Protein AF-A0A060M752-F1 (afdb_monomer_lite)

Radius of gyration: 27.21 Å; chains: 1; bounding box: 72×58×71 Å

Sequence (431 aa):
MNIIQDFIPASNGNRPGYALSPTYITIHETANTSAGADAAMHARYVKNPTTAVSWHFTVDDGQTIYQHLPLNENGWHAGDGGSGTGNRQSIGIEICVNRDGDFQQAMRNAAQLTRQLMDQFQVPLDRVVAHQHWSGKRCPANIINAGGIETFRTLIPSSSTIPVEENNAPAPTPPPSNGSGNQTTGSIVTYLNSIGVDSSFDNRARLARQNGIQNYTGTAAQNTRLLALLRDGQESSGSTPTPSPAPPPSSGSGNQTTGSIVTYLNSIGEDSSFQNRARLAVQYGITNYRGTSEQNTQLLSLLRDRDHASNRPPAGGGNQTTGSIVTYLNSIGVDSSYDNRERLARENGISNYTGTAAQNTQLLQLLRSGGPTKPNTRPKPRQGEGIVNYLNRIGVDSSYSNRSRLAAQYGIRNYRGTAAQNWELLNRVSR

InterPro domains:
  IPR002502 N-acetylmuramoyl-L-alanine amidase domain [PF01510] (21-141)
  IPR002502 N-acetylmuramoyl-L-alanine amidase domain [SM00644] (12-151)
  IPR002502 N-acetylmuramoyl-L-alanine amidase domain [cd06583] (21-142)
  IPR036505 N-acetylmuramoyl-L-alanine amidase/PGRP domain superfamily [G3DSA:3.40.80.10] (1-156)
  IPR036505 N-acetylmuramoyl-L-alanine amidase/PGRP domain superfamily [SSF55846] (2-156)
  IPR051206 N-acetylmuramoyl-L-alanine amidase 2 [PTHR30417] (5-157)

pLDDT: mean 70.7, std 21.02, range [22.66, 98.94]

Structure (mmCIF, N/CA/C/O backbone):
data_AF-A0A060M752-F1
#
_entry.id   AF-A0A060M752-F1
#
loop_
_atom_site.group_PDB
_atom_site.id
_atom_site.type_symbol
_atom_site.label_atom_id
_atom_site.label_alt_id
_atom_site.label_comp_id
_atom_site.label_asym_id
_atom_site.label_entity_id
_atom_site.label_seq_id
_atom_site.pdbx_PDB_ins_code
_atom_site.Cartn_x
_atom_site.Cartn_y
_atom_site.Cartn_z
_atom_site.occupancy
_atom_site.B_iso_or_equiv
_atom_site.auth_seq_id
_atom_site.auth_comp_id
_atom_site.auth_asym_id
_atom_site.auth_atom_id
_atom_s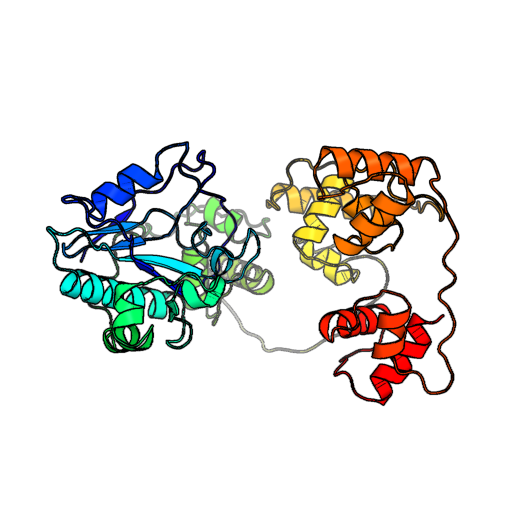ite.pdbx_PDB_model_num
ATOM 1 N N . MET A 1 1 ? -18.334 -0.362 17.279 1.00 77.12 1 MET A N 1
ATOM 2 C CA . MET A 1 1 ? -16.895 -0.041 17.197 1.00 77.12 1 MET A CA 1
ATOM 3 C C . MET A 1 1 ? -16.758 1.253 16.435 1.00 77.12 1 MET A C 1
ATOM 5 O O . MET A 1 1 ? -17.521 1.450 15.499 1.00 77.12 1 MET A O 1
ATOM 9 N N . ASN A 1 2 ? -15.815 2.093 16.837 1.00 83.75 2 ASN A N 1
ATOM 10 C CA . ASN A 1 2 ? -15.568 3.405 16.255 1.00 83.75 2 ASN A CA 1
ATOM 11 C C . ASN A 1 2 ? -14.192 3.384 15.594 1.00 83.75 2 ASN A C 1
ATOM 13 O O . ASN A 1 2 ? -13.249 2.838 16.169 1.00 83.75 2 ASN A O 1
ATOM 17 N N . ILE A 1 3 ? -14.071 3.960 14.401 1.00 84.00 3 ILE A N 1
ATOM 18 C CA . ILE A 1 3 ? -12.789 4.069 13.701 1.00 84.00 3 ILE A CA 1
ATOM 19 C C . ILE A 1 3 ? -12.289 5.500 13.878 1.00 84.00 3 ILE A C 1
ATOM 21 O O . ILE A 1 3 ? -12.889 6.435 13.363 1.00 84.00 3 ILE A O 1
ATOM 25 N N . ILE A 1 4 ? -11.175 5.673 14.584 1.00 85.38 4 ILE A N 1
ATOM 26 C CA . ILE A 1 4 ? -10.509 6.968 14.720 1.00 85.38 4 ILE A CA 1
ATOM 27 C C . ILE A 1 4 ? -9.406 7.066 13.673 1.00 85.38 4 ILE A C 1
ATOM 29 O O . ILE A 1 4 ? -8.496 6.238 13.625 1.00 85.38 4 ILE A O 1
ATOM 33 N N . GLN A 1 5 ? -9.465 8.114 12.857 1.00 88.25 5 GLN A N 1
ATOM 34 C CA . GLN A 1 5 ? -8.379 8.470 11.952 1.00 88.25 5 GLN A CA 1
ATOM 35 C C . GLN A 1 5 ? -7.283 9.207 12.725 1.00 88.25 5 GLN A C 1
ATOM 37 O O . GLN A 1 5 ? -7.484 10.326 13.190 1.00 88.25 5 GLN A O 1
ATOM 42 N N . ASP A 1 6 ? -6.113 8.582 12.842 1.00 83.44 6 ASP A N 1
ATOM 43 C CA . ASP A 1 6 ? -4.904 9.172 13.421 1.00 83.44 6 ASP A CA 1
ATOM 44 C C . ASP A 1 6 ? -3.734 8.934 12.461 1.00 83.44 6 ASP A C 1
ATOM 46 O O . ASP A 1 6 ? -2.861 8.091 12.672 1.00 83.44 6 ASP A O 1
ATOM 50 N N . PHE A 1 7 ? -3.783 9.627 11.321 1.00 89.12 7 PHE A N 1
ATOM 51 C CA . PHE A 1 7 ? -2.878 9.347 10.217 1.00 89.12 7 PHE A CA 1
ATOM 52 C C . PHE A 1 7 ? -1.421 9.678 10.534 1.00 89.12 7 PHE A C 1
ATOM 54 O O . PHE A 1 7 ? -1.088 10.703 11.134 1.00 89.12 7 PHE A O 1
ATOM 61 N N . ILE A 1 8 ? -0.534 8.842 9.998 1.00 87.38 8 ILE A N 1
ATOM 62 C CA . ILE A 1 8 ? 0.897 9.118 9.938 1.00 87.38 8 ILE A CA 1
ATOM 63 C C . ILE A 1 8 ? 1.109 10.440 9.178 1.00 87.38 8 ILE A C 1
ATOM 65 O O . ILE A 1 8 ? 0.519 10.621 8.103 1.00 87.38 8 ILE A O 1
ATOM 69 N N . PRO A 1 9 ? 1.953 11.363 9.676 1.00 87.69 9 PRO A N 1
ATOM 70 C CA . PRO A 1 9 ? 2.295 12.578 8.947 1.00 87.69 9 PRO A CA 1
ATOM 71 C C . PRO A 1 9 ? 2.803 12.265 7.537 1.00 87.69 9 PRO A C 1
ATOM 73 O O . PRO A 1 9 ? 3.644 11.388 7.353 1.00 87.69 9 PRO A O 1
ATOM 76 N N . ALA A 1 10 ? 2.341 13.016 6.534 1.00 80.44 10 ALA A N 1
ATOM 77 C CA . ALA A 1 10 ? 2.774 12.837 5.142 1.00 80.44 10 ALA A CA 1
ATOM 78 C C . ALA A 1 10 ? 4.287 13.057 4.936 1.00 80.44 10 ALA A C 1
ATOM 80 O O . ALA A 1 10 ? 4.842 12.631 3.930 1.00 80.44 10 ALA A O 1
ATOM 81 N N . SER A 1 11 ? 4.958 13.717 5.885 1.00 83.81 11 SER A N 1
ATOM 82 C CA . SER A 1 11 ? 6.409 13.912 5.900 1.00 83.81 11 SER A CA 1
ATOM 83 C C . SER A 1 11 ? 7.204 12.679 6.344 1.00 83.81 11 SER A C 1
ATOM 85 O O . SER A 1 11 ? 8.419 12.661 6.157 1.00 83.81 11 SER A O 1
ATOM 87 N N . ASN A 1 12 ? 6.573 11.677 6.966 1.00 84.31 12 ASN A N 1
ATOM 88 C CA . ASN A 1 12 ? 7.294 10.517 7.487 1.00 84.31 12 ASN A CA 1
ATOM 89 C C . ASN A 1 12 ? 7.612 9.504 6.379 1.00 84.31 12 ASN A C 1
ATOM 91 O O . ASN A 1 12 ? 6.775 9.191 5.536 1.00 84.31 12 ASN A O 1
ATOM 95 N N . GLY A 1 13 ? 8.806 8.904 6.439 1.00 81.44 13 GLY A N 1
ATOM 96 C CA . GLY A 1 13 ? 9.264 7.928 5.442 1.00 81.44 13 GLY A CA 1
ATOM 97 C C . GLY A 1 13 ? 8.441 6.634 5.384 1.00 81.44 13 GLY A C 1
ATOM 98 O O . GLY A 1 13 ? 8.399 5.980 4.341 1.00 81.44 13 GLY A O 1
ATOM 99 N N . ASN A 1 14 ? 7.747 6.274 6.467 1.00 88.75 14 ASN A N 1
ATOM 100 C CA . ASN A 1 14 ? 6.819 5.143 6.489 1.00 88.75 14 ASN A CA 1
ATOM 101 C C . ASN A 1 14 ? 5.420 5.473 5.951 1.00 88.75 14 ASN A C 1
ATOM 103 O O . ASN A 1 14 ? 4.585 4.576 5.897 1.00 88.75 14 ASN A O 1
ATOM 107 N N . ARG A 1 15 ? 5.152 6.698 5.490 1.00 95.50 15 ARG A N 1
ATOM 108 C CA . ARG A 1 15 ? 3.967 7.014 4.686 1.00 95.50 15 ARG A CA 1
ATOM 109 C C . ARG A 1 15 ? 4.382 7.234 3.226 1.00 95.50 15 ARG A C 1
ATOM 111 O O . ARG A 1 15 ? 4.637 8.361 2.816 1.00 95.50 15 ARG A O 1
ATOM 118 N N . PRO A 1 16 ? 4.482 6.163 2.422 1.00 75.50 16 PRO A N 1
ATOM 119 C CA . PRO A 1 16 ? 5.033 6.246 1.068 1.00 75.50 16 PRO A CA 1
ATOM 120 C C . PRO A 1 16 ? 4.158 7.014 0.070 1.00 75.50 16 PRO A C 1
ATOM 122 O O . PRO A 1 16 ? 4.671 7.491 -0.941 1.00 75.50 16 PRO A O 1
ATOM 125 N N . GLY A 1 17 ? 2.848 7.104 0.315 1.00 77.81 17 GLY A N 1
ATOM 126 C CA . GLY A 1 17 ? 1.924 7.866 -0.524 1.00 77.81 17 GLY A CA 1
ATOM 127 C C . GLY A 1 17 ? 1.714 7.302 -1.935 1.00 77.81 17 GLY A C 1
ATOM 128 O O . GLY A 1 17 ? 1.193 8.014 -2.796 1.00 77.81 17 GLY A O 1
ATOM 129 N N . TYR A 1 18 ? 2.101 6.049 -2.222 1.00 71.31 18 TYR A N 1
ATOM 130 C CA . TYR A 1 18 ? 1.714 5.451 -3.499 1.00 71.31 18 TYR A CA 1
ATOM 131 C C . TYR A 1 18 ? 0.230 5.116 -3.487 1.00 71.31 18 TYR A C 1
ATOM 133 O O . TYR A 1 18 ? -0.271 4.531 -2.528 1.00 71.31 18 TYR A O 1
ATOM 141 N N . ALA A 1 19 ? -0.437 5.413 -4.602 1.00 76.75 19 ALA A N 1
ATOM 142 C CA . ALA A 1 19 ? -1.833 5.061 -4.795 1.00 76.75 19 ALA A CA 1
ATOM 143 C C . ALA A 1 19 ? -2.067 3.559 -4.570 1.00 76.75 19 ALA A C 1
ATOM 145 O O . ALA A 1 19 ? -1.324 2.713 -5.087 1.00 76.75 19 ALA A O 1
ATOM 146 N N . LEU A 1 20 ? -3.127 3.265 -3.824 1.00 77.19 20 LEU A N 1
ATOM 147 C CA . LEU A 1 20 ? -3.628 1.939 -3.513 1.00 77.19 20 LEU A CA 1
ATOM 148 C C . LEU A 1 20 ? -5.046 1.802 -4.073 1.00 77.19 20 LEU A C 1
ATOM 150 O O . LEU A 1 20 ? -5.909 2.645 -3.842 1.00 77.19 20 LEU A O 1
ATOM 154 N N . SER A 1 21 ? -5.279 0.717 -4.804 1.00 86.44 21 SER A N 1
ATOM 155 C CA . SER A 1 21 ? -6.616 0.220 -5.118 1.00 86.44 21 SER A CA 1
ATOM 156 C C . SER A 1 21 ? -6.692 -1.181 -4.509 1.00 86.44 21 SER A C 1
ATOM 158 O O . SER A 1 21 ? -6.102 -2.107 -5.077 1.00 86.44 21 SER A O 1
ATOM 160 N N . PRO A 1 22 ? -7.265 -1.324 -3.299 1.00 84.62 22 PRO A N 1
ATOM 161 C CA . PRO A 1 22 ? -7.188 -2.566 -2.543 1.00 84.62 22 PRO A CA 1
ATOM 162 C C . PRO A 1 22 ? -7.848 -3.718 -3.293 1.00 84.62 22 PRO A C 1
ATOM 164 O O . PRO A 1 22 ? -9.017 -3.647 -3.658 1.00 84.62 22 PRO A O 1
ATOM 167 N N . THR A 1 23 ? -7.101 -4.798 -3.497 1.00 87.75 23 THR A N 1
ATOM 168 C CA . THR A 1 23 ? -7.639 -6.067 -3.996 1.00 87.75 23 THR A CA 1
ATOM 169 C C . THR A 1 23 ? -7.464 -7.208 -2.998 1.00 87.75 23 THR A C 1
ATOM 171 O O . THR A 1 23 ? -8.029 -8.276 -3.218 1.00 87.75 23 THR A O 1
ATOM 174 N N . TYR A 1 24 ? -6.732 -6.968 -1.905 1.00 98.00 24 TYR A N 1
ATOM 175 C CA . TYR A 1 24 ? -6.480 -7.894 -0.803 1.00 98.00 24 TYR A CA 1
ATOM 176 C C . TYR A 1 24 ? -6.640 -7.195 0.553 1.00 98.00 24 TYR A C 1
ATOM 178 O O . TYR A 1 24 ? -6.528 -5.972 0.665 1.00 98.00 24 TYR A O 1
ATOM 186 N N . ILE A 1 25 ? -6.826 -7.986 1.605 1.00 98.75 25 ILE A N 1
ATOM 187 C CA . ILE A 1 25 ? -6.691 -7.550 2.999 1.00 98.75 25 ILE A CA 1
ATOM 188 C C . ILE A 1 25 ? -5.647 -8.455 3.650 1.00 98.75 25 ILE A C 1
ATOM 190 O O . ILE A 1 25 ? -5.748 -9.677 3.549 1.00 98.75 25 ILE A O 1
ATOM 194 N N . THR A 1 26 ? -4.637 -7.866 4.286 1.00 98.88 26 THR A N 1
ATOM 195 C CA . THR A 1 26 ? -3.563 -8.604 4.957 1.00 98.88 26 THR A CA 1
ATOM 196 C C . THR A 1 26 ? -3.731 -8.516 6.464 1.00 98.88 26 THR A C 1
ATOM 198 O O . THR A 1 26 ? -3.650 -7.428 7.035 1.00 98.88 26 THR A O 1
ATOM 201 N N . ILE A 1 27 ? -3.915 -9.669 7.100 1.00 98.81 27 ILE A N 1
ATOM 202 C CA . ILE A 1 27 ? -4.037 -9.804 8.550 1.00 98.81 27 ILE A CA 1
ATOM 203 C C . ILE A 1 27 ? -2.656 -10.030 9.167 1.00 98.81 27 ILE A C 1
ATOM 205 O O . ILE A 1 27 ? -1.879 -10.872 8.699 1.00 98.81 27 ILE A O 1
ATOM 209 N N . HIS A 1 28 ? -2.380 -9.286 10.233 1.00 98.88 28 HIS A N 1
ATOM 210 C CA . HIS A 1 28 ? -1.172 -9.353 11.048 1.00 98.88 28 HIS A CA 1
ATOM 211 C C . HIS A 1 28 ? -1.520 -9.473 12.533 1.00 98.88 28 HIS A C 1
ATOM 213 O O . HIS A 1 28 ? -2.654 -9.245 12.952 1.00 98.88 28 HIS A O 1
ATOM 219 N N . GLU A 1 29 ? -0.514 -9.824 13.323 1.00 97.81 29 GLU A N 1
ATOM 220 C CA . GLU A 1 29 ? -0.516 -9.689 14.776 1.00 97.81 29 GLU A CA 1
ATOM 221 C C . GLU A 1 29 ? 0.698 -8.857 15.182 1.00 97.81 29 GLU A C 1
ATOM 223 O O . GLU A 1 29 ? 1.802 -9.087 14.670 1.00 97.81 29 GLU A O 1
ATOM 228 N N . THR A 1 30 ? 0.523 -7.979 16.172 1.00 95.19 30 THR A N 1
ATOM 229 C CA . THR A 1 30 ? 1.570 -7.021 16.565 1.00 95.19 30 THR A CA 1
ATOM 230 C C . THR A 1 30 ? 2.810 -7.696 17.151 1.00 95.19 30 THR A C 1
ATOM 232 O O . THR A 1 30 ? 3.872 -7.080 17.243 1.00 95.19 30 THR A O 1
ATOM 235 N N . ALA A 1 31 ? 2.675 -8.957 17.585 1.00 94.81 31 ALA A N 1
ATOM 236 C CA . ALA A 1 31 ? 3.666 -9.726 18.342 1.00 94.81 31 ALA A CA 1
ATOM 237 C C . ALA A 1 31 ? 4.156 -9.026 19.628 1.00 94.81 31 ALA A C 1
ATOM 239 O O . ALA A 1 31 ? 5.134 -9.458 20.239 1.00 94.81 31 ALA A O 1
ATOM 240 N N . ASN A 1 32 ? 3.475 -7.960 20.058 1.00 95.44 32 ASN A N 1
ATOM 241 C CA . ASN A 1 32 ? 3.836 -7.173 21.223 1.00 95.44 32 ASN A CA 1
ATOM 242 C C . ASN A 1 32 ? 2.916 -7.529 22.391 1.00 95.44 32 ASN A C 1
ATOM 244 O O . ASN A 1 32 ? 1.823 -6.988 22.528 1.00 95.44 32 ASN A O 1
ATOM 248 N N . THR A 1 33 ? 3.374 -8.446 23.241 1.00 97.19 33 THR A N 1
ATOM 249 C CA . THR A 1 33 ? 2.614 -8.937 24.401 1.00 97.19 33 THR A CA 1
ATOM 250 C C . THR A 1 33 ? 2.743 -8.042 25.636 1.00 97.19 33 THR A C 1
ATOM 252 O O . THR A 1 33 ? 2.272 -8.405 26.716 1.00 97.19 33 THR A O 1
ATOM 255 N N . SER A 1 34 ? 3.421 -6.898 25.524 1.00 97.19 34 SER A N 1
ATOM 256 C CA . SER A 1 34 ? 3.609 -5.963 26.637 1.00 97.19 34 SER A CA 1
ATOM 257 C C . SER A 1 34 ? 2.262 -5.412 27.103 1.00 97.19 34 SER A C 1
ATOM 259 O O . SER A 1 34 ? 1.391 -5.154 26.278 1.00 97.19 34 SER A O 1
ATOM 261 N N . ALA A 1 35 ? 2.093 -5.211 28.413 1.00 96.81 35 ALA A N 1
ATOM 262 C CA . ALA A 1 35 ? 0.894 -4.539 28.919 1.00 96.81 35 ALA A CA 1
ATOM 263 C C . ALA A 1 35 ? 0.808 -3.110 28.353 1.00 96.81 35 ALA A C 1
ATOM 265 O O . ALA A 1 35 ? 1.834 -2.429 28.267 1.00 96.81 35 ALA A O 1
ATOM 266 N N . GLY A 1 36 ? -0.386 -2.681 27.949 1.00 91.31 36 GLY A N 1
ATOM 267 C CA . GLY A 1 36 ? -0.629 -1.383 27.320 1.00 91.31 36 GLY A CA 1
ATOM 268 C C . GLY A 1 36 ? -0.171 -1.275 25.861 1.00 91.31 36 GLY A C 1
ATOM 269 O O . GLY A 1 36 ? -0.155 -0.174 25.311 1.00 91.31 36 GLY A O 1
ATOM 270 N N . ALA A 1 37 ? 0.210 -2.380 25.206 1.00 94.94 37 ALA A N 1
ATOM 271 C CA . ALA A 1 37 ? 0.496 -2.399 23.767 1.00 94.94 37 ALA A CA 1
ATOM 272 C C . ALA A 1 37 ? -0.788 -2.475 22.909 1.00 94.94 37 ALA A C 1
ATOM 274 O O . ALA A 1 37 ? -0.892 -3.275 21.979 1.00 94.94 37 ALA A O 1
ATOM 275 N N . ASP A 1 38 ? -1.755 -1.623 23.241 1.00 94.00 38 ASP A N 1
ATOM 276 C CA . ASP A 1 38 ? -3.083 -1.503 22.632 1.00 94.00 38 ASP A CA 1
ATOM 277 C C . ASP A 1 38 ? -3.056 -0.763 21.274 1.00 94.00 38 ASP A C 1
ATOM 279 O O . ASP A 1 38 ? -1.988 -0.404 20.750 1.00 94.00 38 ASP A O 1
ATOM 283 N N . ALA A 1 39 ? -4.221 -0.546 20.655 1.00 97.06 39 ALA A N 1
ATOM 284 C CA . ALA A 1 39 ? -4.306 0.118 19.355 1.00 97.06 39 ALA A CA 1
ATOM 285 C C . ALA A 1 39 ? -3.869 1.591 19.417 1.00 97.06 39 ALA A C 1
ATOM 287 O O . ALA A 1 39 ? -3.194 2.078 18.502 1.00 97.06 39 ALA A O 1
ATOM 288 N N . ALA A 1 40 ? -4.180 2.288 20.514 1.00 95.62 40 ALA A N 1
ATOM 289 C CA . ALA A 1 40 ? -3.798 3.683 20.720 1.00 95.62 40 ALA A CA 1
ATOM 290 C C . ALA A 1 40 ? -2.275 3.850 20.862 1.00 95.62 40 ALA A C 1
ATOM 292 O O . ALA A 1 40 ? -1.695 4.825 20.376 1.00 95.62 40 ALA A O 1
ATOM 293 N N . MET A 1 41 ? -1.598 2.902 21.512 1.00 98.12 41 MET A N 1
ATOM 294 C CA . MET A 1 41 ? -0.142 2.852 21.602 1.00 98.12 41 MET A CA 1
ATOM 295 C C . MET A 1 41 ? 0.482 2.705 20.217 1.00 98.12 41 MET A C 1
ATOM 297 O O . MET A 1 41 ? 1.378 3.480 19.872 1.00 98.12 41 MET A O 1
ATOM 301 N N . HIS A 1 42 ? -0.025 1.785 19.393 1.00 98.44 42 HIS A N 1
ATOM 302 C CA . HIS A 1 42 ? 0.479 1.598 18.033 1.00 98.44 42 HIS A CA 1
ATOM 303 C C . HIS A 1 42 ? 0.248 2.830 17.144 1.00 98.44 42 HIS A C 1
ATOM 305 O O . HIS A 1 42 ? 1.144 3.189 16.378 1.00 98.44 42 HIS A O 1
ATOM 311 N N . ALA A 1 43 ? -0.878 3.535 17.308 1.00 93.62 43 ALA A N 1
ATOM 312 C CA . ALA A 1 43 ? -1.127 4.814 16.636 1.00 93.62 43 ALA A CA 1
ATOM 313 C C . ALA A 1 43 ? -0.067 5.874 16.993 1.00 93.62 43 ALA A C 1
ATOM 315 O O . ALA A 1 43 ? 0.444 6.580 16.124 1.00 93.62 43 ALA A O 1
ATOM 316 N N . ARG A 1 44 ? 0.354 5.947 18.265 1.00 95.75 44 ARG A N 1
ATOM 317 C CA . ARG A 1 44 ? 1.475 6.812 18.682 1.00 95.75 44 ARG A CA 1
ATOM 318 C C . ARG A 1 44 ? 2.809 6.343 18.091 1.00 95.75 44 ARG A C 1
ATOM 320 O O . ARG A 1 44 ? 3.557 7.159 17.559 1.00 95.75 44 ARG A O 1
ATOM 327 N N . TYR A 1 45 ? 3.099 5.044 18.157 1.00 96.25 45 TYR A N 1
ATOM 328 C CA . TYR A 1 45 ? 4.355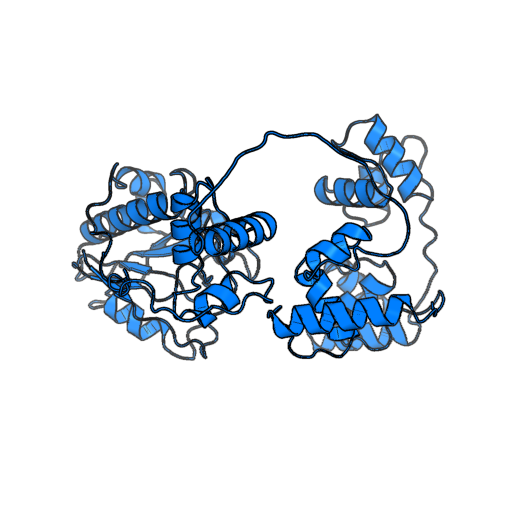 4.445 17.687 1.00 96.25 45 TYR A CA 1
ATOM 329 C C . TYR A 1 45 ? 4.611 4.675 16.192 1.00 96.25 45 TYR A C 1
ATOM 331 O O . TYR A 1 45 ? 5.724 5.030 15.791 1.00 96.25 45 TYR A O 1
ATOM 339 N N . VAL A 1 46 ? 3.590 4.487 15.355 1.00 96.06 46 VAL A N 1
ATOM 340 C CA . VAL A 1 46 ? 3.753 4.538 13.898 1.00 96.06 46 VAL A CA 1
ATOM 341 C C . VAL A 1 46 ? 4.012 5.963 13.382 1.00 96.06 46 VAL A C 1
ATOM 343 O O . VAL A 1 46 ? 4.544 6.141 12.287 1.00 96.06 46 VAL A O 1
ATOM 346 N N . LYS A 1 47 ? 3.735 6.987 14.202 1.00 91.00 47 LYS A N 1
ATOM 347 C CA . LYS A 1 47 ? 4.055 8.396 13.922 1.00 91.00 47 LYS A CA 1
ATOM 348 C C . LYS A 1 47 ? 5.498 8.787 14.247 1.00 91.00 47 LYS A C 1
ATOM 350 O O . LYS A 1 47 ? 5.917 9.877 13.854 1.00 91.00 47 LYS A O 1
ATOM 355 N N . ASN A 1 48 ? 6.273 7.932 14.919 1.00 87.12 48 ASN A N 1
ATOM 356 C CA . ASN A 1 48 ? 7.681 8.225 15.184 1.00 87.12 48 ASN A CA 1
ATOM 357 C C . ASN A 1 48 ? 8.453 8.367 13.854 1.00 87.12 48 ASN A C 1
ATOM 359 O O . ASN A 1 48 ? 8.374 7.464 13.020 1.00 87.12 48 ASN A O 1
ATOM 363 N N . PRO A 1 49 ? 9.238 9.445 13.648 1.00 81.31 49 PRO A N 1
ATOM 364 C CA . PRO A 1 49 ? 9.906 9.710 12.365 1.00 81.31 49 PRO A CA 1
ATOM 365 C C . PRO A 1 49 ? 10.878 8.618 11.898 1.00 81.31 49 PRO A C 1
ATOM 367 O O . PRO A 1 49 ? 11.194 8.536 10.714 1.00 81.31 49 PRO A O 1
ATOM 370 N N . THR A 1 50 ? 11.374 7.797 12.827 1.00 87.50 50 THR A N 1
ATOM 371 C CA . THR A 1 50 ? 12.317 6.701 12.567 1.00 87.50 50 THR A CA 1
ATOM 372 C C . THR A 1 50 ? 11.640 5.346 12.360 1.00 87.50 50 THR A C 1
ATOM 374 O O . THR A 1 50 ? 12.318 4.382 12.003 1.00 87.50 50 THR A O 1
ATOM 377 N N . THR A 1 51 ? 10.323 5.241 12.565 1.00 86.81 51 THR A N 1
ATOM 378 C CA . THR A 1 51 ? 9.585 4.008 12.282 1.00 86.81 51 THR A CA 1
ATOM 379 C C . THR A 1 51 ? 9.603 3.762 10.776 1.00 86.81 51 THR A C 1
ATOM 381 O O . THR A 1 51 ? 9.205 4.622 9.998 1.00 86.81 51 THR A O 1
ATOM 384 N N . ALA A 1 52 ? 10.077 2.587 10.353 1.00 87.56 52 ALA A N 1
ATOM 385 C CA . ALA A 1 52 ? 10.244 2.242 8.936 1.00 87.56 52 ALA A CA 1
ATOM 386 C C . ALA A 1 52 ? 9.028 1.525 8.318 1.00 87.56 52 ALA A C 1
ATOM 388 O O . ALA A 1 52 ? 8.945 1.376 7.101 1.00 87.56 52 ALA A O 1
ATOM 389 N N . VAL A 1 53 ? 8.100 1.064 9.157 1.00 93.75 53 VAL A N 1
ATOM 390 C CA . VAL A 1 53 ? 6.946 0.237 8.780 1.00 93.75 53 VAL A CA 1
ATOM 391 C C . VAL A 1 53 ? 5.637 0.995 8.956 1.00 93.75 53 VAL A C 1
ATOM 393 O O . VAL A 1 53 ? 5.558 1.947 9.735 1.00 93.75 53 VAL A O 1
ATOM 396 N N . SER A 1 54 ? 4.607 0.576 8.230 1.00 97.88 54 SER A N 1
ATOM 397 C CA . SER A 1 54 ? 3.266 1.152 8.329 1.00 97.88 54 SER A CA 1
ATOM 398 C C . SER A 1 54 ? 2.200 0.202 7.806 1.00 97.88 54 SER A C 1
ATOM 400 O O . SER A 1 54 ? 2.442 -0.609 6.914 1.00 97.88 54 SER A O 1
ATOM 402 N N . TRP A 1 55 ? 0.999 0.340 8.347 1.00 98.81 55 TRP A N 1
ATOM 403 C CA . TRP A 1 55 ? -0.190 -0.431 8.002 1.00 98.81 55 TRP A CA 1
ATOM 404 C C . TRP A 1 55 ? -1.423 0.453 8.211 1.00 98.81 55 TRP A C 1
ATOM 406 O O . TRP A 1 55 ? -1.320 1.549 8.763 1.00 98.81 55 TRP A O 1
ATOM 416 N N . HIS A 1 56 ? -2.585 0.017 7.736 1.00 98.75 56 HIS A N 1
ATOM 417 C CA . HIS A 1 56 ? -3.772 0.868 7.688 1.00 98.75 56 HIS A CA 1
ATOM 418 C C . HIS A 1 56 ? -4.508 0.920 9.012 1.00 98.75 56 HIS A C 1
ATOM 420 O O . HIS A 1 56 ? -4.906 2.011 9.400 1.00 98.75 56 HIS A O 1
ATOM 426 N N . PHE A 1 57 ? -4.666 -0.212 9.699 1.00 98.81 57 PHE A N 1
ATOM 427 C CA . PHE A 1 57 ? -5.448 -0.284 10.933 1.00 98.81 57 PHE A CA 1
ATOM 428 C C . PHE A 1 57 ? -4.748 -1.067 12.037 1.00 98.81 57 PHE A C 1
ATOM 430 O O . PHE A 1 57 ? -4.153 -2.107 11.764 1.00 98.81 57 PHE A O 1
ATOM 437 N N . THR A 1 58 ? -4.891 -0.619 13.284 1.00 98.69 58 THR A N 1
ATOM 438 C CA . THR A 1 58 ? -4.650 -1.458 14.466 1.00 98.69 58 THR A CA 1
ATOM 439 C C . THR A 1 58 ? -5.950 -1.670 15.228 1.00 98.69 58 THR A C 1
ATOM 441 O O . THR A 1 58 ? -6.716 -0.724 15.423 1.00 98.69 58 THR A O 1
ATOM 444 N N . VAL A 1 59 ? -6.177 -2.910 15.659 1.00 98.25 59 VAL A N 1
ATOM 445 C CA . VAL A 1 59 ? -7.383 -3.354 16.358 1.00 98.25 59 VAL A CA 1
ATOM 446 C C . VAL A 1 59 ? -6.998 -4.055 17.658 1.00 98.25 59 VAL A C 1
ATOM 448 O O . VAL A 1 59 ? -6.208 -4.998 17.637 1.00 98.25 59 VAL A O 1
ATOM 451 N N . ASP A 1 60 ? -7.579 -3.620 18.771 1.00 97.19 60 ASP A N 1
ATOM 452 C CA . ASP A 1 60 ? -7.506 -4.289 20.071 1.00 97.19 60 ASP A CA 1
ATOM 453 C C . ASP A 1 60 ? -8.892 -4.803 20.506 1.00 97.19 60 ASP A C 1
ATOM 455 O O . ASP A 1 60 ? -9.832 -4.884 19.706 1.00 97.19 60 ASP A O 1
ATOM 459 N N . ASP A 1 61 ? -9.008 -5.225 21.762 1.00 97.12 61 ASP A N 1
ATOM 460 C CA . ASP A 1 61 ? -10.231 -5.736 22.380 1.00 97.12 61 ASP A CA 1
ATOM 461 C C . ASP A 1 61 ? -11.231 -4.645 22.788 1.00 97.12 61 ASP A C 1
ATOM 463 O O . ASP A 1 61 ? -12.375 -4.951 23.140 1.00 97.12 61 ASP A O 1
ATOM 467 N N . GLY A 1 62 ? -10.835 -3.377 22.694 1.00 90.94 62 GLY A N 1
ATOM 468 C CA . GLY A 1 62 ? -11.668 -2.225 22.985 1.00 90.94 62 GLY A CA 1
ATOM 469 C C . GLY A 1 62 ? -12.716 -1.938 21.908 1.00 90.94 62 GLY A C 1
ATOM 470 O O . GLY A 1 62 ? -12.986 -2.716 20.993 1.00 90.94 62 GLY A O 1
ATOM 471 N N . GLN A 1 63 ? -13.354 -0.773 22.021 1.00 85.44 63 GLN A N 1
ATOM 472 C CA . GLN A 1 63 ? -14.360 -0.325 21.051 1.00 85.44 63 GLN A CA 1
ATOM 473 C C . GLN A 1 63 ? -13.790 0.579 19.954 1.00 85.44 63 GLN A C 1
ATOM 475 O O . GLN A 1 63 ? -14.539 0.965 19.054 1.00 85.44 63 GLN A O 1
ATOM 480 N N . THR A 1 64 ? -12.500 0.909 20.018 1.00 87.75 64 THR A N 1
ATOM 481 C CA . THR A 1 64 ? -11.852 1.894 19.151 1.00 87.75 64 THR A CA 1
ATOM 482 C C . THR A 1 64 ? -10.808 1.224 18.270 1.00 87.75 64 THR A C 1
ATOM 484 O O . THR A 1 64 ? -9.872 0.605 18.757 1.00 87.75 64 THR A O 1
ATOM 487 N N . ILE A 1 65 ? -10.941 1.405 16.963 1.00 92.06 65 ILE A N 1
ATOM 488 C CA . ILE A 1 65 ? -9.957 1.006 15.958 1.00 92.06 65 ILE A CA 1
ATOM 489 C C . ILE A 1 65 ? -9.206 2.260 15.525 1.00 92.06 65 ILE A C 1
ATOM 491 O O . ILE A 1 65 ? -9.831 3.284 15.253 1.00 92.06 65 ILE A O 1
ATOM 495 N N . TYR A 1 66 ? -7.883 2.183 15.411 1.00 94.31 66 TYR A N 1
ATOM 496 C CA . TYR A 1 66 ? -7.081 3.298 14.909 1.00 94.31 66 TYR A CA 1
ATOM 497 C C . TYR A 1 66 ? -6.698 3.076 13.452 1.00 94.31 66 TYR A C 1
ATOM 499 O O . TYR A 1 66 ? -6.147 2.029 13.112 1.00 94.31 66 TYR A O 1
ATOM 507 N N . GLN A 1 67 ? -6.974 4.071 12.610 1.00 97.69 67 GLN A N 1
ATOM 508 C CA . GLN A 1 67 ? -6.577 4.108 11.210 1.00 97.69 67 GLN A CA 1
ATOM 509 C C . GLN A 1 67 ? -5.371 5.035 11.018 1.00 97.69 67 GLN A C 1
ATOM 511 O O . GLN A 1 67 ? -5.468 6.237 11.263 1.00 97.69 67 GLN A O 1
ATOM 516 N N . HIS A 1 68 ? -4.262 4.495 10.512 1.00 96.00 68 HIS A N 1
ATOM 517 C CA . HIS A 1 68 ? -2.976 5.200 10.395 1.00 96.00 68 HIS A CA 1
ATOM 518 C C . HIS A 1 68 ? -2.663 5.665 8.970 1.00 96.00 68 HIS A C 1
ATOM 520 O O . HIS A 1 68 ? -1.852 6.570 8.769 1.00 96.00 68 HIS A O 1
ATOM 526 N N . LEU A 1 69 ? -3.296 5.048 7.970 1.00 91.31 69 LEU A N 1
ATOM 527 C CA . LEU A 1 69 ? -3.143 5.389 6.555 1.00 91.31 69 LEU A CA 1
ATOM 528 C C . LEU A 1 69 ? -4.514 5.504 5.881 1.00 91.31 69 LEU A C 1
ATOM 530 O O . LEU A 1 69 ? -5.411 4.702 6.171 1.00 91.31 69 LEU A O 1
ATOM 534 N N . PRO A 1 70 ? -4.689 6.447 4.941 1.00 87.38 70 PRO A N 1
ATOM 535 C CA . PRO A 1 70 ? -5.889 6.475 4.124 1.00 87.38 70 PRO A CA 1
ATOM 536 C C . PRO A 1 70 ? -5.914 5.261 3.178 1.00 87.38 70 PRO A C 1
ATOM 538 O O . PRO A 1 70 ? -4.880 4.731 2.776 1.00 87.38 70 PRO A O 1
ATOM 541 N N . LEU A 1 71 ? -7.111 4.798 2.813 1.00 86.25 71 LEU A N 1
ATOM 542 C CA . LEU A 1 71 ? -7.300 3.526 2.090 1.00 86.25 71 LEU A CA 1
ATOM 543 C C . LEU A 1 71 ? -6.965 3.602 0.594 1.00 86.25 71 LEU A C 1
ATOM 545 O O . LEU A 1 71 ? -6.965 2.587 -0.099 1.00 86.25 71 LEU A O 1
ATOM 549 N N . ASN A 1 72 ? -6.658 4.802 0.106 1.00 79.69 72 ASN A N 1
ATOM 550 C CA . ASN A 1 72 ? -6.132 5.060 -1.228 1.00 79.69 72 ASN A CA 1
ATOM 551 C C . ASN A 1 72 ? -4.597 5.188 -1.249 1.00 79.69 72 ASN A C 1
ATOM 553 O O . ASN A 1 72 ? -4.043 5.470 -2.311 1.00 79.69 72 ASN A O 1
ATOM 557 N N . GLU A 1 73 ? -3.910 4.977 -0.121 1.00 83.25 73 GLU A N 1
ATOM 558 C CA . GLU A 1 73 ? -2.448 4.951 -0.024 1.00 83.25 73 GLU A CA 1
ATOM 559 C C . GLU A 1 73 ? -1.950 3.595 0.488 1.00 83.25 73 GLU A C 1
ATOM 561 O O . GLU A 1 73 ? -2.612 2.903 1.262 1.00 83.25 73 GLU A O 1
ATOM 566 N N . ASN A 1 74 ? -0.765 3.192 0.039 1.00 93.88 74 ASN A N 1
ATOM 567 C CA . ASN A 1 74 ? -0.139 1.940 0.442 1.00 93.88 74 ASN A CA 1
ATOM 568 C C . ASN A 1 74 ? 0.633 2.071 1.774 1.00 93.88 74 ASN A C 1
ATOM 570 O O . ASN A 1 74 ? 1.036 3.168 2.156 1.00 93.88 74 ASN A O 1
ATOM 574 N N . GLY A 1 75 ? 0.903 0.940 2.434 1.00 93.62 75 GLY A N 1
ATOM 575 C CA . GLY A 1 75 ? 1.783 0.852 3.607 1.00 93.62 75 GLY A CA 1
ATOM 576 C C . GLY A 1 75 ? 2.976 -0.086 3.388 1.00 93.62 75 GLY A C 1
ATOM 577 O O . GLY A 1 75 ? 3.040 -0.799 2.383 1.00 93.62 75 GLY A O 1
ATOM 578 N N . TRP A 1 76 ? 3.918 -0.093 4.334 1.00 96.38 76 TRP A N 1
ATOM 579 C CA . TRP A 1 76 ? 5.052 -1.023 4.381 1.00 96.38 76 TRP A CA 1
ATOM 580 C C . TRP A 1 76 ? 4.868 -2.050 5.503 1.00 96.38 76 TRP A C 1
ATOM 582 O O . TRP A 1 76 ? 5.357 -1.855 6.616 1.00 96.38 76 TRP A O 1
ATOM 592 N N . HIS A 1 77 ? 4.181 -3.156 5.201 1.00 98.31 77 HIS A N 1
ATOM 593 C CA . HIS A 1 77 ? 3.843 -4.186 6.193 1.00 98.31 77 HIS A CA 1
ATOM 594 C C . HIS A 1 77 ? 4.022 -5.629 5.711 1.00 98.31 77 HIS A C 1
ATOM 596 O O . HIS A 1 77 ? 4.206 -6.513 6.538 1.00 98.31 77 HIS A O 1
ATOM 602 N N . ALA A 1 78 ? 3.951 -5.910 4.407 1.00 91.94 78 ALA A N 1
ATOM 603 C CA . ALA A 1 78 ? 3.860 -7.277 3.876 1.00 91.94 78 ALA A CA 1
ATOM 604 C C . ALA A 1 78 ? 5.215 -7.962 3.629 1.00 91.94 78 ALA A C 1
ATOM 606 O O . ALA A 1 78 ? 5.255 -9.155 3.336 1.00 91.94 78 ALA A O 1
ATOM 607 N N . GLY A 1 79 ? 6.325 -7.224 3.727 1.00 87.50 79 GLY A N 1
ATOM 608 C CA . GLY A 1 79 ? 7.672 -7.785 3.578 1.00 87.50 79 GLY A CA 1
ATOM 609 C C . GLY A 1 79 ? 8.023 -8.275 2.167 1.00 87.50 79 GLY A C 1
ATOM 610 O O . GLY A 1 79 ? 9.025 -8.960 2.004 1.00 87.50 79 GLY A O 1
ATOM 611 N N . ASP A 1 80 ? 7.243 -7.913 1.147 1.00 91.62 80 ASP A N 1
ATOM 612 C CA . ASP A 1 80 ? 7.403 -8.342 -0.251 1.00 91.62 80 ASP A CA 1
ATOM 613 C C . ASP A 1 80 ? 8.015 -7.248 -1.156 1.00 91.62 80 ASP A C 1
ATOM 615 O O . ASP A 1 80 ? 7.842 -7.224 -2.375 1.00 91.62 80 ASP A O 1
ATOM 619 N N . GLY A 1 81 ? 8.769 -6.327 -0.548 1.00 82.50 81 GLY A N 1
ATOM 620 C CA . GLY A 1 81 ? 9.479 -5.244 -1.230 1.00 82.50 81 GLY A CA 1
ATOM 621 C C . GLY A 1 81 ? 8.592 -4.065 -1.651 1.00 82.50 81 GLY A C 1
ATOM 622 O O . GLY A 1 81 ? 7.386 -4.031 -1.418 1.00 82.50 81 GLY A O 1
ATOM 623 N N . GLY A 1 82 ? 9.201 -3.059 -2.290 1.00 79.94 82 GLY A N 1
ATOM 624 C CA . GLY A 1 82 ? 8.529 -1.789 -2.616 1.00 79.94 82 GLY A CA 1
ATOM 625 C C . GLY A 1 82 ? 7.457 -1.868 -3.715 1.00 79.94 82 GLY A C 1
ATOM 626 O O . GLY A 1 82 ? 6.711 -0.914 -3.936 1.00 79.94 82 GLY A O 1
ATOM 627 N N . SER A 1 83 ? 7.399 -2.985 -4.444 1.00 84.00 83 SER A N 1
ATOM 628 C CA . SER A 1 83 ? 6.451 -3.215 -5.548 1.00 84.00 83 SER A CA 1
ATOM 629 C C . SER A 1 83 ? 5.654 -4.514 -5.409 1.00 84.00 83 SER A C 1
ATOM 631 O O . SER A 1 83 ? 4.930 -4.872 -6.335 1.00 84.00 83 SER A O 1
ATOM 633 N N . GLY A 1 84 ? 5.791 -5.220 -4.283 1.00 80.38 84 GLY A N 1
ATOM 634 C CA . GLY A 1 84 ? 5.069 -6.461 -4.035 1.00 80.38 84 GLY A CA 1
ATOM 635 C C . GLY A 1 84 ? 3.561 -6.250 -3.880 1.00 80.38 84 GLY A C 1
ATOM 636 O O . GLY A 1 84 ? 3.097 -5.157 -3.542 1.00 80.38 84 GLY A O 1
ATOM 637 N N . THR A 1 85 ? 2.787 -7.295 -4.176 1.00 88.88 85 THR A N 1
ATOM 638 C CA . THR A 1 85 ? 1.315 -7.238 -4.182 1.00 88.88 85 THR A CA 1
ATOM 639 C C . THR A 1 85 ? 0.756 -6.950 -2.791 1.00 88.88 85 THR A C 1
ATOM 641 O O . THR A 1 85 ? -0.159 -6.140 -2.671 1.00 88.88 85 THR A O 1
ATOM 644 N N . GLY A 1 86 ? 1.336 -7.527 -1.739 1.00 87.75 86 GLY A N 1
ATOM 645 C CA . GLY A 1 86 ? 0.935 -7.277 -0.361 1.00 87.75 86 GLY A CA 1
ATOM 646 C C . GLY A 1 86 ? 1.090 -5.804 0.000 1.00 87.75 86 GLY A C 1
ATOM 647 O O . GLY A 1 86 ? 0.111 -5.154 0.359 1.00 87.75 86 GLY A O 1
ATOM 648 N N . ASN A 1 87 ? 2.280 -5.227 -0.184 1.00 87.00 87 ASN A N 1
ATOM 649 C CA . ASN A 1 87 ? 2.500 -3.812 0.126 1.00 87.00 87 ASN A CA 1
ATOM 650 C C . ASN A 1 87 ? 1.732 -2.845 -0.785 1.00 87.00 87 ASN A C 1
ATOM 652 O O . ASN A 1 87 ? 1.473 -1.721 -0.370 1.00 87.00 87 ASN A O 1
ATOM 656 N N . ARG A 1 88 ? 1.424 -3.214 -2.038 1.00 93.19 88 ARG A N 1
ATOM 657 C CA . ARG A 1 88 ? 0.903 -2.276 -3.056 1.00 93.19 88 ARG A CA 1
ATOM 658 C C . ARG A 1 88 ? -0.560 -2.454 -3.428 1.00 93.19 88 ARG A C 1
ATOM 660 O O . ARG A 1 88 ? -1.089 -1.598 -4.133 1.00 93.19 88 ARG A O 1
ATOM 667 N N . GLN A 1 89 ? -1.191 -3.541 -3.001 1.00 91.19 89 GLN A N 1
ATOM 668 C CA . GLN A 1 89 ? -2.577 -3.868 -3.342 1.00 91.19 89 GLN A CA 1
ATOM 669 C C . GLN A 1 89 ? -3.378 -4.411 -2.155 1.00 91.19 89 GLN A C 1
ATOM 671 O O . GLN A 1 89 ? -4.501 -4.875 -2.358 1.00 91.19 89 GLN A O 1
ATOM 676 N N . SER A 1 90 ? -2.849 -4.349 -0.928 1.00 97.88 90 SER A N 1
ATOM 677 C CA . SER A 1 90 ? -3.593 -4.778 0.254 1.00 97.88 90 SER A CA 1
ATOM 678 C C . SER A 1 90 ? -3.738 -3.699 1.320 1.00 97.88 90 SER A C 1
ATOM 680 O O . SER A 1 90 ? -2.898 -2.807 1.444 1.00 97.88 90 SER A O 1
ATOM 682 N N . ILE A 1 91 ? -4.825 -3.807 2.082 1.00 98.81 91 ILE A N 1
ATOM 683 C CA . ILE A 1 91 ? -5.018 -3.086 3.340 1.00 98.81 91 ILE A CA 1
ATOM 684 C C . ILE A 1 91 ? -4.431 -3.938 4.470 1.00 98.81 91 ILE A C 1
ATOM 686 O O . ILE A 1 91 ? -4.836 -5.088 4.640 1.00 98.81 91 ILE A O 1
ATOM 690 N N . GLY A 1 92 ? -3.484 -3.396 5.234 1.00 98.81 92 GLY A N 1
ATOM 691 C CA . GLY A 1 92 ? -2.872 -4.057 6.387 1.00 98.81 92 GLY A CA 1
ATOM 692 C C . GLY A 1 92 ? -3.648 -3.806 7.681 1.00 98.81 92 GLY A C 1
ATOM 693 O O . GLY A 1 92 ? -3.866 -2.652 8.052 1.00 98.81 92 GLY A O 1
ATOM 694 N N . ILE A 1 93 ? -4.023 -4.881 8.377 1.00 98.94 93 ILE A N 1
ATOM 695 C CA . ILE A 1 93 ? -4.696 -4.850 9.682 1.00 98.94 93 ILE A CA 1
ATOM 696 C C . ILE A 1 93 ? -3.806 -5.554 10.709 1.00 98.94 93 ILE A C 1
ATOM 698 O O . ILE A 1 93 ? -3.538 -6.745 10.570 1.00 98.94 93 ILE A O 1
ATOM 702 N N . GLU A 1 94 ? -3.369 -4.830 11.734 1.00 98.88 94 GLU A N 1
ATOM 703 C CA . GLU A 1 94 ? -2.659 -5.367 12.899 1.00 98.88 94 GLU A CA 1
ATOM 704 C C . GLU A 1 94 ? -3.639 -5.680 14.034 1.00 98.88 94 GLU A C 1
ATOM 706 O O . GLU A 1 94 ? -4.392 -4.803 14.463 1.00 98.88 94 GLU A O 1
ATOM 711 N N . ILE A 1 95 ? -3.612 -6.914 14.541 1.00 98.69 95 ILE A N 1
ATOM 712 C CA . ILE A 1 95 ? -4.390 -7.345 15.710 1.00 98.69 95 ILE A CA 1
ATOM 713 C C . ILE A 1 95 ? -3.478 -7.331 16.940 1.00 98.69 95 ILE A C 1
ATOM 715 O O . ILE A 1 95 ? -2.426 -7.980 16.955 1.00 98.69 95 ILE A O 1
ATOM 719 N N . CYS A 1 96 ? -3.862 -6.586 17.975 1.00 97.94 96 CYS A N 1
ATOM 720 C CA . CYS A 1 96 ? -3.105 -6.508 19.218 1.00 97.94 96 CYS A CA 1
ATOM 721 C C . CYS A 1 96 ? -3.115 -7.840 19.983 1.00 97.94 96 CYS A C 1
ATOM 723 O O . CYS A 1 96 ? -4.118 -8.549 20.022 1.00 97.94 96 CYS A O 1
ATOM 725 N N . VAL A 1 97 ? -1.978 -8.160 20.609 1.00 97.56 97 VAL A N 1
ATOM 726 C CA . VAL A 1 97 ? -1.766 -9.368 21.431 1.00 97.56 97 VAL A CA 1
ATOM 727 C C . VAL A 1 97 ? -1.257 -9.024 22.839 1.00 97.56 97 VAL A C 1
ATOM 729 O O . VAL A 1 97 ? -0.618 -9.849 23.496 1.00 97.56 97 VAL A O 1
ATOM 732 N N . ASN A 1 98 ? -1.471 -7.784 23.288 1.00 97.62 98 ASN A N 1
ATOM 733 C CA . ASN A 1 98 ? -1.046 -7.302 24.600 1.00 97.62 98 ASN A CA 1
ATOM 734 C C . ASN A 1 98 ? -1.676 -8.144 25.717 1.00 97.62 98 ASN A C 1
ATOM 736 O O . ASN A 1 98 ? -2.860 -8.463 25.679 1.00 97.62 98 ASN A O 1
ATOM 740 N N . ARG A 1 99 ? -0.874 -8.524 26.720 1.00 97.00 99 ARG A N 1
ATOM 741 C CA . ARG A 1 99 ? -1.278 -9.491 27.761 1.00 97.00 99 ARG A CA 1
ATOM 742 C C . ARG A 1 99 ? -2.419 -9.026 28.673 1.00 97.00 99 ARG A C 1
ATOM 744 O O . ARG A 1 99 ? -2.949 -9.832 29.427 1.00 97.00 99 ARG A O 1
ATOM 751 N N . ASP A 1 100 ? -2.707 -7.732 28.678 1.00 96.06 100 ASP A N 1
ATOM 752 C CA . ASP A 1 100 ? -3.788 -7.094 29.428 1.00 96.06 100 ASP A CA 1
ATOM 753 C C . ASP A 1 100 ? -5.060 -6.871 28.589 1.00 96.06 100 ASP A C 1
ATOM 755 O O . ASP A 1 100 ? -6.016 -6.312 29.116 1.00 96.06 100 ASP A O 1
ATOM 759 N N . GLY A 1 101 ? -5.086 -7.324 27.328 1.00 93.94 101 GLY A N 1
ATOM 760 C CA . GLY A 1 101 ? -6.270 -7.324 26.464 1.00 93.94 101 GLY A CA 1
ATOM 761 C C . GLY A 1 101 ? -6.808 -8.729 26.162 1.00 93.94 101 GLY A C 1
ATOM 762 O O . GLY A 1 101 ? -6.111 -9.738 26.306 1.00 93.94 101 GLY A O 1
ATOM 763 N N . ASP A 1 102 ? -8.058 -8.806 25.705 1.00 95.44 102 ASP A N 1
ATOM 764 C CA . ASP A 1 102 ? -8.692 -10.036 25.215 1.00 95.44 102 ASP A CA 1
ATOM 765 C C . ASP A 1 102 ? -8.431 -10.254 23.712 1.00 95.44 102 ASP A C 1
ATOM 767 O O . ASP A 1 102 ? -9.148 -9.761 22.837 1.00 95.44 102 ASP A O 1
ATOM 771 N N . PHE A 1 103 ? -7.439 -11.087 23.391 1.00 94.94 103 PHE A N 1
ATOM 772 C CA . PHE A 1 103 ? -7.103 -11.428 22.005 1.00 94.94 103 PHE A CA 1
ATOM 773 C C . PHE A 1 103 ? -8.284 -12.001 21.197 1.00 94.94 103 PHE A C 1
ATOM 775 O O . PHE A 1 103 ? -8.404 -11.738 19.999 1.00 94.94 103 PHE A O 1
ATOM 782 N N . GLN A 1 104 ? -9.186 -12.765 21.820 1.00 92.31 104 GLN A N 1
ATOM 783 C CA . GLN A 1 104 ? -10.349 -13.313 21.116 1.00 92.31 104 GLN A CA 1
ATOM 784 C C . GLN A 1 104 ? -11.339 -12.206 20.753 1.00 92.31 104 GLN A C 1
ATOM 786 O O . GLN A 1 104 ? -11.921 -12.228 19.665 1.00 92.31 104 GLN A O 1
ATOM 791 N N . GLN A 1 105 ? -11.520 -11.222 21.635 1.00 95.69 105 GLN A N 1
ATOM 792 C CA . GLN A 1 105 ? -12.316 -10.038 21.326 1.00 95.69 105 GLN A CA 1
ATOM 793 C C . GLN A 1 105 ? -11.651 -9.177 20.247 1.00 95.69 105 GLN A C 1
ATOM 795 O O . GLN A 1 105 ? -12.337 -8.779 19.305 1.00 95.69 105 GLN A O 1
ATOM 800 N N . ALA A 1 106 ? -10.331 -8.977 20.305 1.00 95.62 106 ALA A N 1
ATOM 801 C CA . ALA A 1 106 ? -9.583 -8.266 19.266 1.00 95.62 106 ALA A CA 1
ATOM 802 C C . ALA A 1 106 ? -9.732 -8.930 17.884 1.00 95.62 106 ALA A C 1
ATOM 804 O O . ALA A 1 106 ? -9.975 -8.248 16.886 1.00 95.62 106 ALA A O 1
ATOM 805 N N . MET A 1 107 ? -9.693 -10.268 17.811 1.00 96.25 107 MET A N 1
ATOM 806 C CA . MET A 1 107 ? -9.969 -11.001 16.569 1.00 96.25 107 MET A CA 1
ATOM 807 C C . MET A 1 107 ? -11.399 -10.784 16.059 1.00 96.25 107 MET A C 1
ATOM 809 O O . MET A 1 107 ? -11.585 -10.559 14.864 1.00 96.25 107 MET A O 1
ATOM 813 N N . ARG A 1 108 ? -12.415 -10.810 16.936 1.00 94.25 108 ARG A N 1
ATOM 814 C CA . ARG A 1 108 ? -13.811 -10.524 16.548 1.00 94.25 108 ARG A CA 1
ATOM 815 C C . ARG A 1 108 ? -13.967 -9.096 16.021 1.00 94.25 108 ARG A C 1
ATOM 817 O O . ARG A 1 108 ? -14.621 -8.890 14.999 1.00 94.25 108 ARG A O 1
ATOM 824 N N . ASN A 1 109 ? -13.332 -8.128 16.676 1.00 91.69 109 ASN A N 1
ATOM 825 C CA . ASN A 1 109 ? -13.316 -6.732 16.246 1.00 91.69 109 ASN A CA 1
ATOM 826 C C . ASN A 1 109 ? -12.660 -6.584 14.862 1.00 91.69 109 ASN A C 1
ATOM 828 O O . ASN A 1 109 ? -13.219 -5.962 13.956 1.00 91.69 109 ASN A O 1
ATOM 832 N N . ALA A 1 110 ? -11.510 -7.230 14.655 1.00 98.00 110 ALA A N 1
ATOM 833 C CA . ALA A 1 110 ? -10.802 -7.210 13.379 1.00 98.00 110 ALA A CA 1
ATOM 834 C C . ALA A 1 110 ? -11.588 -7.917 12.264 1.00 98.00 110 ALA A C 1
ATOM 836 O O . ALA A 1 110 ? -11.547 -7.484 11.111 1.00 98.00 110 ALA A O 1
ATOM 837 N N . ALA A 1 111 ? -12.339 -8.972 12.583 1.00 91.81 111 ALA A N 1
ATOM 838 C CA . ALA A 1 111 ? -13.192 -9.671 11.626 1.00 91.81 111 ALA A CA 1
ATOM 839 C C . ALA A 1 111 ? -14.358 -8.789 11.139 1.00 91.81 111 ALA A C 1
ATOM 841 O O . ALA A 1 111 ? -14.671 -8.766 9.947 1.00 91.81 111 ALA A O 1
ATOM 842 N N . GLN A 1 112 ? -14.949 -7.996 12.036 1.00 91.69 112 GLN A N 1
ATOM 843 C CA . GLN A 1 112 ? -15.982 -7.008 11.705 1.00 91.69 112 GLN A CA 1
ATOM 844 C C . GLN A 1 112 ? -15.442 -5.874 10.817 1.00 91.69 112 GLN A C 1
ATOM 846 O O . GLN A 1 112 ? -16.094 -5.496 9.838 1.00 91.69 112 GLN A O 1
ATOM 851 N N . LEU A 1 113 ? -14.232 -5.377 11.106 1.00 96.00 113 LEU A N 1
ATOM 852 C CA . LEU A 1 113 ? -13.529 -4.417 10.246 1.00 96.00 113 LEU A CA 1
ATOM 853 C C . LEU A 1 113 ? -13.220 -5.023 8.875 1.00 96.00 113 LEU A C 1
ATOM 855 O O . LEU A 1 113 ? -13.464 -4.403 7.844 1.00 96.00 113 LEU A O 1
ATOM 859 N N . THR A 1 114 ? -12.729 -6.261 8.852 1.00 95.50 114 THR A N 1
ATOM 860 C CA . THR A 1 114 ? -12.421 -6.974 7.609 1.00 95.50 114 THR A CA 1
ATOM 861 C C . THR A 1 114 ? -13.667 -7.098 6.736 1.00 95.50 114 THR A C 1
ATOM 863 O O . THR A 1 114 ? -13.597 -6.770 5.555 1.00 95.50 114 THR A O 1
ATOM 866 N N . ARG A 1 115 ? -14.825 -7.470 7.303 1.00 94.38 115 ARG A N 1
ATOM 867 C CA . ARG A 1 115 ? -16.104 -7.504 6.572 1.00 94.38 115 ARG A CA 1
ATOM 868 C C . ARG A 1 115 ? -16.456 -6.146 5.963 1.00 94.38 115 ARG A C 1
ATOM 870 O O . ARG A 1 115 ? -16.760 -6.084 4.776 1.00 94.38 115 ARG A O 1
ATOM 877 N N . GLN A 1 116 ? -16.359 -5.068 6.743 1.00 86.44 116 GLN A N 1
ATOM 878 C CA . GLN A 1 116 ? -16.643 -3.712 6.261 1.00 86.44 116 GLN A CA 1
ATOM 879 C C . GLN A 1 116 ? -15.755 -3.339 5.064 1.00 86.44 116 GLN A C 1
ATOM 881 O O . GLN A 1 116 ? -16.242 -2.826 4.059 1.00 86.44 116 GLN A O 1
ATOM 886 N N . LEU A 1 117 ? -14.458 -3.642 5.141 1.00 89.12 117 LEU A N 1
ATOM 887 C CA . LEU A 1 117 ? -13.506 -3.368 4.065 1.00 89.12 117 LEU A CA 1
ATOM 888 C C . LEU A 1 117 ? -13.750 -4.254 2.837 1.00 89.12 117 LEU A C 1
ATOM 890 O O . LEU A 1 117 ? -13.643 -3.786 1.704 1.00 89.12 117 LEU A O 1
ATOM 894 N N . MET A 1 118 ? -14.120 -5.520 3.041 1.00 90.25 118 MET A N 1
ATOM 895 C CA . MET A 1 118 ? -14.521 -6.406 1.951 1.00 90.25 118 MET A CA 1
ATOM 896 C C . MET A 1 118 ? -15.738 -5.861 1.203 1.00 90.25 118 MET A C 1
ATOM 898 O O . MET A 1 118 ? -15.738 -5.880 -0.024 1.00 90.25 118 MET A O 1
ATOM 902 N N . ASP A 1 119 ? -16.744 -5.346 1.916 1.00 79.69 119 ASP A N 1
ATOM 903 C CA . ASP A 1 119 ? -17.928 -4.728 1.306 1.00 79.69 119 ASP A CA 1
ATOM 904 C C . ASP A 1 119 ? -17.569 -3.442 0.553 1.00 79.69 119 ASP A C 1
ATOM 906 O O . ASP A 1 119 ? -17.965 -3.266 -0.600 1.00 79.69 119 ASP A O 1
ATOM 910 N N . GLN A 1 120 ? -16.767 -2.572 1.173 1.00 82.31 120 GLN A N 1
ATOM 911 C CA . GLN A 1 120 ? -16.376 -1.283 0.602 1.00 82.31 120 GLN A CA 1
ATOM 912 C C . GLN A 1 120 ? -15.556 -1.422 -0.688 1.00 82.31 120 GLN A C 1
ATOM 914 O O . GLN A 1 120 ? -15.773 -0.669 -1.637 1.00 82.31 120 GLN A O 1
ATOM 919 N N . PHE A 1 121 ? -14.617 -2.371 -0.732 1.00 80.19 121 PHE A N 1
ATOM 920 C CA . PHE A 1 121 ? -13.688 -2.543 -1.858 1.00 80.19 121 PHE A CA 1
ATOM 921 C C . PHE A 1 121 ? -13.995 -3.763 -2.728 1.00 80.19 121 PHE A C 1
ATOM 923 O O . PHE A 1 121 ? -13.241 -4.059 -3.653 1.00 80.19 121 PHE A O 1
ATOM 930 N N . GLN A 1 122 ? -15.093 -4.470 -2.448 1.00 83.12 122 GLN A N 1
ATOM 931 C CA . GLN A 1 122 ? -15.481 -5.703 -3.138 1.00 83.12 122 GLN A CA 1
ATOM 932 C C . GLN A 1 122 ? -14.368 -6.769 -3.115 1.00 83.12 122 GLN A C 1
ATOM 934 O O . GLN A 1 122 ? -14.152 -7.491 -4.091 1.00 83.12 122 GLN A O 1
ATOM 939 N N . VAL A 1 123 ? -13.642 -6.867 -1.995 1.00 83.56 123 VAL A N 1
ATOM 940 C CA . VAL A 1 123 ? -12.579 -7.864 -1.808 1.00 83.56 123 VAL A CA 1
ATOM 941 C C . VAL A 1 123 ? -13.221 -9.207 -1.438 1.00 83.56 123 VAL A C 1
ATOM 943 O O . VAL A 1 123 ? -13.904 -9.293 -0.415 1.00 83.56 123 VAL A O 1
ATOM 946 N N . PRO A 1 124 ? -13.030 -10.270 -2.240 1.00 82.62 124 PRO A N 1
ATOM 947 C CA . PRO A 1 124 ? -13.567 -11.588 -1.923 1.00 82.62 124 PRO A CA 1
ATOM 948 C C . PRO A 1 124 ? -12.830 -12.232 -0.737 1.00 82.62 124 PRO A C 1
ATOM 950 O O . PRO A 1 124 ? -11.683 -11.900 -0.434 1.00 82.62 124 PRO A O 1
ATOM 953 N N . LEU A 1 125 ? -13.496 -13.171 -0.056 1.00 85.25 125 LEU A N 1
ATOM 954 C CA . LEU A 1 125 ? -12.998 -13.803 1.177 1.00 85.25 125 LEU A CA 1
ATOM 955 C C . LEU A 1 125 ? -11.639 -14.498 0.994 1.00 85.25 125 LEU A C 1
ATOM 957 O O . LEU A 1 125 ? -10.785 -14.445 1.877 1.00 85.25 125 LEU A O 1
ATOM 961 N N . ASP A 1 126 ? -11.410 -15.108 -0.168 1.00 92.19 126 ASP A N 1
ATOM 962 C CA . ASP A 1 126 ? -10.163 -15.795 -0.513 1.00 92.19 126 ASP A CA 1
ATOM 963 C C . ASP A 1 126 ? -8.952 -14.849 -0.622 1.00 92.19 126 ASP A C 1
ATOM 965 O O . ASP A 1 126 ? -7.809 -15.307 -0.536 1.00 92.19 126 ASP A O 1
ATOM 969 N N . ARG A 1 127 ? -9.189 -13.535 -0.725 1.00 94.19 127 ARG A N 1
ATOM 970 C CA . ARG A 1 127 ? -8.171 -12.474 -0.723 1.00 94.19 127 ARG A CA 1
ATOM 971 C C . ARG A 1 127 ? -7.975 -11.791 0.634 1.00 94.19 127 ARG A C 1
ATOM 973 O O . ARG A 1 127 ? -7.205 -10.834 0.729 1.00 94.19 127 ARG A O 1
ATOM 980 N N . VAL A 1 128 ? -8.598 -12.310 1.693 1.00 97.75 128 VAL A N 1
ATOM 981 C CA . VAL A 1 128 ? -8.220 -12.014 3.083 1.00 97.75 128 VAL A CA 1
ATOM 982 C C . VAL A 1 128 ? -7.104 -12.971 3.485 1.00 97.75 128 VAL A C 1
ATOM 984 O O . VAL A 1 128 ? -7.360 -14.142 3.754 1.00 97.75 128 VAL A O 1
ATOM 987 N N . VAL A 1 129 ? -5.856 -12.521 3.479 1.00 97.88 129 VAL A N 1
ATOM 988 C CA . VAL A 1 129 ? -4.677 -13.388 3.625 1.00 97.88 129 VAL A CA 1
ATOM 989 C C . VAL A 1 129 ? -3.848 -13.030 4.857 1.00 97.88 129 VAL A C 1
ATOM 991 O O . VAL A 1 129 ? -3.883 -11.909 5.352 1.00 97.88 129 VAL A O 1
ATOM 994 N N . ALA A 1 130 ? -3.073 -13.991 5.354 1.00 95.44 130 ALA A N 1
ATOM 995 C CA . ALA A 1 130 ? -2.045 -13.751 6.363 1.00 95.44 130 ALA A CA 1
ATOM 996 C C . ALA A 1 130 ? -0.839 -13.021 5.751 1.00 95.44 130 ALA A C 1
ATOM 998 O O . ALA A 1 130 ? -0.533 -13.236 4.579 1.00 95.44 130 ALA A O 1
ATOM 999 N N . HIS A 1 131 ? -0.067 -12.272 6.545 1.00 98.12 131 HIS A N 1
ATOM 1000 C CA . HIS A 1 131 ? 1.261 -11.793 6.122 1.00 98.12 131 HIS A CA 1
ATOM 1001 C C . HIS A 1 131 ? 2.126 -12.938 5.569 1.00 98.12 131 HIS A C 1
ATOM 1003 O O . HIS A 1 131 ? 2.775 -12.778 4.537 1.00 98.12 131 HIS A O 1
ATOM 1009 N N . GLN A 1 132 ? 2.066 -14.125 6.179 1.00 96.38 132 GLN A N 1
ATOM 1010 C CA . GLN A 1 132 ? 2.774 -15.320 5.712 1.00 96.38 132 GLN A CA 1
ATOM 1011 C C . GLN A 1 132 ? 2.599 -15.611 4.216 1.00 96.38 132 GLN A C 1
ATOM 1013 O O . GLN A 1 132 ? 3.540 -16.088 3.588 1.00 96.38 132 GLN A O 1
ATOM 1018 N N . HIS A 1 133 ? 1.439 -15.289 3.638 1.00 95.50 133 HIS A N 1
ATOM 1019 C CA . HIS A 1 133 ? 1.173 -15.460 2.210 1.00 95.50 133 HIS A CA 1
ATOM 1020 C C . HIS A 1 133 ? 2.165 -14.694 1.320 1.00 95.50 133 HIS A C 1
ATOM 1022 O O . HIS A 1 133 ? 2.517 -15.172 0.245 1.00 95.50 133 HIS A O 1
ATOM 1028 N N . TRP A 1 134 ? 2.624 -13.523 1.767 1.00 93.56 134 TRP A N 1
ATOM 1029 C CA . TRP A 1 134 ? 3.464 -12.622 0.978 1.00 93.56 134 TRP A CA 1
ATOM 1030 C C . TRP A 1 134 ? 4.956 -12.909 1.122 1.00 93.56 134 TRP A C 1
ATOM 1032 O O . TRP A 1 134 ? 5.668 -12.990 0.125 1.00 93.56 134 TRP A O 1
ATOM 1042 N N . SER A 1 135 ? 5.437 -13.046 2.359 1.00 88.62 135 SER A N 1
ATOM 1043 C CA . SER A 1 135 ? 6.875 -13.111 2.664 1.00 88.62 135 SER A CA 1
ATOM 1044 C C . SER A 1 135 ? 7.322 -14.430 3.292 1.00 88.62 135 SER A C 1
ATOM 1046 O O . SER A 1 135 ? 8.511 -14.631 3.526 1.00 88.62 135 SER A O 1
ATOM 1048 N N . GLY A 1 136 ? 6.387 -15.322 3.630 1.00 88.31 136 GLY A N 1
ATOM 1049 C CA . GLY A 1 136 ? 6.664 -16.530 4.408 1.00 88.31 136 GLY A CA 1
ATOM 1050 C C . GLY A 1 136 ? 6.850 -16.290 5.912 1.00 88.31 136 GLY A C 1
ATOM 1051 O O . GLY A 1 136 ? 6.930 -17.261 6.668 1.00 88.31 136 GLY A O 1
ATOM 1052 N N . LYS A 1 137 ? 6.869 -15.032 6.391 1.00 84.62 137 LYS A N 1
ATOM 1053 C CA . LYS A 1 137 ? 6.921 -14.718 7.832 1.00 84.62 137 LYS A CA 1
ATOM 1054 C C . LYS A 1 137 ? 5.754 -15.399 8.546 1.00 84.62 137 LYS A C 1
ATOM 1056 O O . LYS A 1 137 ? 4.611 -15.230 8.141 1.00 84.62 137 LYS A O 1
ATOM 1061 N N . ARG A 1 138 ? 6.010 -16.106 9.652 1.00 91.25 138 ARG A N 1
ATOM 1062 C CA . ARG A 1 138 ? 4.958 -16.701 10.500 1.00 91.25 138 ARG A CA 1
ATOM 1063 C C . ARG A 1 138 ? 4.192 -15.610 11.262 1.00 91.25 138 ARG A C 1
ATOM 1065 O O . ARG A 1 138 ? 4.413 -15.386 12.445 1.00 91.25 138 ARG A O 1
ATOM 1072 N N . CYS A 1 139 ? 3.338 -14.899 10.543 1.00 95.25 139 CYS A N 1
ATOM 1073 C CA . CYS A 1 139 ? 2.459 -13.842 11.015 1.00 95.25 139 CYS A CA 1
ATOM 1074 C C . CYS A 1 139 ? 1.146 -13.936 10.218 1.00 95.25 139 CYS A C 1
ATOM 1076 O O . CYS A 1 139 ? 1.216 -14.081 8.990 1.00 95.25 139 CYS A O 1
ATOM 1078 N N . PRO A 1 140 ? -0.032 -13.874 10.859 1.00 97.56 140 PRO A N 1
ATOM 1079 C CA . PRO A 1 140 ? -0.284 -13.739 12.301 1.00 97.56 140 PRO A CA 1
ATOM 1080 C C . PRO A 1 140 ? 0.006 -15.047 13.062 1.00 97.56 140 PRO A C 1
ATOM 1082 O O . PRO A 1 140 ? -0.449 -16.115 12.663 1.00 97.56 140 PRO A O 1
ATOM 1085 N N . ALA A 1 141 ? 0.842 -15.000 14.105 1.00 89.94 141 ALA A N 1
ATOM 1086 C CA . ALA A 1 141 ? 1.459 -16.199 14.678 1.00 89.94 141 ALA A CA 1
ATOM 1087 C C . ALA A 1 141 ? 0.462 -17.076 15.450 1.00 89.94 141 ALA A C 1
ATOM 1089 O O . ALA A 1 141 ? 0.456 -18.293 15.259 1.00 89.94 141 ALA A O 1
ATOM 1090 N N . ASN A 1 142 ? -0.381 -16.478 16.292 1.00 90.44 142 ASN A N 1
ATOM 1091 C CA . ASN A 1 142 ? -1.373 -17.205 17.082 1.00 90.44 142 ASN A CA 1
ATOM 1092 C C . ASN A 1 142 ? -2.468 -17.789 16.182 1.00 90.44 142 ASN A C 1
ATOM 1094 O O . ASN A 1 142 ? -2.807 -18.963 16.323 1.00 90.44 142 ASN A O 1
ATOM 1098 N N . ILE A 1 143 ? -2.941 -17.026 15.194 1.00 91.00 143 ILE A N 1
ATOM 1099 C CA . ILE A 1 143 ? -3.898 -17.506 14.183 1.00 91.00 143 ILE A CA 1
ATOM 1100 C C . ILE A 1 143 ? -3.308 -18.658 13.352 1.00 91.00 143 ILE A C 1
ATOM 1102 O O . ILE A 1 143 ? -3.972 -19.674 13.149 1.00 91.00 143 ILE A O 1
ATOM 1106 N N . ILE A 1 144 ? -2.043 -18.563 12.916 1.00 89.25 144 ILE A N 1
ATOM 1107 C CA . ILE A 1 144 ? -1.370 -19.666 12.206 1.00 89.25 144 ILE A CA 1
ATOM 1108 C C . ILE A 1 144 ? -1.320 -20.928 13.073 1.00 89.25 144 ILE A C 1
ATOM 1110 O O . ILE A 1 144 ? -1.597 -22.021 12.582 1.00 89.25 144 ILE A O 1
ATOM 1114 N N . ASN A 1 145 ? -1.019 -20.788 14.364 1.00 91.38 145 ASN A N 1
ATOM 1115 C CA . ASN A 1 145 ? -0.960 -21.921 15.291 1.00 91.38 145 ASN A CA 1
ATOM 1116 C C . ASN A 1 145 ? -2.332 -22.547 15.548 1.00 91.38 145 ASN A C 1
ATOM 1118 O O . ASN A 1 145 ? -2.415 -23.746 15.797 1.00 91.38 145 ASN A O 1
ATOM 1122 N N . ALA A 1 146 ? -3.392 -21.747 15.464 1.00 83.88 146 ALA A N 1
ATOM 1123 C CA . ALA A 1 146 ? -4.770 -22.165 15.669 1.00 83.88 146 ALA A CA 1
ATOM 1124 C C . ALA A 1 146 ? -5.441 -22.744 14.407 1.00 83.88 146 ALA A C 1
ATOM 1126 O O . ALA A 1 146 ? -6.655 -22.940 14.411 1.00 83.88 146 ALA A O 1
ATOM 1127 N N . GLY A 1 147 ? -4.690 -23.006 13.330 1.00 80.00 147 GLY A N 1
ATOM 1128 C CA . GLY A 1 147 ? -5.218 -23.625 12.104 1.00 80.00 147 GLY A CA 1
ATOM 1129 C C . GLY A 1 147 ? -5.047 -22.805 10.823 1.00 80.00 147 GLY A C 1
ATOM 1130 O O . GLY A 1 147 ? -5.521 -23.226 9.770 1.00 80.00 147 GLY A O 1
ATOM 1131 N N . GLY A 1 148 ? -4.343 -21.670 10.872 1.00 83.88 148 GLY A N 1
ATOM 1132 C CA . GLY A 1 148 ? -4.078 -20.848 9.691 1.00 83.88 148 GLY A CA 1
ATOM 1133 C C . GLY A 1 148 ? -5.079 -19.711 9.514 1.00 83.88 148 GLY A C 1
ATOM 1134 O O . GLY A 1 148 ? -5.922 -19.444 10.365 1.00 83.88 148 GLY A O 1
ATOM 1135 N N . ILE A 1 149 ? -4.985 -19.018 8.376 1.00 94.50 149 ILE A N 1
ATOM 1136 C CA . ILE A 1 149 ? -5.848 -17.862 8.088 1.00 94.50 149 ILE A CA 1
ATOM 1137 C C . ILE A 1 149 ? -7.341 -18.225 8.044 1.00 94.50 149 ILE A C 1
ATOM 1139 O O . ILE A 1 149 ? -8.182 -17.371 8.313 1.00 94.50 149 ILE A O 1
ATOM 1143 N N . GLU A 1 150 ? -7.678 -19.488 7.768 1.00 88.00 150 GLU A N 1
ATOM 1144 C CA . GLU A 1 150 ? -9.062 -19.973 7.787 1.00 88.00 150 GLU A CA 1
ATOM 1145 C C . GLU A 1 150 ? -9.720 -19.792 9.158 1.00 88.00 150 GLU A C 1
ATOM 1147 O O . GLU A 1 150 ? -10.872 -19.372 9.222 1.00 88.00 150 GLU A O 1
ATOM 1152 N N . THR A 1 151 ? -8.970 -19.972 10.251 1.00 85.69 151 THR A N 1
ATOM 1153 C CA . THR A 1 151 ? -9.457 -19.732 11.619 1.00 85.69 151 THR A CA 1
ATOM 1154 C C . THR A 1 151 ? -9.945 -18.294 11.808 1.00 85.69 151 THR A C 1
ATOM 1156 O O . THR A 1 151 ? -10.935 -18.049 12.494 1.00 85.69 151 THR A O 1
ATOM 1159 N N . PHE A 1 152 ? -9.295 -17.323 11.164 1.00 93.88 152 PHE A N 1
ATOM 1160 C CA . PHE A 1 152 ? -9.763 -15.939 11.173 1.00 93.88 152 PHE A CA 1
ATOM 1161 C C . PHE A 1 152 ? -10.931 -15.723 10.205 1.00 93.88 152 PHE A C 1
ATOM 1163 O O . PHE A 1 152 ? -11.908 -15.067 10.559 1.00 93.88 152 PHE A O 1
ATOM 1170 N N . ARG A 1 153 ? -10.872 -16.302 8.996 1.00 93.75 153 ARG A N 1
ATOM 1171 C CA . ARG A 1 153 ? -11.937 -16.175 7.985 1.00 93.75 153 ARG A CA 1
ATOM 1172 C C . ARG A 1 153 ? -13.290 -16.664 8.502 1.00 93.75 153 ARG A C 1
ATOM 1174 O O . ARG A 1 153 ? -14.299 -16.049 8.174 1.00 93.75 153 ARG A O 1
ATOM 1181 N N . THR A 1 154 ? -13.323 -17.686 9.361 1.00 91.50 154 THR A N 1
ATOM 1182 C CA . THR A 1 154 ? -14.567 -18.163 9.994 1.00 91.50 154 THR A CA 1
ATOM 1183 C C . THR A 1 154 ? -15.197 -17.167 10.968 1.00 91.50 154 THR A C 1
ATOM 1185 O O . THR A 1 154 ? -16.388 -17.266 11.245 1.00 91.50 154 THR A O 1
ATOM 1188 N N . LEU A 1 155 ? -14.424 -16.210 11.492 1.00 88.94 155 LEU A N 1
ATOM 1189 C CA . LEU A 1 155 ? -14.938 -15.153 12.370 1.00 88.94 155 LEU A CA 1
ATOM 1190 C C . LEU A 1 155 ? -15.548 -13.987 11.584 1.00 88.94 155 LEU A C 1
ATOM 1192 O O . LEU A 1 155 ? -16.247 -13.163 12.174 1.00 88.94 155 LEU A O 1
ATOM 1196 N N . ILE A 1 156 ? -15.275 -13.890 10.276 1.00 90.94 156 ILE A N 1
ATOM 1197 C CA . ILE A 1 156 ? -15.784 -12.810 9.430 1.00 90.94 156 ILE A CA 1
ATOM 1198 C C . ILE A 1 156 ? -17.294 -13.014 9.253 1.00 90.94 156 ILE A C 1
ATOM 1200 O O . ILE A 1 156 ? -17.715 -14.004 8.650 1.00 90.94 156 ILE A O 1
ATOM 1204 N N . PRO A 1 157 ? -18.131 -12.096 9.765 1.00 81.19 157 PRO A N 1
ATOM 1205 C CA . PRO A 1 157 ? -19.579 -12.231 9.679 1.00 81.19 157 PRO A CA 1
ATOM 1206 C C . PRO A 1 157 ? -20.069 -12.010 8.243 1.00 81.19 157 PRO A C 1
ATOM 1208 O O . PRO A 1 157 ? -19.367 -11.449 7.401 1.00 81.19 157 PRO A O 1
ATOM 1211 N N . SER A 1 158 ? -21.322 -12.373 7.966 1.00 76.69 158 SER A N 1
ATOM 1212 C CA . SER A 1 158 ? -21.962 -12.079 6.674 1.00 76.69 158 SER A CA 1
ATOM 1213 C C . SER A 1 158 ? -22.213 -10.581 6.447 1.00 76.69 158 SER A C 1
ATOM 1215 O O . SER A 1 158 ? -22.300 -10.154 5.301 1.00 76.69 158 SER A O 1
ATOM 1217 N N . SER A 1 159 ? -22.296 -9.785 7.517 1.00 72.50 159 SER A N 1
ATOM 1218 C CA . SER A 1 159 ? -22.460 -8.325 7.492 1.00 72.50 159 SER A CA 1
ATOM 1219 C C . SER A 1 159 ? -21.692 -7.678 8.646 1.00 72.50 159 SER A C 1
ATOM 1221 O O . SER A 1 159 ? -21.623 -8.261 9.729 1.00 72.50 159 SER A O 1
ATOM 1223 N N . SER A 1 160 ? -21.135 -6.482 8.437 1.00 73.62 160 SER A N 1
ATOM 1224 C CA . SER A 1 160 ? -20.437 -5.747 9.501 1.00 73.62 160 SER A CA 1
ATOM 1225 C C . SER A 1 160 ? -21.419 -5.015 10.420 1.00 73.62 160 SER A C 1
ATOM 1227 O O . SER A 1 160 ? -22.412 -4.459 9.956 1.00 73.62 160 SER A O 1
ATOM 1229 N N . THR A 1 161 ? -21.134 -5.005 11.722 1.00 76.44 161 THR A N 1
ATOM 1230 C CA . THR A 1 161 ? -21.847 -4.213 12.739 1.00 76.44 161 THR A CA 1
ATOM 1231 C C . THR A 1 161 ? -21.131 -2.910 13.080 1.00 76.44 161 THR A C 1
ATOM 1233 O O . THR A 1 161 ? -21.632 -2.132 13.894 1.00 76.44 161 THR A O 1
ATOM 1236 N N . ILE A 1 162 ? -19.957 -2.658 12.487 1.00 68.00 162 ILE A N 1
ATOM 1237 C CA . ILE A 1 162 ? -19.327 -1.342 12.560 1.00 68.00 162 ILE A CA 1
ATOM 1238 C C . ILE A 1 162 ? -20.226 -0.392 11.772 1.00 68.00 162 ILE A C 1
ATOM 1240 O O . ILE A 1 162 ? -20.452 -0.642 10.584 1.00 68.00 162 ILE A O 1
ATOM 1244 N N . PRO A 1 163 ? -20.760 0.671 12.400 1.00 50.94 163 PRO A N 1
ATOM 1245 C CA . PRO A 1 163 ? -21.471 1.693 11.662 1.00 50.94 163 PRO A CA 1
ATOM 1246 C C . PRO A 1 163 ? -20.564 2.182 10.539 1.00 50.94 163 PRO A C 1
ATOM 1248 O O . PRO A 1 163 ? -19.414 2.560 10.773 1.00 50.94 163 PRO A O 1
ATOM 1251 N N . VAL A 1 164 ? -21.071 2.167 9.311 1.00 48.38 164 VAL A N 1
ATOM 1252 C CA . VAL A 1 164 ? -20.471 2.996 8.274 1.00 48.38 164 VAL A CA 1
ATOM 1253 C C . VAL A 1 164 ? -20.653 4.413 8.796 1.00 48.38 164 VAL A C 1
ATOM 1255 O O . VAL A 1 164 ? -21.791 4.860 8.912 1.00 48.38 164 VAL A O 1
ATOM 1258 N N . GLU A 1 165 ? -19.583 5.077 9.237 1.00 39.12 165 GLU A N 1
ATOM 1259 C CA . GLU A 1 165 ? -19.722 6.454 9.695 1.00 39.12 165 GLU A CA 1
ATOM 1260 C C . GLU A 1 165 ? -20.298 7.287 8.543 1.00 39.12 165 GLU A C 1
ATOM 1262 O O . GLU A 1 165 ? -19.620 7.580 7.559 1.00 39.12 165 GLU A O 1
ATOM 1267 N N . GLU A 1 166 ? -21.562 7.691 8.688 1.00 34.72 166 GLU A N 1
ATOM 1268 C CA . GLU A 1 166 ? -22.219 8.706 7.859 1.00 34.72 166 GLU A CA 1
ATOM 1269 C C . GLU A 1 166 ? -21.575 10.096 8.045 1.00 34.72 166 GLU A C 1
ATOM 1271 O O . GLU A 1 166 ? -21.860 11.025 7.293 1.00 34.72 166 GLU A O 1
ATOM 1276 N N . ASN A 1 167 ? -20.623 10.239 8.973 1.00 28.69 167 ASN A N 1
ATOM 1277 C CA . ASN A 1 167 ? -19.963 11.498 9.324 1.00 28.69 167 ASN A CA 1
ATOM 1278 C C . ASN A 1 167 ? -18.774 11.882 8.422 1.00 28.69 167 ASN A C 1
ATOM 1280 O O . ASN A 1 167 ? -17.925 12.673 8.817 1.00 28.69 167 ASN A O 1
ATOM 1284 N N . ASN A 1 168 ? -18.750 11.387 7.182 1.00 36.78 168 ASN A N 1
ATOM 1285 C CA . ASN A 1 168 ? -18.037 12.028 6.070 1.00 36.78 168 ASN A CA 1
ATOM 1286 C C . ASN A 1 168 ? -18.912 12.140 4.806 1.00 36.78 168 ASN A C 1
ATOM 1288 O O . ASN A 1 168 ? -18.405 12.219 3.687 1.00 36.78 168 ASN A O 1
ATOM 1292 N N . ALA A 1 169 ? -20.239 12.200 4.963 1.00 31.59 169 ALA A N 1
ATOM 1293 C CA . ALA A 1 169 ? -21.060 12.912 3.994 1.00 31.59 169 ALA A CA 1
ATOM 1294 C C . ALA A 1 169 ? -20.840 14.426 4.202 1.00 31.59 169 ALA A C 1
ATOM 1296 O O . ALA A 1 169 ? -21.097 14.930 5.297 1.00 31.59 169 ALA A O 1
ATOM 1297 N N . PRO A 1 170 ? -20.392 15.190 3.187 1.00 32.47 170 PRO A N 1
ATOM 1298 C CA . PRO A 1 170 ? -20.561 16.636 3.218 1.00 32.47 170 PRO A CA 1
ATOM 1299 C C . PRO A 1 170 ? -22.058 16.933 3.364 1.00 32.47 170 PRO A C 1
ATOM 1301 O O . PRO A 1 170 ? -22.879 16.226 2.770 1.00 32.47 170 PRO A O 1
ATOM 1304 N N . ALA A 1 171 ? -22.402 17.968 4.134 1.00 29.94 171 ALA A N 1
ATOM 1305 C CA . ALA A 1 171 ? -23.767 18.471 4.286 1.00 29.94 171 ALA A CA 1
ATOM 1306 C C . ALA A 1 171 ? -24.523 18.519 2.937 1.00 29.94 171 ALA A C 1
ATOM 1308 O O . ALA A 1 171 ? -23.886 18.742 1.897 1.00 29.94 171 ALA A O 1
ATOM 1309 N N . PRO A 1 172 ? -25.865 18.358 2.920 1.00 33.56 172 PRO A N 1
ATOM 1310 C CA . PRO A 1 172 ? -26.640 18.637 1.718 1.00 33.56 172 PRO A CA 1
ATOM 1311 C C . PRO A 1 172 ? -26.277 20.047 1.253 1.00 33.56 172 PRO A C 1
ATOM 1313 O O . PRO A 1 172 ? -26.399 21.020 1.999 1.00 33.56 172 PRO A O 1
ATOM 1316 N N . THR A 1 173 ? -25.729 20.136 0.045 1.00 38.06 173 THR A N 1
ATOM 1317 C CA . THR A 1 173 ? -25.333 21.415 -0.532 1.00 38.06 173 THR A CA 1
ATOM 1318 C C . THR A 1 173 ? -26.593 22.259 -0.744 1.00 38.06 173 THR A C 1
ATOM 1320 O O . THR A 1 173 ? -27.653 21.698 -1.042 1.00 38.06 173 THR A O 1
ATOM 1323 N N . PRO A 1 174 ? -26.510 23.593 -0.580 1.00 36.44 174 PRO A N 1
ATOM 1324 C CA . PRO A 1 174 ? -27.620 24.488 -0.892 1.00 36.44 174 PRO A CA 1
ATOM 1325 C C . PRO A 1 174 ? -28.074 24.270 -2.347 1.00 36.44 174 PRO A C 1
ATOM 1327 O O . PRO A 1 174 ? -27.268 23.808 -3.162 1.00 36.44 174 PRO A O 1
ATOM 1330 N N . PRO A 1 175 ? -29.328 24.610 -2.707 1.00 35.09 175 PRO A N 1
ATOM 1331 C CA . PRO A 1 175 ? -29.768 24.539 -4.098 1.00 35.09 175 PRO A CA 1
ATOM 1332 C C . PRO A 1 175 ? -28.803 25.342 -4.984 1.00 35.09 175 PRO A C 1
ATOM 1334 O O . PRO A 1 175 ? -28.188 26.292 -4.487 1.00 35.09 175 PRO A O 1
ATOM 1337 N N . PRO A 1 176 ? -28.630 24.959 -6.265 1.00 37.81 176 PRO A N 1
ATOM 1338 C CA . PRO A 1 176 ? -27.600 25.533 -7.117 1.00 37.81 176 PRO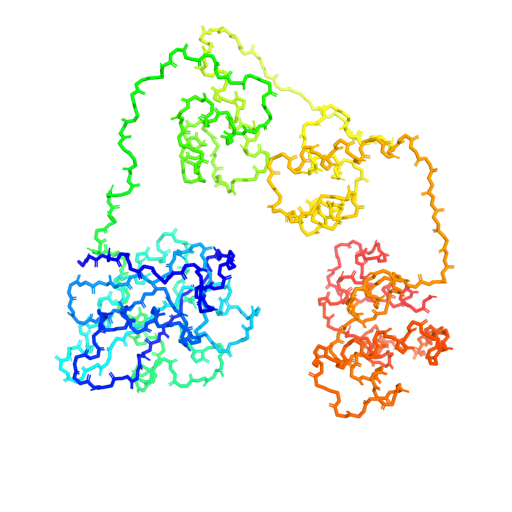 A CA 1
ATOM 1339 C C . PRO A 1 176 ? -27.738 27.054 -7.120 1.00 37.81 176 PRO A C 1
ATOM 1341 O O . PRO A 1 176 ? -28.749 27.606 -7.551 1.00 37.81 176 PRO A O 1
ATOM 1344 N N . SER A 1 177 ? -26.719 27.728 -6.587 1.00 36.72 177 SER A N 1
ATOM 1345 C CA . SER A 1 177 ? -26.554 29.161 -6.781 1.00 36.72 177 SER A CA 1
ATOM 1346 C C . SER A 1 177 ? -26.420 29.402 -8.283 1.00 36.72 177 SER A C 1
ATOM 1348 O O . SER A 1 177 ? -25.672 28.686 -8.948 1.00 36.72 177 SER A O 1
ATOM 1350 N N . ASN A 1 178 ? -27.149 30.396 -8.797 1.00 37.91 178 ASN A N 1
ATOM 1351 C CA . ASN A 1 178 ? -27.214 30.846 -10.195 1.00 37.91 178 ASN A CA 1
ATOM 1352 C C . ASN A 1 178 ? -25.874 31.405 -10.737 1.00 37.91 178 ASN A C 1
ATOM 1354 O O . ASN A 1 178 ? -25.837 32.434 -11.410 1.00 37.91 178 ASN A O 1
ATOM 1358 N N . GLY A 1 179 ? -24.748 30.765 -10.431 1.00 43.31 179 GLY A N 1
ATOM 1359 C CA . GLY A 1 179 ? -23.464 31.040 -11.052 1.00 43.31 179 GLY A CA 1
ATOM 1360 C C . GLY A 1 179 ? -23.352 30.236 -12.337 1.00 43.31 179 GLY A C 1
ATOM 1361 O O . GLY A 1 179 ? -23.266 29.011 -12.288 1.00 43.31 179 GLY A O 1
ATOM 1362 N N . SER A 1 180 ? -23.332 30.918 -13.484 1.00 51.03 180 SER A N 1
ATOM 1363 C CA . SER A 1 180 ? -22.986 30.301 -14.766 1.00 51.03 180 SER A CA 1
ATOM 1364 C C . SER A 1 180 ? -21.585 29.692 -14.649 1.00 51.03 180 SER A C 1
ATOM 1366 O O . SER A 1 180 ? -20.580 30.406 -14.644 1.00 51.03 180 SER A O 1
ATOM 1368 N N . GLY A 1 181 ? -21.526 28.373 -14.438 1.00 53.56 181 GLY A N 1
ATOM 1369 C CA . GLY A 1 181 ? -20.279 27.627 -14.296 1.00 53.56 181 GLY A CA 1
ATOM 1370 C C . GLY A 1 181 ? -19.393 27.793 -15.526 1.00 53.56 181 GLY A C 1
ATOM 1371 O O . GLY A 1 181 ? -19.863 28.160 -16.601 1.00 53.56 181 GLY A O 1
ATOM 1372 N N . ASN A 1 182 ? -18.095 27.515 -15.401 1.00 52.03 182 ASN A N 1
ATOM 1373 C CA . ASN A 1 182 ? -17.173 27.673 -16.523 1.00 52.03 182 ASN A CA 1
ATOM 1374 C C . ASN A 1 182 ? -17.573 26.731 -17.683 1.00 52.03 182 ASN A C 1
ATOM 1376 O O . ASN A 1 182 ? -17.296 25.529 -17.656 1.00 52.03 182 ASN A O 1
ATOM 1380 N N . GLN A 1 183 ? -18.235 27.267 -18.710 1.00 54.12 183 GLN A N 1
ATOM 1381 C CA . GLN A 1 183 ? -18.770 26.472 -19.821 1.00 54.12 183 GLN A CA 1
ATOM 1382 C C . GLN A 1 183 ? -17.694 26.025 -20.817 1.00 54.12 183 GLN A C 1
ATOM 1384 O O . GLN A 1 183 ? -17.919 25.100 -21.593 1.00 54.12 183 GLN A O 1
ATOM 1389 N N . THR A 1 184 ? -16.496 26.611 -20.763 1.00 46.44 184 THR A N 1
ATOM 1390 C CA . THR A 1 184 ? -15.408 26.311 -21.704 1.00 46.44 184 THR A CA 1
ATOM 1391 C C . THR A 1 184 ? -14.449 25.229 -21.198 1.00 46.44 184 THR A C 1
ATOM 1393 O O . THR A 1 184 ? -13.638 24.722 -21.972 1.00 46.44 184 THR A O 1
ATOM 1396 N N . THR A 1 185 ? -14.541 24.806 -19.926 1.00 44.56 185 THR A N 1
ATOM 1397 C CA . THR A 1 185 ? -13.657 23.749 -19.394 1.00 44.56 185 THR A CA 1
ATOM 1398 C C . THR A 1 185 ? -14.006 22.351 -19.927 1.00 44.56 185 THR A C 1
ATOM 1400 O O . THR A 1 185 ? -15.171 21.989 -20.047 1.00 44.56 185 THR A O 1
ATOM 1403 N N . GLY A 1 186 ? -13.008 21.515 -20.218 1.00 48.44 186 GLY A N 1
ATOM 1404 C CA . GLY A 1 186 ? -13.205 20.095 -20.562 1.00 48.44 186 GLY A CA 1
ATOM 1405 C C . GLY A 1 186 ? -13.190 19.150 -19.352 1.00 48.44 186 GLY A C 1
ATOM 1406 O O . GLY A 1 186 ? -13.259 17.932 -19.517 1.00 48.44 186 GLY A O 1
ATOM 1407 N N . SER A 1 187 ? -13.042 19.692 -18.139 1.00 57.31 187 SER A N 1
ATOM 1408 C CA . SER A 1 187 ? -12.793 18.936 -16.911 1.00 57.31 187 SER A CA 1
ATOM 1409 C C . SER A 1 187 ? -13.992 18.984 -15.971 1.00 57.31 187 SER A C 1
ATOM 1411 O O . SER A 1 187 ? -14.366 20.048 -15.480 1.00 57.31 187 SER A O 1
ATOM 1413 N N . ILE A 1 188 ? -14.541 17.808 -15.650 1.00 54.12 188 ILE A N 1
ATOM 1414 C CA . ILE A 1 188 ? -15.594 17.654 -14.639 1.00 54.12 188 ILE A CA 1
ATOM 1415 C C . ILE A 1 188 ? -15.166 18.212 -13.275 1.00 54.12 188 ILE A C 1
ATOM 1417 O O . ILE A 1 188 ? -15.964 18.819 -12.579 1.00 54.12 188 ILE A O 1
ATOM 1421 N N . VAL A 1 189 ? -13.887 18.080 -12.916 1.00 48.09 189 VAL A N 1
ATOM 1422 C CA . VAL A 1 189 ? -13.338 18.584 -11.648 1.00 48.09 189 VAL A CA 1
ATOM 1423 C C . VAL A 1 189 ? -13.350 20.104 -11.615 1.00 48.09 189 VAL A C 1
ATOM 1425 O O . VAL A 1 189 ? -13.781 20.705 -10.638 1.00 48.09 189 VAL A O 1
ATOM 1428 N N . THR A 1 190 ? -12.907 20.728 -12.705 1.00 48.97 190 THR A N 1
ATOM 1429 C CA . THR A 1 190 ? -12.851 22.186 -12.826 1.00 48.97 190 THR A CA 1
ATOM 1430 C C . THR A 1 190 ? -14.250 22.784 -12.888 1.00 48.97 190 THR A C 1
ATOM 1432 O O . THR A 1 190 ? -14.491 23.812 -12.268 1.00 48.97 190 THR A O 1
ATOM 1435 N N . TYR A 1 191 ? -15.174 22.131 -13.597 1.00 63.75 191 TYR A N 1
ATOM 1436 C CA . TYR A 1 191 ? -16.570 22.547 -13.654 1.00 63.75 191 TYR A CA 1
ATOM 1437 C C . TYR A 1 191 ? -17.210 22.508 -12.263 1.00 63.75 191 TYR A C 1
ATOM 1439 O O . TYR A 1 191 ? -17.705 23.539 -11.819 1.00 63.75 191 TYR A O 1
ATOM 1447 N N . LEU A 1 192 ? -17.103 21.381 -11.546 1.00 64.50 192 LEU A N 1
ATOM 1448 C CA . LEU A 1 192 ? -17.642 21.230 -10.189 1.00 64.50 192 LEU A CA 1
ATOM 1449 C C . LEU A 1 192 ? -17.035 22.256 -9.222 1.00 64.50 192 LEU A C 1
ATOM 1451 O O . LEU A 1 192 ? -17.779 22.987 -8.578 1.00 64.50 192 LEU A O 1
ATOM 1455 N N . ASN A 1 193 ? -15.707 22.421 -9.220 1.00 59.34 193 ASN A N 1
ATOM 1456 C CA . ASN A 1 193 ? -15.050 23.448 -8.406 1.00 59.34 193 ASN A CA 1
ATOM 1457 C C . ASN A 1 193 ? -15.515 24.872 -8.769 1.00 59.34 193 ASN A C 1
ATOM 1459 O O . ASN A 1 193 ? -15.653 25.705 -7.879 1.00 59.34 193 ASN A O 1
ATOM 1463 N N . SER A 1 194 ? -15.779 25.163 -10.053 1.00 60.22 194 SER A N 1
ATOM 1464 C CA . SER A 1 194 ? -16.220 26.497 -10.502 1.00 60.22 194 SER A CA 1
ATOM 1465 C C . SER A 1 194 ? -17.627 26.868 -10.039 1.00 60.22 194 SER A C 1
ATOM 1467 O O . SER A 1 194 ? -17.923 28.049 -9.897 1.00 60.22 194 SER A O 1
ATOM 1469 N N . ILE A 1 195 ? -18.469 25.868 -9.773 1.00 70.50 195 ILE A N 1
ATOM 1470 C CA . ILE A 1 195 ? -19.813 26.047 -9.210 1.00 70.50 195 ILE A CA 1
ATOM 1471 C C . ILE A 1 195 ? -19.850 25.753 -7.701 1.00 70.50 195 ILE A C 1
ATOM 1473 O O . ILE A 1 195 ? -20.925 25.649 -7.119 1.00 70.50 195 ILE A O 1
ATOM 1477 N N . GLY A 1 196 ? -18.682 25.603 -7.061 1.00 55.75 196 GLY A N 1
ATOM 1478 C CA . GLY A 1 196 ? -18.566 25.349 -5.622 1.00 55.75 196 GLY A CA 1
ATOM 1479 C C . GLY A 1 196 ? -19.038 23.960 -5.178 1.00 55.75 196 GLY A C 1
ATOM 1480 O O . GLY A 1 196 ? -19.349 23.765 -4.006 1.00 55.75 196 GLY A O 1
ATOM 1481 N N . VAL A 1 197 ? -19.107 22.996 -6.096 1.00 66.38 197 VAL A N 1
ATOM 1482 C CA . VAL A 1 197 ? -19.492 21.607 -5.823 1.00 66.38 197 VAL A CA 1
ATOM 1483 C C . VAL A 1 197 ? -18.239 20.749 -5.638 1.00 66.38 197 VAL A C 1
ATOM 1485 O O . VAL A 1 197 ? -17.269 20.880 -6.383 1.00 66.38 197 VAL A O 1
ATOM 1488 N N . ASP A 1 198 ? -18.271 19.838 -4.659 1.00 54.34 198 ASP A N 1
ATOM 1489 C CA . ASP A 1 198 ? -17.177 18.900 -4.383 1.00 54.34 198 ASP A CA 1
ATOM 1490 C C . ASP A 1 198 ? -16.761 18.145 -5.656 1.00 54.34 198 ASP A C 1
ATOM 1492 O O . ASP A 1 198 ? -17.567 17.506 -6.328 1.00 54.34 198 ASP A O 1
ATOM 1496 N N . SER A 1 199 ? -15.485 18.203 -6.009 1.00 52.69 199 SER A N 1
ATOM 1497 C CA . SER A 1 199 ? -14.971 17.524 -7.191 1.00 52.69 199 SER A CA 1
ATOM 1498 C C . SER A 1 199 ? -14.366 16.154 -6.894 1.00 52.69 199 SER A C 1
ATOM 1500 O O . SER A 1 199 ? -13.808 15.560 -7.816 1.00 52.69 199 SER A O 1
ATOM 1502 N N . SER A 1 200 ? -14.469 15.631 -5.664 1.00 49.44 200 SER A N 1
ATOM 1503 C CA . SER A 1 200 ? -13.946 14.322 -5.252 1.00 49.44 200 SER A CA 1
ATOM 1504 C C . SER A 1 200 ? -14.412 13.178 -6.160 1.00 49.44 200 SER A C 1
ATOM 1506 O O . SER A 1 200 ? -15.462 13.235 -6.803 1.00 49.44 200 SER A O 1
ATOM 1508 N N . PHE A 1 201 ? -13.617 12.106 -6.242 1.00 44.81 201 PHE A N 1
ATOM 1509 C CA . PHE A 1 201 ? -13.996 10.929 -7.029 1.00 44.81 201 PHE A CA 1
ATOM 1510 C C . PHE A 1 201 ? -15.339 10.352 -6.569 1.00 44.81 201 PHE A C 1
ATOM 1512 O O . PHE A 1 201 ? -16.173 10.040 -7.416 1.00 44.81 201 PHE A O 1
ATOM 1519 N N . ASP A 1 202 ? -15.566 10.287 -5.257 1.00 48.75 202 ASP A N 1
ATOM 1520 C CA . ASP A 1 202 ? -16.790 9.751 -4.662 1.00 48.75 202 ASP A CA 1
ATOM 1521 C C . ASP A 1 202 ? -18.011 10.607 -5.009 1.00 48.75 202 ASP A C 1
ATOM 1523 O O . ASP A 1 202 ? -19.053 10.070 -5.403 1.00 48.75 202 ASP A O 1
ATOM 1527 N N . ASN A 1 203 ? -17.879 11.940 -4.974 1.00 55.69 203 ASN A N 1
ATOM 1528 C CA . ASN A 1 203 ? -18.958 12.818 -5.413 1.00 55.69 203 ASN A CA 1
ATOM 1529 C C . ASN A 1 203 ? -19.222 12.685 -6.917 1.00 55.69 203 ASN A C 1
ATOM 1531 O O . ASN A 1 203 ? -20.373 12.558 -7.337 1.00 55.69 203 ASN A O 1
ATOM 1535 N N . ARG A 1 204 ? -18.175 12.611 -7.747 1.00 75.00 204 ARG A N 1
ATOM 1536 C CA . ARG A 1 204 ? -18.345 12.370 -9.188 1.00 75.00 204 ARG A CA 1
ATOM 1537 C C . ARG A 1 204 ? -18.973 11.003 -9.476 1.00 75.00 204 ARG A C 1
ATOM 1539 O O . ARG A 1 204 ? -19.802 10.909 -10.372 1.00 75.00 204 ARG A O 1
ATOM 1546 N N . ALA A 1 205 ? -18.653 9.966 -8.702 1.00 52.66 205 ALA A N 1
ATOM 1547 C CA . ALA A 1 205 ? -19.266 8.642 -8.814 1.00 52.66 205 ALA A CA 1
ATOM 1548 C C . ALA A 1 205 ? -20.745 8.642 -8.408 1.00 52.66 205 ALA A C 1
ATOM 1550 O O . ALA A 1 205 ? -21.555 7.904 -8.977 1.00 52.66 205 ALA A O 1
ATOM 1551 N N . ARG A 1 206 ? -21.129 9.483 -7.444 1.00 69.50 206 ARG A N 1
ATOM 1552 C CA . ARG A 1 206 ? -22.531 9.712 -7.078 1.00 69.50 206 ARG A CA 1
ATOM 1553 C C . ARG A 1 206 ? -23.283 10.465 -8.176 1.00 69.50 206 ARG A C 1
ATOM 1555 O O . ARG A 1 206 ? -24.310 9.967 -8.632 1.00 69.50 206 ARG A O 1
ATOM 1562 N N . LEU A 1 207 ? -22.739 11.588 -8.651 1.00 71.12 207 LEU A N 1
ATOM 1563 C CA . LEU A 1 207 ? -23.308 12.372 -9.753 1.00 71.12 207 LEU A CA 1
ATOM 1564 C C . LEU A 1 207 ? -23.431 11.531 -11.033 1.00 71.12 207 LEU A C 1
ATOM 1566 O O . LEU A 1 207 ? -24.454 11.588 -11.708 1.00 71.12 207 LEU A O 1
ATOM 1570 N N . ALA A 1 208 ? -22.442 10.686 -11.333 1.00 65.88 208 ALA A N 1
ATOM 1571 C CA . ALA A 1 208 ? -22.480 9.727 -12.433 1.00 65.88 208 ALA A CA 1
ATOM 1572 C C . ALA A 1 208 ? -23.671 8.774 -12.334 1.00 65.88 208 ALA A C 1
ATOM 1574 O O . ALA A 1 208 ? -24.441 8.669 -13.285 1.00 65.88 208 ALA A O 1
ATOM 1575 N N . ARG A 1 209 ? -23.864 8.127 -11.178 1.00 75.06 209 ARG A N 1
ATOM 1576 C CA . ARG A 1 209 ? -24.992 7.209 -10.955 1.00 75.06 209 ARG A CA 1
ATOM 1577 C C . ARG A 1 209 ? -26.341 7.917 -11.072 1.00 75.06 209 ARG A C 1
ATOM 1579 O O . ARG A 1 209 ? -27.240 7.385 -11.714 1.00 75.06 209 ARG A O 1
ATOM 1586 N N . GLN A 1 210 ? -26.461 9.118 -10.506 1.00 77.50 210 GLN A N 1
ATOM 1587 C CA . GLN A 1 210 ? -27.678 9.938 -10.573 1.00 77.50 210 GLN A CA 1
ATOM 1588 C C . GLN A 1 210 ? -28.021 10.365 -12.006 1.00 77.50 210 GLN A C 1
ATOM 1590 O O . GLN A 1 210 ? -29.191 10.421 -12.363 1.00 77.50 210 GLN A O 1
ATOM 1595 N N . ASN A 1 211 ? -27.006 10.591 -12.841 1.00 77.75 211 ASN A N 1
ATOM 1596 C CA . ASN A 1 211 ? -27.158 10.954 -14.250 1.00 77.75 211 ASN A CA 1
ATOM 1597 C C . ASN A 1 211 ? -27.082 9.729 -15.192 1.00 77.75 211 ASN A C 1
ATOM 1599 O O . ASN A 1 211 ? -26.795 9.857 -16.380 1.00 77.75 211 ASN A O 1
ATOM 1603 N N . GLY A 1 212 ? -27.315 8.514 -14.677 1.00 72.44 212 GLY A N 1
ATOM 1604 C CA . GLY A 1 212 ? -27.463 7.301 -15.494 1.00 72.44 212 GLY A CA 1
ATOM 1605 C C . GLY A 1 212 ? -26.161 6.676 -16.015 1.00 72.44 212 GLY A C 1
ATOM 1606 O O . GLY A 1 212 ? -26.200 5.781 -16.861 1.00 72.44 212 GLY A O 1
ATOM 1607 N N . ILE A 1 213 ? -24.997 7.097 -15.516 1.00 72.00 213 ILE A N 1
ATOM 1608 C CA . ILE A 1 213 ? -23.703 6.457 -15.786 1.00 72.00 213 ILE A CA 1
ATOM 1609 C C . ILE A 1 213 ? -23.460 5.379 -14.723 1.00 72.00 213 ILE A C 1
ATOM 1611 O O . ILE A 1 213 ? -23.007 5.649 -13.609 1.00 72.00 213 ILE A O 1
ATOM 1615 N N . GLN A 1 214 ? -23.761 4.134 -15.082 1.00 69.38 214 GLN A N 1
ATOM 1616 C CA . GLN A 1 214 ? -23.519 2.962 -14.237 1.00 69.38 214 GLN A CA 1
ATOM 1617 C C . GLN A 1 214 ? -22.037 2.544 -14.274 1.00 69.38 214 GLN A C 1
ATOM 1619 O O . GLN A 1 214 ? -21.338 2.807 -15.255 1.00 69.38 214 GLN A O 1
ATOM 1624 N N . ASN A 1 215 ? -21.557 1.882 -13.212 1.00 57.88 215 ASN A N 1
ATOM 1625 C CA . ASN A 1 215 ? -20.173 1.392 -13.080 1.00 57.88 215 ASN A CA 1
ATOM 1626 C C . ASN A 1 215 ? -19.113 2.480 -13.321 1.00 57.88 215 ASN A C 1
ATOM 1628 O O . ASN A 1 215 ? -18.148 2.301 -14.068 1.00 57.88 215 ASN A O 1
ATOM 1632 N N . TYR A 1 216 ? -19.325 3.649 -12.719 1.00 48.03 216 TYR A N 1
ATOM 1633 C CA . TYR A 1 216 ? -18.413 4.774 -12.838 1.00 48.03 216 TYR A CA 1
ATOM 1634 C C . TYR A 1 216 ? -17.071 4.465 -12.159 1.00 48.03 216 TYR A C 1
ATOM 1636 O O . TYR A 1 216 ? -16.999 4.347 -10.940 1.00 48.03 216 TYR A O 1
ATOM 1644 N N . THR A 1 217 ? -16.002 4.371 -12.951 1.00 46.31 217 THR A N 1
ATOM 1645 C CA . THR A 1 217 ? -14.623 4.163 -12.476 1.00 46.31 217 THR A CA 1
ATOM 1646 C C . THR A 1 217 ? -13.750 5.400 -12.710 1.00 46.31 217 THR A C 1
ATOM 1648 O O . THR A 1 217 ? -12.530 5.354 -12.574 1.00 46.31 217 THR A O 1
ATOM 1651 N N . GLY A 1 218 ? -14.375 6.527 -13.079 1.00 40.56 218 GLY A N 1
ATOM 1652 C CA . GLY A 1 218 ? -13.714 7.808 -13.334 1.00 40.56 218 GLY A CA 1
ATOM 1653 C C . GLY A 1 218 ? -12.859 7.840 -14.596 1.00 40.56 218 GLY A C 1
ATOM 1654 O O . GLY A 1 218 ? -11.951 8.671 -14.689 1.00 40.56 218 GLY A O 1
ATOM 1655 N N . THR A 1 219 ? -13.139 6.969 -15.573 1.00 46.44 219 THR A N 1
ATOM 1656 C CA . THR A 1 219 ? -12.476 7.036 -16.884 1.00 46.44 219 THR A CA 1
ATOM 1657 C C . THR A 1 219 ? -12.714 8.391 -17.547 1.00 46.44 219 THR A C 1
ATOM 1659 O O . THR A 1 219 ? -13.725 9.054 -17.313 1.00 46.44 219 THR A O 1
ATOM 1662 N N . ALA A 1 220 ? -11.805 8.801 -18.432 1.00 42.53 220 ALA A N 1
ATOM 1663 C CA . ALA A 1 220 ? -11.941 10.065 -19.154 1.00 42.53 220 ALA A CA 1
ATOM 1664 C C . ALA A 1 220 ? -13.275 10.157 -19.922 1.00 42.53 220 ALA A C 1
ATOM 1666 O O . ALA A 1 220 ? -13.946 11.179 -19.844 1.00 42.53 220 ALA A O 1
ATOM 1667 N N . ALA A 1 221 ? -13.712 9.070 -20.569 1.00 43.03 221 ALA A N 1
ATOM 1668 C CA . ALA A 1 221 ? -14.995 9.016 -21.271 1.00 43.03 221 ALA A CA 1
ATOM 1669 C C . ALA A 1 221 ? -16.197 9.194 -20.325 1.00 43.03 221 ALA A C 1
ATOM 1671 O O . ALA A 1 221 ? -17.130 9.931 -20.640 1.00 43.03 221 ALA A O 1
ATOM 1672 N N . GLN A 1 222 ? -16.162 8.571 -19.142 1.00 52.22 222 GLN A N 1
ATOM 1673 C CA . GLN A 1 222 ? -17.203 8.741 -18.124 1.00 52.22 222 GLN A CA 1
ATOM 1674 C C . GLN A 1 222 ? -17.207 10.159 -17.536 1.00 52.22 222 GLN A C 1
ATOM 1676 O O . GLN A 1 222 ? -18.274 10.713 -17.299 1.00 52.22 222 GLN A O 1
ATOM 1681 N N . ASN A 1 223 ? -16.035 10.772 -17.353 1.00 46.91 223 ASN A N 1
ATOM 1682 C CA . ASN A 1 223 ? -15.899 12.143 -16.856 1.00 46.91 223 ASN A CA 1
ATOM 1683 C C . ASN A 1 223 ? -16.406 13.179 -17.860 1.00 46.91 223 ASN A C 1
ATOM 1685 O O . ASN A 1 223 ? -17.089 14.120 -17.468 1.00 46.91 223 ASN A O 1
ATOM 1689 N N . THR A 1 224 ? -16.113 12.994 -19.148 1.00 58.16 224 THR A N 1
ATOM 1690 C CA . THR A 1 224 ? -16.628 13.854 -20.222 1.00 58.16 224 THR A CA 1
ATOM 1691 C C . THR A 1 224 ? -18.139 13.695 -20.383 1.00 58.16 224 THR A C 1
ATOM 1693 O O . THR A 1 224 ? -18.840 14.696 -20.503 1.00 58.16 224 THR A O 1
ATOM 1696 N N . ARG A 1 225 ? -18.661 12.462 -20.310 1.00 66.31 225 ARG A N 1
ATOM 1697 C CA . ARG A 1 225 ? -20.109 12.204 -20.353 1.00 66.31 225 ARG A CA 1
ATOM 1698 C C . ARG A 1 225 ? -20.837 12.821 -19.157 1.00 66.31 225 ARG A C 1
ATOM 1700 O O . ARG A 1 225 ? -21.881 13.430 -19.341 1.00 66.31 225 ARG A O 1
ATOM 1707 N N . LEU A 1 226 ? -20.278 12.697 -17.952 1.00 72.88 226 LEU A N 1
ATOM 1708 C CA . LEU A 1 226 ? -20.840 13.307 -16.747 1.00 72.88 226 LEU A CA 1
ATOM 1709 C C . LEU A 1 226 ? -20.842 14.839 -16.833 1.00 72.88 226 LEU A C 1
ATOM 1711 O O . LEU A 1 226 ? -21.837 15.465 -16.495 1.00 72.88 226 LEU A O 1
ATOM 1715 N N . LEU A 1 227 ? -19.753 15.438 -17.319 1.00 73.19 227 LEU A N 1
ATOM 1716 C CA . LEU A 1 227 ? -19.664 16.884 -17.519 1.00 73.19 227 LEU A CA 1
ATOM 1717 C C . LEU A 1 227 ? -20.725 17.402 -18.498 1.00 73.19 227 LEU A C 1
ATOM 1719 O O . LEU A 1 227 ? -21.339 18.426 -18.223 1.00 73.19 227 LEU A O 1
ATOM 1723 N N . ALA A 1 228 ? -20.954 16.702 -19.612 1.00 72.69 228 ALA A N 1
ATOM 1724 C CA . ALA A 1 228 ? -21.992 17.074 -20.573 1.00 72.69 228 ALA A CA 1
ATOM 1725 C C . ALA A 1 228 ? -23.397 17.020 -19.946 1.00 72.69 228 ALA A C 1
ATOM 1727 O O . ALA A 1 228 ? -24.140 17.987 -20.036 1.00 72.69 228 ALA A O 1
ATOM 1728 N N . LEU A 1 229 ? -23.718 15.941 -19.222 1.00 81.12 229 LEU A N 1
ATOM 1729 C CA . LEU A 1 229 ? -25.020 15.770 -18.560 1.00 81.12 229 LEU A CA 1
ATOM 1730 C C . LEU A 1 229 ? -25.293 16.838 -17.490 1.00 81.12 229 LEU A C 1
ATOM 1732 O O . LEU A 1 229 ? -26.414 17.320 -17.368 1.00 81.12 229 LEU A O 1
ATOM 1736 N N . LEU A 1 230 ? -24.268 17.238 -16.734 1.00 80.06 230 LEU A N 1
ATOM 1737 C CA . LEU A 1 230 ? -24.404 18.284 -15.715 1.00 80.06 230 LEU A CA 1
ATOM 1738 C C . LEU A 1 230 ? -24.548 19.688 -16.312 1.00 80.06 230 LEU A C 1
ATOM 1740 O O . LEU A 1 230 ? -25.120 20.560 -15.666 1.00 80.06 230 LEU A O 1
ATOM 1744 N N . ARG A 1 231 ? -24.049 19.902 -17.534 1.00 74.19 231 ARG A N 1
ATOM 1745 C CA . ARG A 1 231 ? -24.250 21.145 -18.286 1.00 74.19 231 ARG A CA 1
ATOM 1746 C C . ARG A 1 231 ? -25.636 21.214 -18.915 1.00 74.19 231 ARG A C 1
ATOM 1748 O O . ARG A 1 231 ? -26.279 22.248 -18.793 1.00 74.19 231 ARG A O 1
ATOM 1755 N N . ASP A 1 232 ? -26.109 20.115 -19.499 1.00 67.88 232 ASP A N 1
ATOM 1756 C CA . ASP A 1 232 ? -27.459 20.023 -20.075 1.00 67.88 232 ASP A CA 1
ATOM 1757 C C . ASP A 1 232 ? -28.555 20.173 -19.008 1.00 67.88 232 ASP A C 1
ATOM 1759 O O . ASP A 1 232 ? -29.600 20.761 -19.264 1.00 67.88 232 ASP A O 1
ATOM 1763 N N . GLY A 1 233 ? -28.315 19.714 -17.773 1.00 59.78 233 GLY A N 1
ATOM 1764 C CA . GLY A 1 233 ? -29.257 19.855 -16.655 1.00 59.78 233 GLY A CA 1
ATOM 1765 C C . GLY A 1 233 ? -29.532 21.296 -16.186 1.00 59.78 233 GLY A C 1
ATOM 1766 O O . GLY A 1 233 ? -30.354 21.483 -15.290 1.00 59.78 233 GLY A O 1
ATOM 1767 N N . GLN A 1 234 ? -28.860 22.305 -16.755 1.00 48.72 234 GLN A N 1
ATOM 1768 C CA . GLN A 1 234 ? -29.089 23.733 -16.482 1.00 48.72 234 GLN A CA 1
ATOM 1769 C C . GLN A 1 234 ? -30.082 24.394 -17.454 1.00 48.72 234 GLN A C 1
ATOM 1771 O O . GLN A 1 234 ? -30.550 25.493 -17.165 1.00 48.72 234 GLN A O 1
ATOM 1776 N N . GLU A 1 235 ? -30.460 23.736 -18.554 1.00 32.81 235 GLU A N 1
ATOM 1777 C CA . GLU A 1 235 ? -31.453 24.249 -19.502 1.00 32.81 235 GLU A CA 1
ATOM 1778 C C . GLU A 1 235 ? -32.609 23.253 -19.652 1.00 32.81 235 GLU A C 1
ATOM 1780 O O . GLU A 1 235 ? -32.548 22.279 -20.399 1.00 32.81 235 GLU A O 1
ATOM 1785 N N . SER A 1 236 ? -33.720 23.485 -18.952 1.00 28.98 236 SER A N 1
ATOM 1786 C CA . SER A 1 236 ? -34.956 22.776 -19.280 1.00 28.98 236 SER A CA 1
ATOM 1787 C C . SER A 1 236 ? -35.585 23.382 -20.540 1.00 28.98 236 SER A C 1
ATOM 1789 O O . SER A 1 236 ? -36.172 24.459 -20.471 1.00 28.98 236 SER A O 1
ATOM 1791 N N . SER A 1 237 ? -35.517 22.684 -21.676 1.00 28.03 237 SER A N 1
ATOM 1792 C CA . SER A 1 237 ? -36.688 22.204 -22.440 1.00 28.03 237 SER A CA 1
ATOM 1793 C C . SER A 1 237 ? -36.319 21.822 -23.884 1.00 28.03 237 SER A C 1
ATOM 1795 O O . SER A 1 237 ? -35.717 22.607 -24.606 1.00 28.03 237 SER A O 1
ATOM 1797 N N . GLY A 1 238 ? -36.776 20.645 -24.331 1.00 26.33 238 GLY A N 1
ATOM 1798 C CA . GLY A 1 238 ? -37.097 20.411 -25.743 1.00 26.33 238 GLY A CA 1
ATOM 1799 C C . GLY A 1 238 ? -36.243 19.403 -26.527 1.00 26.33 238 GLY A C 1
ATOM 1800 O O . GLY A 1 238 ? -35.152 19.712 -26.985 1.00 26.33 238 GLY A O 1
ATOM 1801 N N . SER A 1 239 ? -36.908 18.298 -26.892 1.00 23.83 239 SER A N 1
ATOM 1802 C CA . SER A 1 239 ? -36.721 17.458 -28.100 1.00 23.83 239 SER A CA 1
ATOM 1803 C C . SER A 1 239 ? -35.620 16.380 -28.139 1.00 23.83 239 SER A C 1
ATOM 1805 O O . SER A 1 239 ? -34.426 16.640 -28.086 1.00 23.83 239 SER A O 1
ATOM 1807 N N . THR A 1 240 ? -36.070 15.142 -28.367 1.00 29.11 240 THR A N 1
ATOM 1808 C CA . THR A 1 240 ? -35.329 13.995 -28.933 1.00 29.11 240 THR A CA 1
ATOM 1809 C C . THR A 1 240 ? -34.867 14.267 -30.381 1.00 29.11 240 THR A C 1
ATOM 1811 O O . THR A 1 240 ? -35.522 15.048 -31.075 1.00 29.11 240 THR A O 1
ATOM 1814 N N . PRO A 1 241 ? -33.776 13.630 -30.880 1.00 26.70 241 PRO A N 1
ATOM 1815 C CA . PRO A 1 241 ? -33.938 12.389 -31.662 1.00 26.70 241 PRO A CA 1
ATOM 1816 C C . PRO A 1 241 ? -32.816 11.316 -31.532 1.00 26.70 241 PRO A C 1
ATOM 1818 O O . PRO A 1 241 ? -31.746 11.525 -30.969 1.00 26.70 241 PRO A O 1
ATOM 1821 N N . THR A 1 242 ? -33.145 10.136 -32.069 1.00 22.66 242 THR A N 1
ATOM 1822 C CA . THR A 1 242 ? -32.514 8.791 -32.109 1.00 22.66 242 THR A CA 1
ATOM 1823 C C . THR A 1 242 ? -31.229 8.686 -33.000 1.00 22.66 242 THR A C 1
ATOM 1825 O O . THR A 1 242 ? -30.885 9.652 -33.673 1.00 22.66 242 THR A O 1
ATOM 1828 N N . PRO A 1 243 ? -30.488 7.541 -33.027 1.00 39.38 243 PRO A N 1
ATOM 1829 C CA . PRO A 1 243 ? -29.047 7.449 -33.347 1.00 39.38 243 PRO A CA 1
ATOM 1830 C C . PRO A 1 243 ? -28.688 7.055 -34.801 1.00 39.38 243 PRO A C 1
ATOM 1832 O O . PRO A 1 243 ? -29.493 6.446 -35.505 1.00 39.38 243 PRO A O 1
ATOM 1835 N N . SER A 1 244 ? -27.426 7.282 -35.219 1.00 23.23 244 SER A N 1
ATOM 1836 C CA . SER A 1 244 ? -26.784 6.568 -36.352 1.00 23.23 244 SER A CA 1
ATOM 1837 C C . SER A 1 244 ? -25.231 6.607 -36.357 1.00 23.23 244 SER A C 1
ATOM 1839 O O . SER A 1 244 ? -24.662 7.455 -35.670 1.00 23.23 244 SER A O 1
ATOM 1841 N N . PRO A 1 245 ? -24.529 5.685 -37.070 1.00 34.38 245 PRO A N 1
ATOM 1842 C CA . PRO A 1 245 ? -23.137 5.283 -36.783 1.00 34.38 245 PRO A CA 1
ATOM 1843 C C . PRO A 1 245 ? -22.021 5.740 -37.773 1.00 34.38 245 PRO A C 1
ATOM 1845 O O . PRO A 1 245 ? -22.267 5.863 -38.965 1.00 34.38 245 PRO A O 1
ATOM 1848 N N . ALA A 1 246 ? -20.780 5.812 -37.236 1.00 35.97 246 ALA A N 1
ATOM 1849 C CA . ALA A 1 246 ? -19.401 5.661 -37.803 1.00 35.97 246 ALA A CA 1
ATOM 1850 C C . ALA A 1 246 ? -18.836 6.641 -38.883 1.00 35.97 246 ALA A C 1
ATOM 1852 O O . ALA A 1 246 ? -19.580 7.112 -39.736 1.00 35.97 246 ALA A O 1
ATOM 1853 N N . PRO A 1 247 ? -17.501 6.940 -38.872 1.00 27.77 247 PRO A N 1
ATOM 1854 C CA . PRO A 1 247 ? -16.510 6.147 -39.649 1.00 27.77 247 PRO A CA 1
ATOM 1855 C C . PRO A 1 247 ? -15.097 5.954 -38.993 1.00 27.77 247 PRO A C 1
ATOM 1857 O O . PRO A 1 247 ? -14.803 6.583 -37.975 1.00 27.77 247 PRO A O 1
ATOM 1860 N N . PRO A 1 248 ? -14.209 5.076 -39.539 1.00 32.16 248 PRO A N 1
ATOM 1861 C CA . PRO A 1 248 ? -12.845 4.795 -39.035 1.00 32.16 248 PRO A CA 1
ATOM 1862 C C . PRO A 1 248 ? -11.760 5.752 -39.626 1.00 32.16 248 PRO A C 1
ATOM 1864 O O . PRO A 1 248 ? -12.099 6.602 -40.448 1.00 32.16 248 PRO A O 1
ATOM 1867 N N . PRO A 1 249 ? -10.472 5.688 -39.194 1.00 40.03 249 PRO A N 1
ATOM 1868 C CA . PRO A 1 249 ? -9.607 6.866 -39.016 1.00 40.03 249 PRO A CA 1
ATOM 1869 C C . PRO A 1 249 ? -8.766 7.269 -40.244 1.00 40.03 249 PRO A C 1
ATOM 1871 O O . PRO A 1 249 ? -8.389 6.416 -41.047 1.00 40.03 249 PRO A O 1
ATOM 1874 N N . SER A 1 250 ? -8.377 8.554 -40.320 1.00 27.84 250 SER A N 1
ATOM 1875 C CA . SER A 1 250 ? -7.367 9.066 -41.263 1.00 27.84 250 SER A CA 1
ATOM 1876 C C . SER A 1 250 ? -6.103 9.587 -40.570 1.00 27.84 250 SER A C 1
ATOM 1878 O O . SER A 1 250 ? -6.149 10.246 -39.536 1.00 27.84 250 SER A O 1
ATOM 1880 N N . SER A 1 251 ? -4.985 9.300 -41.225 1.00 36.88 251 SER A N 1
ATOM 1881 C CA . SER A 1 251 ? -3.583 9.639 -40.980 1.00 36.88 251 SER A CA 1
ATOM 1882 C C . SER A 1 251 ? -3.244 11.039 -40.442 1.00 36.88 251 SER A C 1
ATOM 1884 O O . SER A 1 251 ? -3.597 12.052 -41.039 1.00 36.88 251 SER A O 1
ATOM 1886 N N . GLY A 1 252 ? -2.356 11.057 -39.443 1.00 47.00 252 GLY A N 1
ATOM 1887 C CA . GLY A 1 252 ? -1.186 11.948 -39.418 1.00 47.00 252 GLY A CA 1
ATOM 1888 C C . GLY A 1 252 ? -1.308 13.285 -38.691 1.00 47.00 252 GLY A C 1
ATOM 1889 O O . GLY A 1 252 ? -0.281 13.860 -38.359 1.00 47.00 252 GLY A O 1
ATOM 1890 N N . SER A 1 253 ? -2.511 13.760 -38.386 1.00 51.06 253 SER A N 1
ATOM 1891 C CA . SER A 1 253 ? -2.702 14.907 -37.495 1.00 51.06 253 SER A CA 1
ATOM 1892 C C . SER A 1 253 ? -3.650 14.473 -36.394 1.00 51.06 253 SER A C 1
ATOM 1894 O O . SER A 1 253 ? -4.768 14.039 -36.676 1.00 51.06 253 SER A O 1
ATOM 1896 N N . GLY A 1 254 ? -3.174 14.497 -35.146 1.00 52.91 254 GLY A N 1
ATOM 1897 C CA . GLY A 1 254 ? -3.990 14.139 -33.989 1.00 52.91 254 GLY A CA 1
ATOM 1898 C C . GLY A 1 254 ? -5.277 14.949 -33.942 1.00 52.91 254 GLY A C 1
ATOM 1899 O O . GLY A 1 254 ? -5.391 15.995 -34.571 1.00 52.91 254 GLY A O 1
ATOM 1900 N N . ASN A 1 255 ? -6.274 14.480 -33.198 1.00 53.72 255 ASN A N 1
ATOM 1901 C CA . ASN A 1 255 ? -7.544 15.185 -33.075 1.00 53.72 255 ASN A CA 1
ATOM 1902 C C . ASN A 1 255 ? -7.304 16.616 -32.542 1.00 53.72 255 ASN A C 1
ATOM 1904 O O . ASN A 1 255 ? -7.070 16.820 -31.350 1.00 53.72 255 ASN A O 1
ATOM 1908 N N . GLN A 1 256 ? -7.346 17.616 -33.425 1.00 54.84 256 GLN A N 1
ATOM 1909 C CA . GLN A 1 256 ? -6.987 18.995 -33.080 1.00 54.84 256 GLN A CA 1
ATOM 1910 C C . GLN A 1 256 ? -8.088 19.730 -32.313 1.00 54.84 256 GLN A C 1
ATOM 1912 O O . GLN A 1 256 ? -7.822 20.736 -31.664 1.00 54.84 256 GLN A O 1
ATOM 1917 N N . THR A 1 257 ? -9.309 19.196 -32.304 1.00 50.34 257 THR A N 1
ATOM 1918 C CA . THR A 1 257 ? -10.442 19.785 -31.582 1.00 50.34 257 THR A CA 1
ATOM 1919 C C . THR A 1 257 ? -10.583 19.236 -30.161 1.00 50.34 257 THR A C 1
ATOM 1921 O O . THR A 1 257 ? -11.373 19.754 -29.375 1.00 50.34 257 THR A O 1
ATOM 1924 N N . THR A 1 258 ? -9.804 18.211 -29.777 1.00 49.12 258 THR A N 1
ATOM 1925 C CA . THR A 1 258 ? -9.878 17.643 -28.422 1.00 49.12 258 THR A CA 1
ATOM 1926 C C . THR A 1 258 ? -9.198 18.528 -27.371 1.00 49.12 258 THR A C 1
ATOM 1928 O O . THR A 1 258 ? -8.096 19.024 -27.573 1.00 49.12 258 THR A O 1
ATOM 1931 N N . GLY A 1 259 ? -9.800 18.692 -26.194 1.00 54.59 259 GLY A N 1
ATOM 1932 C CA . GLY A 1 259 ? -9.141 19.323 -25.039 1.00 54.59 259 GLY A CA 1
ATOM 1933 C C . GLY A 1 259 ? -8.272 18.359 -24.215 1.00 54.59 259 GLY A C 1
ATOM 1934 O O . GLY A 1 259 ? -7.767 18.732 -23.161 1.00 54.59 259 GLY A O 1
ATOM 1935 N N . SER A 1 260 ? -8.143 17.095 -24.637 1.00 65.50 260 SER A N 1
ATOM 1936 C CA . SER A 1 260 ? -7.580 16.012 -23.824 1.00 65.50 260 SER A CA 1
ATOM 1937 C C . SER A 1 260 ? -6.294 15.441 -24.417 1.00 65.50 260 SER A C 1
ATOM 1939 O O . SER A 1 260 ? -6.312 14.804 -25.468 1.00 65.50 260 SER A O 1
ATOM 1941 N N . ILE A 1 261 ? -5.192 15.563 -23.671 1.00 55.78 261 ILE A N 1
ATOM 1942 C CA . ILE A 1 261 ? -3.887 14.963 -23.996 1.00 55.78 261 ILE A CA 1
ATOM 1943 C C . ILE A 1 261 ? -3.970 13.450 -24.239 1.00 55.78 261 ILE A C 1
ATOM 1945 O O . ILE A 1 261 ? -3.313 12.919 -25.125 1.00 55.78 261 ILE A O 1
ATOM 1949 N N . VAL A 1 262 ? -4.833 12.751 -23.498 1.00 49.34 262 VAL A N 1
ATOM 1950 C CA . VAL A 1 262 ? -5.060 11.306 -23.647 1.00 49.34 262 VAL A CA 1
ATOM 1951 C C . VAL A 1 262 ? -5.757 11.000 -24.970 1.00 49.34 262 VAL A C 1
ATOM 1953 O O . VAL A 1 262 ? -5.385 10.057 -25.661 1.00 49.34 262 VAL A O 1
ATOM 1956 N N . THR A 1 263 ? -6.747 11.812 -25.342 1.00 53.19 263 THR A N 1
ATOM 1957 C CA . THR A 1 263 ? -7.484 11.641 -26.604 1.00 53.19 263 THR A CA 1
ATOM 1958 C C . THR A 1 263 ? -6.600 11.979 -27.796 1.00 53.19 263 THR A C 1
ATOM 1960 O O . THR A 1 263 ? -6.626 11.260 -28.788 1.00 53.19 263 THR A O 1
ATOM 1963 N N . TYR A 1 264 ? -5.773 13.019 -27.672 1.00 62.53 264 TYR A N 1
ATOM 1964 C CA . TYR A 1 264 ? -4.781 13.388 -28.673 1.00 62.53 264 TYR A CA 1
ATOM 1965 C C . TYR A 1 264 ? -3.777 12.258 -28.917 1.00 62.53 264 TYR A C 1
ATOM 1967 O O . TYR A 1 264 ? -3.672 11.782 -30.044 1.00 62.53 264 TYR A O 1
ATOM 1975 N N . LEU A 1 265 ? -3.130 11.753 -27.859 1.00 57.38 265 LEU A N 1
ATOM 1976 C CA . LEU A 1 265 ? -2.158 10.656 -27.946 1.00 57.38 265 LEU A CA 1
ATOM 1977 C C . LEU A 1 265 ? -2.787 9.383 -28.528 1.00 57.38 265 LEU A C 1
ATOM 1979 O O . LEU A 1 265 ? -2.266 8.831 -29.491 1.00 57.38 265 LEU A O 1
ATOM 1983 N N . ASN A 1 266 ? -3.971 8.987 -28.051 1.00 54.44 266 ASN A N 1
ATOM 1984 C CA . ASN A 1 266 ? -4.683 7.837 -28.613 1.00 54.44 266 ASN A CA 1
ATOM 1985 C C . ASN A 1 266 ? -5.057 8.044 -30.093 1.00 54.44 266 ASN A C 1
ATOM 1987 O O . ASN A 1 266 ? -5.023 7.089 -30.864 1.00 54.44 266 ASN A O 1
ATOM 1991 N N . SER A 1 267 ? -5.395 9.273 -30.507 1.00 55.34 267 SER A N 1
ATOM 1992 C CA . SER A 1 267 ? -5.755 9.579 -31.901 1.00 55.34 267 SER A CA 1
ATOM 1993 C C . SER A 1 267 ? -4.576 9.504 -32.873 1.00 55.34 267 SER A C 1
ATOM 1995 O O . SER A 1 267 ? -4.787 9.229 -34.049 1.00 55.34 267 SER A O 1
ATOM 1997 N N . ILE A 1 268 ? -3.347 9.683 -32.379 1.00 56.31 268 ILE A N 1
ATOM 1998 C CA . ILE A 1 268 ? -2.108 9.487 -33.150 1.00 56.31 268 ILE A CA 1
ATOM 1999 C C . ILE A 1 268 ? -1.469 8.110 -32.908 1.00 56.31 268 ILE A C 1
ATOM 2001 O O . ILE A 1 268 ? -0.397 7.832 -33.435 1.00 56.31 268 ILE A O 1
ATOM 2005 N N . GLY A 1 269 ? -2.128 7.232 -32.141 1.00 45.25 269 GLY A N 1
ATOM 2006 C CA . GLY A 1 269 ? -1.643 5.881 -31.842 1.00 45.25 269 GLY A CA 1
ATOM 2007 C C . GLY A 1 269 ? -0.508 5.813 -30.813 1.00 45.25 269 GLY A C 1
ATOM 2008 O O . GLY A 1 269 ? 0.148 4.779 -30.708 1.00 45.25 269 GLY A O 1
ATOM 2009 N N . GLU A 1 270 ? -0.284 6.887 -30.058 1.00 51.09 270 GLU A N 1
ATOM 2010 C CA . GLU A 1 270 ? 0.718 6.984 -28.994 1.00 51.09 270 GLU A CA 1
ATOM 2011 C C . GLU A 1 270 ? 0.151 6.556 -27.630 1.00 51.09 270 GLU A C 1
ATOM 2013 O O . GLU A 1 270 ? -1.039 6.714 -27.343 1.00 51.09 270 GLU A O 1
ATOM 2018 N N . ASP A 1 271 ? 1.018 6.038 -26.752 1.00 45.22 271 ASP A N 1
ATOM 2019 C CA . ASP A 1 271 ? 0.626 5.608 -25.404 1.00 45.22 271 ASP A CA 1
ATOM 2020 C C . ASP A 1 271 ? 0.120 6.800 -24.572 1.00 45.22 271 ASP A C 1
ATOM 2022 O O . ASP A 1 271 ? 0.850 7.742 -24.271 1.00 45.22 271 ASP A O 1
ATOM 2026 N N . SER A 1 272 ? -1.141 6.768 -24.155 1.00 49.09 272 SER A N 1
ATOM 2027 C CA . SER A 1 272 ? -1.743 7.831 -23.346 1.00 49.09 272 SER A CA 1
ATOM 2028 C C . SER A 1 272 ? -1.572 7.647 -21.832 1.00 49.09 272 SER A C 1
ATOM 2030 O O . SER A 1 272 ? -2.091 8.453 -21.040 1.00 49.09 272 SER A O 1
ATOM 2032 N N . SER A 1 273 ? -0.831 6.614 -21.406 1.00 46.03 273 SER A N 1
ATOM 2033 C CA . SER A 1 273 ? -0.549 6.323 -20.001 1.00 46.03 273 SER A CA 1
ATOM 2034 C C . SER A 1 273 ? 0.020 7.536 -19.267 1.00 46.03 273 SER A C 1
ATOM 2036 O O . SER A 1 273 ? 0.695 8.401 -19.831 1.00 46.03 273 SER A O 1
ATOM 2038 N N . PHE A 1 274 ? -0.251 7.617 -17.964 1.00 43.69 274 PHE A N 1
ATOM 2039 C CA . PHE A 1 274 ? 0.310 8.673 -17.123 1.00 43.69 274 PHE A CA 1
ATOM 2040 C C . PHE A 1 274 ? 1.840 8.681 -17.187 1.00 43.69 274 PHE A C 1
ATOM 2042 O O . PHE A 1 274 ? 2.444 9.743 -17.254 1.00 43.69 274 PHE A O 1
ATOM 2049 N N . GLN A 1 275 ? 2.463 7.502 -17.215 1.00 43.78 275 GLN A N 1
ATOM 2050 C CA . GLN A 1 275 ? 3.907 7.338 -17.318 1.00 43.78 275 GLN A CA 1
ATOM 2051 C C . GLN A 1 275 ? 4.444 7.898 -18.636 1.00 43.78 275 GLN A C 1
ATOM 2053 O O . GLN A 1 275 ? 5.468 8.581 -18.614 1.00 43.78 275 GLN A O 1
ATOM 2058 N N . ASN A 1 276 ? 3.766 7.665 -19.765 1.00 45.22 276 ASN A N 1
ATOM 2059 C CA . ASN A 1 276 ? 4.181 8.254 -21.034 1.00 45.22 276 ASN A CA 1
ATOM 2060 C C . ASN A 1 276 ? 3.957 9.770 -21.054 1.00 45.22 276 ASN A C 1
ATOM 2062 O O . ASN A 1 276 ? 4.856 10.523 -21.417 1.00 45.22 276 ASN A O 1
ATOM 2066 N N . ARG A 1 277 ? 2.817 10.252 -20.547 1.00 67.69 277 ARG A N 1
ATOM 2067 C CA . ARG A 1 277 ? 2.564 11.695 -20.429 1.00 67.69 277 ARG A CA 1
ATOM 2068 C C . ARG A 1 277 ? 3.538 12.397 -19.482 1.00 67.69 277 ARG A C 1
ATOM 2070 O O . ARG A 1 277 ? 3.967 13.499 -19.786 1.00 67.69 277 ARG A O 1
ATOM 2077 N N . ALA A 1 278 ? 3.955 11.756 -18.392 1.00 48.53 278 ALA A N 1
ATOM 2078 C CA . ALA A 1 278 ? 4.973 12.276 -17.480 1.00 48.53 278 ALA A CA 1
ATOM 2079 C C . ALA A 1 278 ? 6.356 12.341 -18.125 1.00 48.53 278 ALA A C 1
ATOM 2081 O O . ALA A 1 278 ? 7.103 13.289 -17.889 1.00 48.53 278 ALA A O 1
ATOM 2082 N N . ARG A 1 279 ? 6.683 11.369 -18.981 1.00 52.25 279 ARG A N 1
ATOM 2083 C CA . ARG A 1 279 ? 7.907 11.391 -19.790 1.00 52.25 279 ARG A CA 1
ATOM 2084 C C . ARG A 1 279 ? 7.877 12.516 -20.823 1.00 52.25 279 ARG A C 1
ATOM 2086 O O . ARG A 1 279 ? 8.840 13.273 -20.896 1.00 52.25 279 ARG A O 1
ATOM 2093 N N . LEU A 1 280 ? 6.773 12.661 -21.559 1.00 56.91 280 LEU A N 1
ATOM 2094 C CA . LEU A 1 280 ? 6.580 13.744 -22.525 1.00 56.91 280 LEU A CA 1
ATOM 2095 C C . LEU A 1 280 ? 6.612 15.110 -21.819 1.00 56.91 280 LEU A C 1
ATOM 2097 O O . LEU A 1 280 ? 7.354 15.989 -22.226 1.00 56.91 280 LEU A O 1
ATOM 2101 N N . ALA A 1 281 ? 5.915 15.281 -20.699 1.00 56.50 281 ALA A N 1
ATOM 2102 C CA . ALA A 1 281 ? 5.941 16.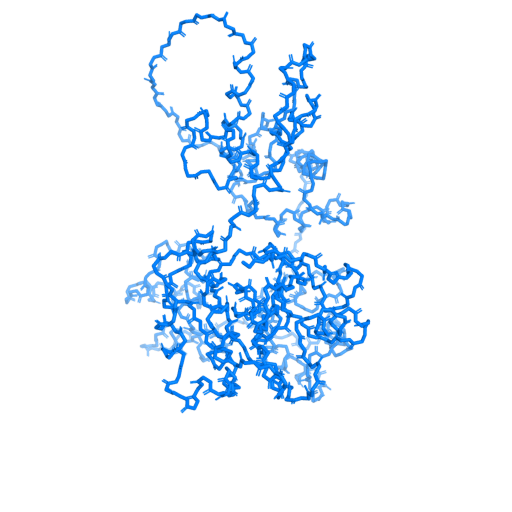512 -19.909 1.00 56.50 281 ALA A CA 1
ATOM 2103 C C . ALA A 1 281 ? 7.356 16.968 -19.549 1.00 56.50 281 ALA A C 1
ATOM 2105 O O . ALA A 1 281 ? 7.718 18.109 -19.817 1.00 56.50 281 ALA A O 1
ATOM 2106 N N . VAL A 1 282 ? 8.176 16.057 -19.020 1.00 52.16 282 VAL A N 1
ATOM 2107 C CA . VAL A 1 282 ? 9.580 16.346 -18.701 1.00 52.16 282 VAL A CA 1
ATOM 2108 C C . VAL A 1 282 ? 10.379 16.684 -19.966 1.00 52.16 282 VAL A C 1
ATOM 2110 O O . VAL A 1 282 ? 11.183 17.611 -19.947 1.00 52.16 282 VAL A O 1
ATOM 2113 N N . GLN A 1 283 ? 10.137 15.981 -21.076 1.00 49.94 283 GLN A N 1
ATOM 2114 C CA . GLN A 1 283 ? 10.780 16.237 -22.370 1.00 49.94 283 GLN A CA 1
ATOM 2115 C C . GLN A 1 283 ? 10.445 17.623 -22.950 1.00 49.94 283 GLN A C 1
ATOM 2117 O O . GLN A 1 283 ? 11.304 18.233 -23.579 1.00 49.94 283 GLN A O 1
ATOM 2122 N N . TYR A 1 284 ? 9.227 18.122 -22.727 1.00 57.84 284 TYR A N 1
ATOM 2123 C CA . TYR A 1 284 ? 8.764 19.442 -23.171 1.00 57.84 284 TYR A CA 1
ATOM 2124 C C . TYR A 1 284 ? 8.939 20.536 -22.099 1.00 57.84 284 TYR A C 1
ATOM 2126 O O . TYR A 1 284 ? 8.370 21.618 -22.214 1.00 57.84 284 TYR A O 1
ATOM 2134 N N . GLY A 1 285 ? 9.745 20.281 -21.061 1.00 50.56 285 GLY A N 1
ATOM 2135 C CA . GLY A 1 285 ? 10.141 21.295 -20.077 1.00 50.56 285 GLY A CA 1
ATOM 2136 C C . GLY A 1 285 ? 9.153 21.525 -18.929 1.00 50.56 285 GLY A C 1
ATOM 2137 O O . GLY A 1 285 ? 9.354 22.434 -18.126 1.00 50.56 285 GLY A O 1
ATOM 2138 N N . ILE A 1 286 ? 8.116 20.696 -18.795 1.00 59.38 286 ILE A N 1
ATOM 2139 C CA . ILE A 1 286 ? 7.200 20.718 -17.651 1.00 59.38 286 ILE A CA 1
ATOM 2140 C C . ILE A 1 286 ? 7.827 19.905 -16.512 1.00 59.38 286 ILE A C 1
ATOM 2142 O O . ILE A 1 286 ? 7.820 18.670 -16.505 1.00 59.38 286 ILE A O 1
ATOM 2146 N N . THR A 1 287 ? 8.388 20.604 -15.528 1.00 62.53 287 THR A N 1
ATOM 2147 C CA . THR A 1 287 ? 8.999 19.989 -14.343 1.00 62.53 287 THR A CA 1
ATOM 2148 C C . THR A 1 287 ? 7.942 19.608 -13.305 1.00 62.53 287 THR A C 1
ATOM 2150 O O . THR A 1 287 ? 6.838 20.150 -13.277 1.00 62.53 287 THR A O 1
ATOM 2153 N N . ASN A 1 288 ? 8.262 18.629 -12.449 1.00 54.78 288 ASN A N 1
ATOM 2154 C CA . ASN A 1 288 ? 7.349 18.120 -11.417 1.00 54.78 288 ASN A CA 1
ATOM 2155 C C . ASN A 1 288 ? 5.970 17.723 -11.958 1.00 54.78 288 ASN A C 1
ATOM 2157 O O . ASN A 1 288 ? 4.944 17.982 -11.330 1.00 54.78 288 ASN A O 1
ATOM 2161 N N . TYR A 1 289 ? 5.936 17.078 -13.122 1.00 47.22 289 TYR A N 1
ATOM 2162 C CA . TYR A 1 289 ? 4.684 16.632 -13.708 1.00 47.22 289 TYR A CA 1
ATOM 2163 C C . TYR A 1 289 ? 3.958 15.651 -12.775 1.00 47.22 289 TYR A C 1
ATOM 2165 O O . TYR A 1 289 ? 4.445 14.560 -12.472 1.00 47.22 289 TYR A O 1
ATOM 2173 N N . ARG A 1 290 ? 2.790 16.072 -12.289 1.00 56.34 290 ARG A N 1
ATOM 2174 C CA . ARG A 1 290 ? 1.841 15.294 -11.478 1.00 56.34 290 ARG A CA 1
ATOM 2175 C C . ARG A 1 290 ? 0.585 14.946 -12.279 1.00 56.34 290 ARG A C 1
ATOM 2177 O O . ARG A 1 290 ? -0.341 14.355 -11.737 1.00 56.34 290 ARG A O 1
ATOM 2184 N N . GLY A 1 291 ? 0.560 15.310 -13.565 1.00 43.22 291 GLY A N 1
ATOM 2185 C CA . GLY A 1 291 ? -0.572 15.126 -14.469 1.00 43.22 291 GLY A CA 1
ATOM 2186 C C . GLY A 1 291 ? -1.785 15.975 -14.112 1.00 43.22 291 GLY A C 1
ATOM 2187 O O . GLY A 1 291 ? -2.905 15.533 -14.375 1.00 43.22 291 GLY A O 1
ATOM 2188 N N . THR A 1 292 ? -1.571 17.167 -13.540 1.00 52.94 292 THR A N 1
ATOM 2189 C CA . THR A 1 292 ? -2.647 18.137 -13.273 1.00 52.94 292 THR A CA 1
ATOM 2190 C C . THR A 1 292 ? -3.303 18.608 -14.576 1.00 52.94 292 THR A C 1
ATOM 2192 O O . THR A 1 292 ? -2.767 18.403 -15.669 1.00 52.94 292 THR A O 1
ATOM 2195 N N . SER A 1 293 ? -4.480 19.230 -14.493 1.00 44.66 293 SER A N 1
ATOM 2196 C CA . SER A 1 293 ? -5.186 19.776 -15.661 1.00 44.66 293 SER A CA 1
ATOM 2197 C C . SER A 1 293 ? -4.357 20.813 -16.413 1.00 44.66 293 SER A C 1
ATOM 2199 O O . SER A 1 293 ? -4.301 20.759 -17.642 1.00 44.66 293 SER A O 1
ATOM 2201 N N . GLU A 1 294 ? -3.667 21.703 -15.697 1.00 43.97 294 GLU A N 1
ATOM 2202 C CA . GLU A 1 294 ? -2.825 22.746 -16.294 1.00 43.97 294 GLU A CA 1
ATOM 2203 C C . GLU A 1 294 ? -1.627 22.108 -16.999 1.00 43.97 294 GLU A C 1
ATOM 2205 O O . GLU A 1 294 ? -1.365 22.407 -18.158 1.00 43.97 294 GLU A O 1
ATOM 2210 N N . GLN A 1 295 ? -0.970 21.137 -16.357 1.00 54.41 295 GLN A N 1
ATOM 2211 C CA . GLN A 1 295 ? 0.171 20.423 -16.932 1.00 54.41 295 GLN A CA 1
ATOM 2212 C C . GLN A 1 295 ? -0.220 19.557 -18.141 1.00 54.41 295 GLN A C 1
ATOM 2214 O O . GLN A 1 295 ? 0.550 19.432 -19.089 1.00 54.41 295 GLN A O 1
ATOM 2219 N N . ASN A 1 296 ? -1.417 18.962 -18.139 1.00 49.34 296 ASN A N 1
ATOM 2220 C CA . ASN A 1 296 ? -1.946 18.196 -19.273 1.00 49.34 296 ASN A CA 1
ATOM 2221 C C . ASN A 1 296 ? -2.320 19.088 -20.457 1.00 49.34 296 ASN A C 1
ATOM 2223 O O . ASN A 1 296 ? -2.086 18.701 -21.599 1.00 49.34 296 ASN A O 1
ATOM 2227 N N . THR A 1 297 ? -2.890 20.262 -20.187 1.00 59.91 297 THR A N 1
ATOM 2228 C CA . THR A 1 297 ? -3.257 21.247 -21.215 1.00 59.91 297 THR A CA 1
ATOM 2229 C C . THR A 1 297 ? -2.011 21.901 -21.806 1.00 59.91 297 THR A C 1
ATOM 2231 O O . THR A 1 297 ? -1.892 22.008 -23.023 1.00 59.91 297 THR A O 1
ATOM 2234 N N . GLN A 1 298 ? -1.036 22.245 -20.960 1.00 64.88 298 GLN A N 1
ATOM 2235 C CA . GLN A 1 298 ? 0.267 22.757 -21.377 1.00 64.88 298 GLN A CA 1
ATOM 2236 C C . GLN A 1 298 ? 1.019 21.726 -22.226 1.00 64.88 298 GLN A C 1
ATOM 2238 O O . GLN A 1 298 ? 1.511 22.058 -23.299 1.00 64.88 298 GLN A O 1
ATOM 2243 N N . LEU A 1 299 ? 1.049 20.457 -21.798 1.00 65.94 299 LEU A N 1
ATOM 2244 C CA . LEU A 1 299 ? 1.657 19.378 -22.575 1.00 65.94 299 LEU A CA 1
ATOM 2245 C C . LEU A 1 299 ? 0.953 19.173 -23.921 1.00 65.94 299 LEU A C 1
ATOM 2247 O O . LEU A 1 299 ? 1.620 18.998 -24.932 1.00 65.94 299 LEU A O 1
ATOM 2251 N N . LEU A 1 300 ? -0.381 19.214 -23.952 1.00 71.75 300 LEU A N 1
ATOM 2252 C CA . LEU A 1 300 ? -1.155 19.105 -25.189 1.00 71.75 300 LEU A CA 1
ATOM 2253 C C . LEU A 1 300 ? -0.842 20.239 -26.169 1.00 71.75 300 LEU A C 1
ATOM 2255 O O . LEU A 1 300 ? -0.655 19.964 -27.349 1.00 71.75 300 LEU A O 1
ATOM 2259 N N . SER A 1 301 ? -0.738 21.482 -25.691 1.00 71.25 301 SER A N 1
ATOM 2260 C CA . SER A 1 301 ? -0.329 22.618 -26.529 1.00 71.25 301 SER A CA 1
ATOM 2261 C C . SER A 1 301 ? 1.072 22.402 -27.108 1.00 71.25 301 SER A C 1
ATOM 2263 O O . SER A 1 301 ? 1.261 22.507 -28.312 1.00 71.25 301 SER A O 1
ATOM 2265 N N . LEU A 1 302 ? 2.029 21.988 -26.271 1.00 72.81 302 LEU A N 1
ATOM 2266 C CA . LEU A 1 302 ? 3.418 21.749 -26.680 1.00 72.81 302 LEU A CA 1
ATOM 2267 C C . LEU A 1 302 ? 3.565 20.582 -27.671 1.00 72.81 302 LEU A C 1
ATOM 2269 O O . LEU A 1 302 ? 4.430 20.622 -28.546 1.00 72.81 302 LEU A O 1
ATOM 2273 N N . LEU A 1 303 ? 2.724 19.547 -27.562 1.00 69.12 303 LEU A N 1
ATOM 2274 C CA . LEU A 1 303 ? 2.684 18.454 -28.538 1.00 69.12 303 LEU A CA 1
ATOM 2275 C C . LEU A 1 303 ? 2.106 18.896 -29.885 1.00 69.12 303 LEU A C 1
ATOM 2277 O O . LEU A 1 303 ? 2.603 18.465 -30.920 1.00 69.12 303 LEU A O 1
ATOM 2281 N N . ARG A 1 304 ? 1.098 19.772 -29.873 1.00 69.69 304 ARG A N 1
ATOM 2282 C CA . ARG A 1 304 ? 0.492 20.328 -31.089 1.00 69.69 304 ARG A CA 1
ATOM 2283 C C . ARG A 1 304 ? 1.420 21.289 -31.819 1.00 69.69 304 ARG A C 1
ATOM 2285 O O . ARG A 1 304 ? 1.526 21.221 -33.038 1.00 69.69 304 ARG A O 1
ATOM 2292 N N . ASP A 1 305 ? 2.145 22.121 -31.076 1.00 65.31 305 ASP A N 1
ATOM 2293 C CA . ASP A 1 305 ? 3.104 23.074 -31.643 1.00 65.31 305 ASP A CA 1
ATOM 2294 C C . ASP A 1 305 ? 4.285 22.368 -32.335 1.00 65.31 305 ASP A C 1
ATOM 2296 O O . ASP A 1 305 ? 4.862 22.891 -33.289 1.00 65.31 305 ASP A O 1
ATOM 2300 N N . ARG A 1 306 ? 4.635 21.144 -31.910 1.00 56.47 306 ARG A N 1
ATOM 2301 C CA . ARG A 1 306 ? 5.706 20.352 -32.535 1.00 56.47 306 ARG A CA 1
ATOM 2302 C C . ARG A 1 306 ? 5.261 19.562 -33.768 1.00 56.47 306 ARG A C 1
ATOM 2304 O O . ARG A 1 306 ? 6.104 19.298 -34.622 1.00 56.47 306 ARG A O 1
ATOM 2311 N N . ASP A 1 307 ? 3.971 19.272 -33.929 1.00 49.16 307 ASP A N 1
ATOM 2312 C CA . ASP A 1 307 ? 3.446 18.731 -35.194 1.00 49.16 307 ASP A CA 1
ATOM 2313 C C . ASP A 1 307 ? 3.571 19.744 -36.357 1.00 49.16 307 ASP A C 1
ATOM 2315 O O . ASP A 1 307 ? 3.446 19.373 -37.524 1.00 49.16 307 ASP A O 1
ATOM 2319 N N . HIS A 1 308 ? 3.952 20.996 -36.062 1.00 38.16 308 HIS A N 1
ATOM 2320 C CA . HIS A 1 308 ? 4.373 22.004 -37.039 1.00 38.16 308 HIS A CA 1
ATOM 2321 C C . HIS A 1 308 ? 5.900 22.136 -37.232 1.00 38.16 308 HIS A C 1
ATOM 2323 O O . HIS A 1 308 ? 6.329 22.811 -38.168 1.00 38.16 308 HIS A O 1
ATOM 2329 N N . ALA A 1 309 ? 6.741 21.482 -36.419 1.00 32.62 309 ALA A N 1
ATOM 2330 C CA . ALA A 1 309 ? 8.202 21.595 -36.482 1.00 32.62 309 ALA A CA 1
ATOM 2331 C C . ALA A 1 309 ? 8.875 20.232 -36.724 1.00 32.62 309 ALA A C 1
ATOM 2333 O O . ALA A 1 309 ? 9.228 19.486 -35.807 1.00 32.62 309 ALA A O 1
ATOM 2334 N N . SER A 1 310 ? 9.106 19.932 -38.002 1.00 40.19 310 SER A N 1
ATOM 2335 C CA . SER A 1 310 ? 9.900 18.805 -38.489 1.00 40.19 310 SER A CA 1
ATOM 2336 C C . SER A 1 310 ? 11.314 18.797 -37.892 1.00 40.19 310 SER A C 1
ATOM 2338 O O . SER A 1 310 ? 12.121 19.654 -38.245 1.00 40.19 310 SER A O 1
ATOM 2340 N N . ASN A 1 311 ? 11.650 17.819 -37.039 1.00 28.91 311 ASN A N 1
ATOM 2341 C CA . ASN A 1 311 ? 13.038 17.365 -36.869 1.00 28.91 311 ASN A CA 1
ATOM 2342 C C . ASN A 1 311 ? 13.155 16.024 -36.119 1.00 28.91 311 ASN A C 1
ATOM 2344 O O . ASN A 1 311 ? 12.757 15.891 -34.958 1.00 28.91 311 ASN A O 1
ATOM 2348 N N . ARG A 1 312 ? 13.779 15.044 -36.782 1.00 37.38 312 ARG A N 1
ATOM 2349 C CA . ARG A 1 312 ? 14.154 13.718 -36.262 1.00 37.38 312 ARG A CA 1
ATOM 2350 C C . ARG A 1 312 ? 15.690 13.618 -36.211 1.00 37.38 312 ARG A C 1
ATOM 2352 O O . ARG A 1 312 ? 16.293 13.848 -37.255 1.00 37.38 312 ARG A O 1
ATOM 2359 N N . PRO A 1 313 ? 16.336 13.235 -35.088 1.00 31.77 313 PRO A N 1
ATOM 2360 C CA . PRO A 1 313 ? 17.770 12.914 -35.081 1.00 31.77 313 PRO A CA 1
ATOM 2361 C C . PRO A 1 313 ? 18.072 11.394 -35.027 1.00 31.77 313 PRO A C 1
ATOM 2363 O O . PRO A 1 313 ? 17.168 10.605 -34.738 1.00 31.77 313 PRO A O 1
ATOM 2366 N N . PRO A 1 314 ? 19.322 10.977 -35.341 1.00 34.50 314 PRO A N 1
ATOM 2367 C CA . PRO A 1 314 ? 19.647 9.686 -35.958 1.00 34.50 314 PRO A CA 1
ATOM 2368 C C . PRO A 1 314 ? 20.219 8.618 -35.000 1.00 34.50 314 PRO A C 1
ATOM 2370 O O . PRO A 1 314 ? 20.401 8.843 -33.807 1.00 34.50 314 PRO A O 1
ATOM 2373 N N . ALA A 1 315 ? 20.471 7.423 -35.550 1.00 38.25 315 ALA A N 1
ATOM 2374 C CA . ALA A 1 315 ? 20.928 6.218 -34.857 1.00 38.25 315 ALA A CA 1
ATOM 2375 C C . ALA A 1 315 ? 22.374 6.308 -34.329 1.00 38.25 315 ALA A C 1
ATOM 2377 O O . ALA A 1 315 ? 23.255 6.810 -35.019 1.00 38.25 315 ALA A O 1
ATOM 2378 N N . GLY A 1 316 ? 22.619 5.713 -33.153 1.00 45.91 316 GLY A N 1
ATOM 2379 C CA . GLY A 1 316 ? 23.970 5.430 -32.649 1.00 45.91 316 GLY A CA 1
ATOM 2380 C C . GLY A 1 316 ? 24.426 6.308 -31.484 1.00 45.91 316 GLY A C 1
ATOM 2381 O O . GLY A 1 316 ? 25.429 7.000 -31.577 1.00 45.91 316 GLY A O 1
ATOM 2382 N N . GLY A 1 317 ? 23.707 6.264 -30.366 1.00 50.69 317 GLY A N 1
ATOM 2383 C CA . GLY A 1 317 ? 24.134 6.883 -29.115 1.00 50.69 317 GLY A CA 1
ATOM 2384 C C . GLY A 1 317 ? 22.943 6.997 -28.185 1.00 50.69 317 GLY A C 1
ATOM 2385 O O . GLY A 1 317 ? 22.038 7.781 -28.449 1.00 50.69 317 GLY A O 1
ATOM 2386 N N . GLY A 1 318 ? 22.910 6.183 -27.129 1.00 54.03 318 GLY A N 1
ATOM 2387 C CA . GLY A 1 318 ? 21.842 6.230 -26.128 1.00 54.03 318 GLY A CA 1
ATOM 2388 C C . GLY A 1 318 ? 21.631 7.618 -25.544 1.00 54.03 318 GLY A C 1
ATOM 2389 O O . GLY A 1 318 ? 22.448 8.513 -25.728 1.00 54.03 318 GLY A O 1
ATOM 2390 N N . ASN A 1 319 ? 20.546 7.800 -24.800 1.00 52.81 319 ASN A N 1
ATOM 2391 C CA . ASN A 1 319 ? 20.207 9.059 -24.151 1.00 52.81 319 ASN A CA 1
ATOM 2392 C C . ASN A 1 319 ? 21.391 9.569 -23.301 1.00 52.81 319 ASN A C 1
ATOM 2394 O O . ASN A 1 319 ? 21.662 9.066 -22.209 1.00 52.81 319 ASN A O 1
ATOM 2398 N N . GLN A 1 320 ? 22.111 10.574 -23.803 1.00 56.62 320 GLN A N 1
ATOM 2399 C CA . GLN A 1 320 ? 23.330 11.078 -23.164 1.00 56.62 320 GLN A CA 1
ATOM 2400 C C . GLN A 1 320 ? 23.051 12.012 -21.983 1.00 56.62 320 GLN A C 1
ATOM 2402 O O . GLN A 1 320 ? 23.949 12.295 -21.199 1.00 56.62 320 GLN A O 1
ATOM 2407 N N . THR A 1 321 ? 21.803 12.442 -21.803 1.00 51.97 321 THR A N 1
ATOM 2408 C CA . THR A 1 321 ? 21.414 13.419 -20.780 1.00 51.97 321 THR A CA 1
ATOM 2409 C C . THR A 1 321 ? 20.788 12.781 -19.538 1.00 51.97 321 THR A C 1
ATOM 2411 O O . THR A 1 321 ? 20.602 13.453 -18.529 1.00 51.97 321 THR A O 1
ATOM 2414 N N . THR A 1 322 ? 20.483 11.475 -19.554 1.00 48.62 322 THR A N 1
ATOM 2415 C CA . THR A 1 322 ? 19.886 10.795 -18.390 1.00 48.62 322 THR A CA 1
ATOM 2416 C C . THR A 1 322 ? 20.878 10.548 -17.239 1.00 48.62 322 THR A C 1
ATOM 2418 O O . THR A 1 322 ? 22.043 10.246 -17.466 1.00 48.62 322 THR A O 1
ATOM 2421 N N . GLY A 1 323 ? 20.431 10.616 -15.985 1.00 53.03 323 GLY A N 1
ATOM 2422 C CA . GLY A 1 323 ? 21.212 10.150 -14.825 1.00 53.03 323 GLY A CA 1
ATOM 2423 C C . GLY A 1 323 ? 21.015 8.663 -14.496 1.00 53.03 323 GLY A C 1
ATOM 2424 O O . GLY A 1 323 ? 21.600 8.162 -13.543 1.00 53.03 323 GLY A O 1
ATOM 2425 N N . SER A 1 324 ? 20.165 7.951 -15.246 1.00 63.94 324 SER A N 1
ATOM 2426 C CA . SER A 1 324 ? 19.734 6.587 -14.924 1.00 63.94 324 SER A CA 1
ATOM 2427 C C . SER A 1 324 ? 20.268 5.567 -15.924 1.00 63.94 324 SER A C 1
ATOM 2429 O O . SER A 1 324 ? 19.963 5.627 -17.116 1.00 63.94 324 SER A O 1
ATOM 2431 N N . ILE A 1 325 ? 20.992 4.568 -15.414 1.00 57.41 325 ILE A N 1
ATOM 2432 C CA . ILE A 1 325 ? 21.449 3.407 -16.188 1.00 57.41 325 ILE A CA 1
ATOM 2433 C C . ILE A 1 325 ? 20.283 2.661 -16.849 1.00 57.41 325 ILE A C 1
ATOM 2435 O O . ILE A 1 325 ? 20.379 2.251 -17.999 1.00 57.41 325 ILE A O 1
ATOM 2439 N N . VAL A 1 326 ? 19.140 2.560 -16.166 1.00 51.34 326 VAL A N 1
ATOM 2440 C CA . VAL A 1 326 ? 17.929 1.916 -16.692 1.00 51.34 326 VAL A CA 1
ATOM 2441 C C . VAL A 1 326 ? 17.375 2.701 -17.879 1.00 51.34 326 VAL A C 1
ATOM 2443 O O . VAL A 1 326 ? 17.008 2.118 -18.897 1.00 51.34 326 VAL A O 1
ATOM 2446 N N . THR A 1 327 ? 17.346 4.029 -17.786 1.00 48.25 327 THR A N 1
ATOM 2447 C CA . THR A 1 327 ? 16.876 4.892 -18.877 1.00 48.25 327 THR A CA 1
ATOM 2448 C C . THR A 1 327 ? 17.830 4.854 -20.068 1.00 48.25 327 THR A C 1
ATOM 2450 O O . THR A 1 327 ? 17.381 4.807 -21.212 1.00 48.25 327 THR A O 1
ATOM 2453 N N . TYR A 1 328 ? 19.137 4.828 -19.812 1.00 59.34 328 TYR A N 1
ATOM 2454 C CA . TYR A 1 328 ? 20.153 4.724 -20.852 1.00 59.34 328 TYR A CA 1
ATOM 2455 C C . TYR A 1 328 ? 20.053 3.391 -21.606 1.00 59.34 328 TYR A C 1
ATOM 2457 O O . TYR A 1 328 ? 19.933 3.407 -22.828 1.00 59.34 328 TYR A O 1
ATOM 2465 N N . LEU A 1 329 ? 19.995 2.256 -20.901 1.00 56.81 329 LEU A N 1
ATOM 2466 C CA . LEU A 1 329 ? 19.880 0.924 -21.510 1.00 56.81 329 LEU A CA 1
ATOM 2467 C C . LEU A 1 329 ? 18.594 0.778 -22.333 1.00 56.81 329 LEU A C 1
ATOM 2469 O O . LEU A 1 329 ? 18.647 0.378 -23.495 1.00 56.81 329 LEU A O 1
ATOM 2473 N N . ASN A 1 330 ? 17.458 1.228 -21.795 1.00 53.44 330 ASN A N 1
ATOM 2474 C CA . ASN A 1 330 ? 16.195 1.222 -22.534 1.00 53.44 330 ASN A CA 1
ATOM 2475 C C . ASN A 1 330 ? 16.242 2.113 -23.788 1.00 53.44 330 ASN A C 1
ATOM 2477 O O . ASN A 1 330 ? 15.655 1.757 -24.806 1.00 53.44 330 ASN A O 1
ATOM 2481 N N . SER A 1 331 ? 16.972 3.237 -23.756 1.00 48.56 331 SER A N 1
ATOM 2482 C CA . SER A 1 331 ? 17.112 4.129 -24.921 1.00 48.56 331 SER A CA 1
ATOM 2483 C C . SER A 1 331 ? 17.924 3.533 -26.074 1.00 48.56 331 SER A C 1
ATOM 2485 O O . SER A 1 331 ? 17.779 3.972 -27.211 1.00 48.56 331 SER A O 1
ATOM 2487 N N . ILE A 1 332 ? 18.752 2.525 -25.790 1.00 52.94 332 ILE A N 1
ATOM 2488 C CA . ILE A 1 332 ? 19.512 1.765 -26.793 1.00 52.94 332 ILE A CA 1
ATOM 2489 C C . ILE A 1 332 ? 18.929 0.367 -27.030 1.00 52.94 332 ILE A C 1
ATOM 2491 O O . ILE A 1 332 ? 19.546 -0.443 -27.716 1.00 52.94 332 ILE A O 1
ATOM 2495 N N . GLY A 1 333 ? 17.752 0.068 -26.466 1.00 45.50 333 GLY A N 1
ATOM 2496 C CA . GLY A 1 333 ? 17.082 -1.225 -26.622 1.00 45.50 333 GLY A CA 1
ATOM 2497 C C . GLY A 1 333 ? 17.788 -2.397 -25.929 1.00 45.50 333 GLY A C 1
ATOM 2498 O O . GLY A 1 333 ? 17.590 -3.546 -26.322 1.00 45.50 333 GLY A O 1
ATOM 2499 N N . VAL A 1 334 ? 18.617 -2.120 -24.919 1.00 52.72 334 VAL A N 1
ATOM 2500 C CA . VAL A 1 334 ? 19.301 -3.124 -24.093 1.00 52.72 334 VAL A CA 1
ATOM 2501 C C . VAL A 1 334 ? 18.496 -3.365 -22.816 1.00 52.72 334 VAL A C 1
ATOM 2503 O O . VAL A 1 334 ? 17.968 -2.427 -22.221 1.00 52.72 334 VAL A O 1
ATOM 2506 N N . ASP A 1 335 ? 18.407 -4.628 -22.387 1.00 47.94 335 ASP A N 1
ATOM 2507 C CA . ASP A 1 335 ? 17.697 -5.015 -21.165 1.00 47.94 335 ASP A CA 1
ATOM 2508 C C . ASP A 1 335 ? 18.215 -4.234 -19.943 1.00 47.94 335 ASP A C 1
ATOM 2510 O O . ASP A 1 335 ? 19.411 -4.172 -19.672 1.00 47.94 335 ASP A O 1
ATOM 2514 N N . SER A 1 336 ? 17.313 -3.614 -19.191 1.00 52.72 336 SER A N 1
ATOM 2515 C CA . SER A 1 336 ? 17.658 -2.832 -18.005 1.00 52.72 336 SER A CA 1
ATOM 2516 C C . SER A 1 336 ? 17.516 -3.603 -16.686 1.00 52.72 336 SER A C 1
ATOM 2518 O O . SER A 1 336 ? 17.631 -2.993 -15.616 1.00 52.72 336 SER A O 1
ATOM 2520 N N . SER A 1 337 ? 17.221 -4.908 -16.742 1.00 49.56 337 SER A N 1
ATOM 2521 C CA . SER A 1 337 ? 17.084 -5.781 -15.570 1.00 49.56 337 SER A CA 1
ATOM 2522 C C . SER A 1 337 ? 18.307 -5.715 -14.648 1.00 49.56 337 SER A C 1
ATOM 2524 O O . SER A 1 337 ? 19.400 -5.301 -15.043 1.00 49.56 337 SER A O 1
ATOM 2526 N N . TYR A 1 338 ? 18.110 -6.068 -13.376 1.00 49.19 338 TYR A N 1
ATOM 2527 C CA . TYR A 1 338 ? 19.213 -6.137 -12.419 1.00 49.19 338 TYR A CA 1
ATOM 2528 C C . TYR A 1 338 ? 20.290 -7.120 -12.897 1.00 49.19 338 TYR A C 1
ATOM 2530 O O . TYR A 1 338 ? 21.440 -6.716 -13.012 1.00 49.19 338 TYR A O 1
ATOM 2538 N N . ASP A 1 339 ? 19.898 -8.334 -13.288 1.00 47.72 339 ASP A N 1
ATOM 2539 C CA . ASP A 1 339 ? 20.806 -9.392 -13.751 1.00 47.72 339 ASP A CA 1
ATOM 2540 C C . ASP A 1 339 ? 21.629 -8.955 -14.973 1.00 47.72 339 ASP A C 1
ATOM 2542 O O . ASP A 1 339 ? 22.832 -9.212 -15.070 1.00 47.72 339 ASP A O 1
ATOM 2546 N N . ASN A 1 340 ? 21.010 -8.227 -15.910 1.00 52.22 340 ASN A N 1
ATOM 2547 C CA . ASN A 1 340 ? 21.730 -7.689 -17.059 1.00 52.22 340 ASN A CA 1
ATOM 2548 C C . ASN A 1 340 ? 22.695 -6.565 -16.660 1.00 52.22 340 ASN A C 1
ATOM 2550 O O . ASN A 1 340 ? 23.818 -6.510 -17.161 1.00 52.22 340 ASN A O 1
ATOM 2554 N N . ARG A 1 341 ? 22.295 -5.684 -15.736 1.00 79.06 341 ARG A N 1
ATOM 2555 C CA . ARG A 1 341 ? 23.181 -4.640 -15.207 1.00 79.06 341 ARG A CA 1
ATOM 2556 C C . ARG A 1 341 ? 24.332 -5.217 -14.388 1.00 79.06 341 ARG A C 1
ATOM 2558 O O . ARG A 1 341 ? 25.434 -4.703 -14.507 1.00 79.06 341 ARG A O 1
ATOM 2565 N N . GLU A 1 342 ? 24.113 -6.288 -13.630 1.00 64.31 342 GLU A N 1
ATOM 2566 C CA . GLU A 1 342 ? 25.150 -7.022 -12.896 1.00 64.31 342 GLU A CA 1
ATOM 2567 C C . GLU A 1 342 ? 26.167 -7.653 -13.850 1.00 64.31 342 GLU A C 1
ATOM 2569 O O . GLU A 1 342 ? 27.378 -7.525 -13.655 1.00 64.31 342 GLU A O 1
ATOM 2574 N N . ARG A 1 343 ? 25.693 -8.250 -14.949 1.00 70.06 343 ARG A N 1
ATOM 2575 C CA . ARG A 1 343 ? 26.570 -8.751 -16.011 1.00 70.06 343 ARG A CA 1
ATOM 2576 C C . ARG A 1 343 ? 27.395 -7.631 -16.649 1.00 70.06 343 ARG A C 1
ATOM 2578 O O . ARG A 1 343 ? 28.615 -7.759 -16.718 1.00 70.06 343 ARG A O 1
ATOM 2585 N N . LEU A 1 344 ? 26.749 -6.537 -17.062 1.00 73.00 344 LEU A N 1
ATOM 2586 C CA . LEU A 1 344 ? 27.421 -5.375 -17.655 1.00 73.00 344 LEU A CA 1
ATOM 2587 C C . LEU A 1 344 ? 28.415 -4.738 -16.675 1.00 73.00 344 LEU A C 1
ATOM 2589 O O . LEU A 1 344 ? 29.506 -4.351 -17.080 1.00 73.00 344 LEU A O 1
ATOM 2593 N N . ALA A 1 345 ? 28.076 -4.662 -15.389 1.00 76.25 345 ALA A N 1
ATOM 2594 C CA . ALA A 1 345 ? 28.957 -4.177 -14.335 1.00 76.25 345 ALA A CA 1
ATOM 2595 C C . ALA A 1 345 ? 30.232 -5.018 -14.238 1.00 76.25 345 ALA A C 1
ATOM 2597 O O . ALA A 1 345 ? 31.328 -4.469 -14.323 1.00 76.25 345 ALA A O 1
ATOM 2598 N N . ARG A 1 346 ? 30.095 -6.346 -14.167 1.00 78.31 346 ARG A N 1
ATOM 2599 C CA . ARG A 1 346 ? 31.228 -7.279 -14.132 1.00 78.31 346 ARG A CA 1
ATOM 2600 C C . ARG A 1 346 ? 32.098 -7.183 -15.388 1.00 78.31 346 ARG A C 1
ATOM 2602 O O . ARG A 1 346 ? 33.320 -7.171 -15.283 1.00 78.31 346 ARG A O 1
ATOM 2609 N N . GLU A 1 347 ? 31.483 -7.087 -16.565 1.00 75.06 347 GLU A N 1
ATOM 2610 C CA . GLU A 1 347 ? 32.181 -6.934 -17.854 1.00 75.06 347 GLU A CA 1
ATOM 2611 C C . GLU A 1 347 ? 32.926 -5.596 -17.978 1.00 75.06 347 GLU A C 1
ATOM 2613 O O . GLU A 1 347 ? 33.929 -5.514 -18.682 1.00 75.06 347 GLU A O 1
ATOM 2618 N N . ASN A 1 348 ? 32.467 -4.565 -17.264 1.00 74.19 348 ASN A N 1
ATOM 2619 C CA . ASN A 1 348 ? 33.084 -3.241 -17.214 1.00 74.19 348 ASN A CA 1
ATOM 2620 C C . ASN A 1 348 ? 33.932 -3.026 -15.940 1.00 74.19 348 ASN A C 1
ATOM 2622 O O . ASN A 1 348 ? 34.249 -1.890 -15.595 1.00 74.19 348 ASN A O 1
ATOM 2626 N N . GLY A 1 349 ? 34.316 -4.101 -15.239 1.00 79.94 349 GLY A N 1
ATOM 2627 C CA . GLY A 1 349 ? 35.274 -4.047 -14.126 1.00 79.94 349 GLY A CA 1
ATOM 2628 C C . GLY A 1 349 ? 34.707 -3.595 -12.775 1.00 79.94 349 GLY A C 1
ATOM 2629 O O . GLY A 1 349 ? 35.475 -3.295 -11.863 1.00 79.94 349 GLY A O 1
ATOM 2630 N N . ILE A 1 350 ? 33.382 -3.554 -12.613 1.00 79.88 350 ILE A N 1
ATOM 2631 C CA . ILE A 1 350 ? 32.720 -3.309 -11.326 1.00 79.88 350 ILE A CA 1
ATOM 2632 C C . ILE A 1 350 ? 32.458 -4.659 -10.643 1.00 79.88 350 ILE A C 1
ATOM 2634 O O . ILE A 1 350 ? 31.516 -5.378 -10.982 1.00 79.88 350 ILE A O 1
ATOM 2638 N N . SER A 1 351 ? 33.293 -4.999 -9.663 1.00 79.88 351 SER A N 1
ATOM 2639 C CA . SER A 1 351 ? 33.144 -6.201 -8.828 1.00 79.88 351 SER A CA 1
ATOM 2640 C C . SER A 1 351 ? 32.085 -6.010 -7.733 1.00 79.88 351 SER A C 1
ATOM 2642 O O . SER A 1 351 ? 31.879 -4.893 -7.257 1.00 79.88 351 SER A O 1
ATOM 2644 N N . ASN A 1 352 ? 31.441 -7.101 -7.293 1.00 74.81 352 ASN A N 1
ATOM 2645 C CA . ASN A 1 352 ? 30.417 -7.102 -6.230 1.00 74.81 352 ASN A CA 1
ATOM 2646 C C . ASN A 1 352 ? 29.279 -6.095 -6.482 1.00 74.81 352 ASN A C 1
ATOM 2648 O O . ASN A 1 352 ? 28.890 -5.319 -5.605 1.00 74.81 352 ASN A O 1
ATOM 2652 N N . TYR A 1 353 ? 28.779 -6.064 -7.717 1.00 64.31 353 TYR A N 1
ATOM 2653 C CA . TYR A 1 353 ? 27.695 -5.175 -8.104 1.00 64.31 353 TYR A CA 1
ATOM 2654 C C . TYR A 1 353 ? 26.402 -5.554 -7.371 1.00 64.31 353 TYR A C 1
ATOM 2656 O O . TYR A 1 353 ? 25.861 -6.627 -7.593 1.00 64.31 353 TYR A O 1
ATOM 2664 N N . THR A 1 354 ? 25.900 -4.657 -6.520 1.00 59.38 354 THR A N 1
ATOM 2665 C CA . THR A 1 354 ? 24.637 -4.824 -5.775 1.00 59.38 354 THR A CA 1
ATOM 2666 C C . THR A 1 354 ? 23.568 -3.824 -6.221 1.00 59.38 354 THR A C 1
ATOM 2668 O O . THR A 1 354 ? 22.505 -3.701 -5.615 1.00 59.38 354 THR A O 1
ATOM 2671 N N . GLY A 1 355 ? 23.836 -3.081 -7.303 1.00 45.75 355 GLY A N 1
ATOM 2672 C CA . GLY A 1 355 ? 22.905 -2.116 -7.886 1.00 45.75 355 GLY A CA 1
ATOM 2673 C C . GLY A 1 355 ? 22.771 -0.804 -7.111 1.00 45.75 355 GLY A C 1
ATOM 2674 O O . GLY A 1 355 ? 21.779 -0.098 -7.311 1.00 45.75 355 GLY A O 1
ATOM 2675 N N . THR A 1 356 ? 23.744 -0.454 -6.261 1.00 59.72 356 THR A N 1
ATOM 2676 C CA . THR A 1 356 ? 23.752 0.828 -5.530 1.00 59.72 356 THR A CA 1
ATOM 2677 C C . THR A 1 356 ? 23.746 2.034 -6.477 1.00 59.72 356 THR A C 1
ATOM 2679 O O . THR A 1 356 ? 24.156 1.948 -7.636 1.00 59.72 356 THR A O 1
ATOM 2682 N N . ALA A 1 357 ? 23.307 3.198 -5.989 1.00 46.53 357 ALA A N 1
ATOM 2683 C CA . ALA A 1 357 ? 23.275 4.428 -6.786 1.00 46.53 357 ALA A CA 1
ATOM 2684 C C . ALA A 1 357 ? 24.664 4.820 -7.332 1.00 46.53 357 ALA A C 1
ATOM 2686 O O . ALA A 1 357 ? 24.781 5.211 -8.496 1.00 46.53 357 ALA A O 1
ATOM 2687 N N . ALA A 1 358 ? 25.718 4.635 -6.529 1.00 50.53 358 ALA A N 1
ATOM 2688 C CA . ALA A 1 358 ? 27.100 4.875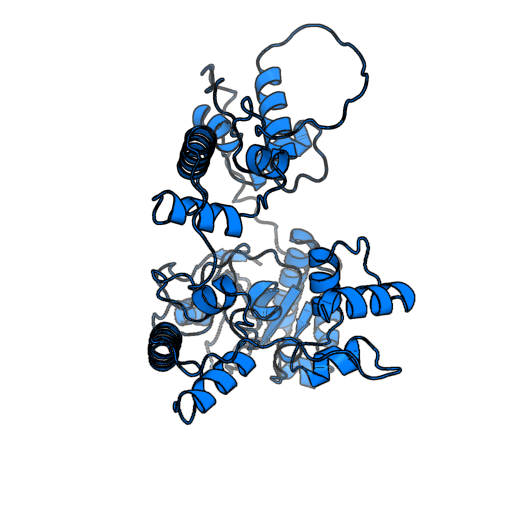 -6.938 1.00 50.53 358 ALA A CA 1
ATOM 2689 C C . ALA A 1 358 ? 27.536 3.908 -8.053 1.00 50.53 358 ALA A C 1
ATOM 2691 O O . ALA A 1 358 ? 28.013 4.352 -9.095 1.00 50.53 358 ALA A O 1
ATOM 2692 N N . GLN A 1 359 ? 27.272 2.604 -7.898 1.00 63.19 359 GLN A N 1
ATOM 2693 C CA . GLN A 1 359 ? 27.588 1.592 -8.916 1.00 63.19 359 GLN A CA 1
ATOM 2694 C C . GLN A 1 359 ? 26.785 1.786 -10.213 1.00 63.19 359 GLN A C 1
ATOM 2696 O O . GLN A 1 359 ? 27.314 1.588 -11.302 1.00 63.19 359 GLN A O 1
ATOM 2701 N N . ASN A 1 360 ? 25.520 2.209 -10.126 1.00 54.28 360 ASN A N 1
ATOM 2702 C CA . ASN A 1 360 ? 24.689 2.528 -11.293 1.00 54.28 360 ASN A CA 1
ATOM 2703 C C . ASN A 1 360 ? 25.203 3.751 -12.054 1.00 54.28 360 ASN A C 1
ATOM 2705 O O . ASN A 1 360 ? 25.174 3.763 -13.283 1.00 54.28 360 ASN A O 1
ATOM 2709 N N . THR A 1 361 ? 25.673 4.763 -11.326 1.00 71.69 361 THR A N 1
ATOM 2710 C CA . THR A 1 361 ? 26.277 5.965 -11.911 1.00 71.69 361 THR A CA 1
ATOM 2711 C C . THR A 1 361 ? 27.600 5.627 -12.593 1.00 71.69 361 THR A C 1
ATOM 2713 O O . THR A 1 361 ? 27.817 6.022 -13.737 1.00 71.69 361 THR A O 1
ATOM 2716 N N . GLN A 1 362 ? 28.442 4.826 -11.933 1.00 75.62 362 GLN A N 1
ATOM 2717 C CA . GLN A 1 362 ? 29.711 4.347 -12.478 1.00 75.62 362 GLN A CA 1
ATOM 2718 C C . GLN A 1 362 ? 29.499 3.501 -13.744 1.00 75.62 362 GLN A C 1
ATOM 2720 O O . GLN A 1 362 ? 30.126 3.756 -14.769 1.00 75.62 362 GLN A O 1
ATOM 2725 N N . LEU A 1 363 ? 28.559 2.549 -13.714 1.00 78.19 363 LEU A N 1
ATOM 2726 C CA . LEU A 1 363 ? 28.207 1.727 -14.874 1.00 78.19 363 LEU A CA 1
ATOM 2727 C C . LEU A 1 363 ? 27.680 2.578 -16.039 1.00 78.19 363 LEU A C 1
ATOM 2729 O O . LEU A 1 363 ? 28.068 2.370 -17.183 1.00 78.19 363 LEU A O 1
ATOM 2733 N N . LEU A 1 364 ? 26.829 3.569 -15.761 1.00 74.06 364 LEU A N 1
ATOM 2734 C CA . LEU A 1 364 ? 26.310 4.490 -16.774 1.00 74.06 364 LEU A CA 1
ATOM 2735 C C . LEU A 1 364 ? 27.421 5.296 -17.454 1.00 74.06 364 LEU A C 1
ATOM 2737 O O . LEU A 1 364 ? 27.402 5.446 -18.674 1.00 74.06 364 LEU A O 1
ATOM 2741 N N . GLN A 1 365 ? 28.385 5.804 -16.688 1.00 77.44 365 GLN A N 1
ATOM 2742 C CA . GLN A 1 365 ? 29.527 6.535 -17.239 1.00 77.44 365 GLN A CA 1
ATOM 2743 C C . GLN A 1 365 ? 30.389 5.637 -18.138 1.00 77.44 365 GLN A C 1
ATOM 2745 O O . GLN A 1 365 ? 30.714 6.044 -19.252 1.00 77.44 365 GLN A O 1
ATOM 2750 N N . LEU A 1 366 ? 30.665 4.400 -17.709 1.00 78.38 366 LEU A N 1
ATOM 2751 C CA . LEU A 1 366 ? 31.454 3.422 -18.473 1.00 78.38 366 LEU A CA 1
ATOM 2752 C C . LEU A 1 366 ? 30.785 3.018 -19.797 1.00 78.38 366 LEU A C 1
ATOM 2754 O O . LEU A 1 366 ? 31.447 2.925 -20.832 1.00 78.38 366 LEU A O 1
ATOM 2758 N N . LEU A 1 367 ? 29.462 2.829 -19.799 1.00 73.88 367 LEU A N 1
ATOM 2759 C CA . LEU A 1 367 ? 28.731 2.513 -21.030 1.00 73.88 367 LEU A CA 1
ATOM 2760 C C . LEU A 1 367 ? 28.664 3.702 -21.998 1.00 73.88 367 LEU A C 1
ATOM 2762 O O . LEU A 1 367 ? 28.669 3.513 -23.213 1.00 73.88 367 LEU A O 1
ATOM 2766 N N . ARG A 1 368 ? 28.642 4.936 -21.482 1.00 71.12 368 ARG A N 1
ATOM 2767 C CA . ARG A 1 368 ? 28.682 6.155 -22.305 1.00 71.12 368 ARG A CA 1
ATOM 2768 C C . ARG A 1 368 ? 30.033 6.401 -22.951 1.00 71.12 368 ARG A C 1
ATOM 2770 O O . ARG A 1 368 ? 30.072 6.891 -24.075 1.00 71.12 368 ARG A O 1
ATOM 2777 N N . SER A 1 369 ? 31.120 6.051 -22.269 1.00 64.69 369 SER A N 1
ATOM 2778 C CA . SER A 1 369 ? 32.487 6.231 -22.763 1.00 64.69 369 SER A CA 1
ATOM 2779 C C . SER A 1 369 ? 32.935 5.150 -23.755 1.00 64.69 369 SER A C 1
ATOM 2781 O O . SER A 1 369 ? 34.122 5.054 -24.047 1.00 64.69 369 SER A O 1
ATOM 2783 N N . GLY A 1 370 ? 32.016 4.324 -24.269 1.00 58.72 370 GLY A N 1
ATOM 2784 C CA . GLY A 1 370 ? 32.334 3.286 -25.250 1.00 58.72 370 GLY A CA 1
ATOM 2785 C C . GLY A 1 370 ? 32.910 1.996 -24.656 1.00 58.72 370 GLY A C 1
ATOM 2786 O O . GLY A 1 370 ? 33.564 1.253 -25.390 1.00 58.72 370 GLY A O 1
ATOM 2787 N N . GLY A 1 371 ? 32.655 1.704 -23.368 1.00 53.78 371 GLY A N 1
ATOM 2788 C CA . GLY A 1 371 ? 32.929 0.387 -22.766 1.00 53.78 371 GLY A CA 1
ATOM 2789 C C . GLY A 1 371 ? 32.397 -0.748 -23.653 1.00 53.78 371 GLY A C 1
ATOM 2790 O O . GLY A 1 371 ? 31.407 -0.537 -24.358 1.00 53.78 371 GLY A O 1
ATOM 2791 N N . PRO A 1 372 ? 33.081 -1.909 -23.702 1.00 43.38 372 PRO A N 1
ATOM 2792 C CA . PRO A 1 372 ? 33.240 -2.738 -24.895 1.00 43.38 372 PRO A CA 1
ATOM 2793 C C . PRO A 1 372 ? 31.915 -2.968 -25.618 1.00 43.38 372 PRO A C 1
ATOM 2795 O O . PRO A 1 372 ? 31.127 -3.859 -25.304 1.00 43.38 372 PRO A O 1
ATOM 2798 N N . THR A 1 373 ? 31.691 -2.147 -26.637 1.00 42.38 373 THR A N 1
ATOM 2799 C CA . THR A 1 373 ? 30.614 -2.322 -27.591 1.00 42.38 373 THR A CA 1
ATOM 2800 C C . THR A 1 373 ? 31.056 -3.411 -28.557 1.00 42.38 373 THR A C 1
ATOM 2802 O O . THR A 1 373 ? 31.904 -3.203 -29.422 1.00 42.38 373 THR A O 1
ATOM 2805 N N . LYS A 1 374 ? 30.479 -4.608 -28.434 1.00 35.31 374 LYS A N 1
ATOM 2806 C CA . LYS A 1 374 ? 30.289 -5.436 -29.624 1.00 35.31 374 LYS A CA 1
ATOM 2807 C C . LYS A 1 374 ? 28.824 -5.338 -30.033 1.00 35.31 374 LYS A C 1
ATOM 2809 O O . LYS A 1 374 ? 27.954 -5.605 -29.203 1.00 35.31 374 LYS A O 1
ATOM 2814 N N . PRO A 1 375 ? 28.533 -4.934 -31.282 1.00 36.03 375 PRO A N 1
ATOM 2815 C CA . PRO A 1 375 ? 27.176 -4.932 -31.798 1.00 36.03 375 PRO A CA 1
ATOM 2816 C C . PRO A 1 375 ? 26.683 -6.376 -31.765 1.00 36.03 375 PRO A C 1
ATOM 2818 O O . PRO A 1 375 ? 27.214 -7.243 -32.458 1.00 36.03 375 PRO A O 1
ATOM 2821 N N . ASN A 1 376 ? 25.723 -6.660 -30.890 1.00 41.81 376 ASN A N 1
ATOM 2822 C CA . ASN A 1 376 ? 25.237 -8.016 -30.710 1.00 41.81 376 ASN A CA 1
ATOM 2823 C C . ASN A 1 376 ? 24.275 -8.329 -31.862 1.00 41.81 376 ASN A C 1
ATOM 2825 O O . ASN A 1 376 ? 23.068 -8.120 -31.756 1.00 41.81 376 ASN A O 1
ATOM 2829 N N . THR A 1 377 ? 24.805 -8.793 -32.995 1.00 51.53 377 THR A N 1
ATOM 2830 C CA . THR A 1 377 ? 23.987 -9.500 -33.983 1.00 51.53 377 THR A CA 1
ATOM 2831 C C . THR A 1 377 ? 23.408 -10.717 -33.273 1.00 51.53 377 THR A C 1
ATOM 2833 O O . THR A 1 377 ? 24.161 -11.619 -32.894 1.00 51.53 377 THR A O 1
ATOM 2836 N N . ARG A 1 378 ? 22.093 -10.726 -33.027 1.00 61.94 378 ARG A N 1
ATOM 2837 C CA . ARG A 1 378 ? 21.441 -11.849 -32.346 1.00 61.94 378 ARG A CA 1
ATOM 2838 C C . ARG A 1 378 ? 21.762 -13.137 -33.115 1.00 61.94 378 ARG A C 1
ATOM 2840 O O . ARG A 1 378 ? 21.590 -13.170 -34.335 1.00 61.94 378 ARG A O 1
ATOM 2847 N N . PRO A 1 379 ? 22.266 -14.192 -32.452 1.00 70.81 379 PRO A N 1
ATOM 2848 C CA . PRO A 1 379 ? 22.633 -15.419 -33.144 1.00 70.81 379 PRO A CA 1
ATOM 2849 C C . PRO A 1 379 ? 21.387 -16.043 -33.778 1.00 70.81 379 PRO A C 1
ATOM 2851 O O . PRO A 1 379 ? 20.301 -15.975 -33.201 1.00 70.81 379 PRO A O 1
ATOM 2854 N N . LYS A 1 380 ? 21.532 -16.679 -34.945 1.00 81.75 380 LYS A N 1
ATOM 2855 C CA . LYS A 1 380 ? 20.416 -17.385 -35.594 1.00 81.75 380 LYS A CA 1
ATOM 2856 C C . LYS A 1 380 ? 19.892 -18.531 -34.700 1.00 81.75 380 LYS A C 1
ATOM 2858 O O . LYS A 1 380 ? 20.660 -19.071 -33.888 1.00 81.75 380 LYS A O 1
ATOM 2863 N N . PRO A 1 381 ? 18.608 -18.915 -34.815 1.00 87.06 381 PRO A N 1
ATOM 2864 C CA . PRO A 1 381 ? 18.077 -20.090 -34.132 1.00 87.06 381 PRO A CA 1
ATOM 2865 C C . PRO A 1 381 ? 18.759 -21.364 -34.641 1.00 87.06 381 PRO A C 1
ATOM 2867 O O . PRO A 1 381 ? 19.086 -21.465 -35.826 1.00 87.06 381 PRO A O 1
ATOM 2870 N N . ARG A 1 382 ? 18.985 -22.339 -33.758 1.00 90.25 382 ARG A N 1
ATOM 2871 C CA . ARG A 1 382 ? 19.472 -23.672 -34.151 1.00 90.25 382 ARG A CA 1
ATOM 2872 C C . ARG A 1 382 ? 18.341 -24.460 -34.820 1.00 90.25 382 ARG A C 1
ATOM 2874 O O . ARG A 1 382 ? 17.164 -24.199 -34.575 1.00 90.25 382 ARG A O 1
ATOM 2881 N N . GLN A 1 383 ? 18.685 -25.439 -35.655 1.00 89.12 383 GLN A N 1
ATOM 2882 C CA . GLN A 1 383 ? 17.690 -26.299 -36.301 1.00 89.12 383 GLN A CA 1
ATOM 2883 C C . GLN A 1 383 ? 16.825 -26.998 -35.235 1.00 89.12 383 GLN A C 1
ATOM 2885 O O . GLN A 1 383 ? 17.353 -27.667 -34.352 1.00 89.12 383 GLN A O 1
ATOM 2890 N N . GLY A 1 384 ? 15.504 -26.797 -35.292 1.00 85.69 384 GLY A N 1
ATOM 2891 C CA . GLY A 1 384 ? 14.545 -27.343 -34.321 1.00 85.69 384 GLY A CA 1
ATOM 2892 C C . GLY A 1 384 ? 14.422 -26.579 -32.991 1.00 85.69 384 GLY A C 1
ATOM 2893 O O . GLY A 1 384 ? 13.684 -27.013 -32.111 1.00 85.69 384 GLY A O 1
ATOM 2894 N N . GLU A 1 385 ? 15.113 -25.448 -32.812 1.00 89.25 385 GLU A N 1
ATOM 2895 C CA . GLU A 1 385 ? 15.061 -24.665 -31.571 1.00 89.25 385 GLU A CA 1
ATOM 2896 C C . GLU A 1 385 ? 13.746 -23.881 -31.446 1.00 89.25 385 GLU A C 1
ATOM 2898 O O . GLU A 1 385 ? 13.357 -23.156 -32.355 1.00 89.25 385 GLU A O 1
ATOM 2903 N N . GLY A 1 386 ? 13.059 -24.003 -30.307 1.00 90.00 386 GLY A N 1
ATOM 2904 C CA . GLY A 1 386 ? 11.863 -23.212 -29.995 1.00 90.00 386 GLY A CA 1
ATOM 2905 C C . GLY A 1 386 ? 12.190 -21.866 -29.339 1.00 90.00 386 GLY A C 1
ATOM 2906 O O . GLY A 1 386 ? 13.241 -21.712 -28.718 1.00 90.00 386 GLY A O 1
ATOM 2907 N N . ILE A 1 387 ? 11.254 -20.908 -29.399 1.00 92.25 387 ILE A N 1
ATOM 2908 C CA . ILE A 1 387 ? 11.423 -19.545 -28.854 1.00 92.25 387 ILE A CA 1
ATOM 2909 C C . ILE A 1 387 ? 11.910 -19.513 -27.400 1.00 92.25 387 ILE A C 1
ATOM 2911 O O . ILE A 1 387 ? 12.751 -18.694 -27.062 1.00 92.25 387 ILE A O 1
ATOM 2915 N N . VAL A 1 388 ? 11.431 -20.411 -26.537 1.00 86.31 388 VAL A N 1
ATOM 2916 C CA . VAL A 1 388 ? 11.824 -20.448 -25.117 1.00 86.31 388 VAL A CA 1
ATOM 2917 C C . VAL A 1 388 ? 13.311 -20.761 -24.966 1.00 86.31 388 VAL A C 1
ATOM 2919 O O . VAL A 1 388 ? 14.034 -20.026 -24.299 1.00 86.31 388 VAL A O 1
ATOM 2922 N N . ASN A 1 389 ? 13.774 -21.813 -25.644 1.00 81.12 389 ASN A N 1
ATOM 2923 C CA . ASN A 1 389 ? 15.172 -22.236 -25.615 1.00 81.12 389 ASN A CA 1
ATOM 2924 C C . ASN A 1 389 ? 16.076 -21.206 -26.293 1.00 81.12 389 ASN A C 1
ATOM 2926 O O . ASN A 1 389 ? 17.145 -20.902 -25.772 1.00 81.12 389 ASN A O 1
ATOM 2930 N N . TYR A 1 390 ? 15.607 -20.616 -27.395 1.00 87.75 390 TYR A N 1
ATOM 2931 C CA . TYR A 1 390 ? 16.299 -19.530 -28.074 1.00 87.75 390 TYR A CA 1
ATOM 2932 C C . TYR A 1 390 ? 16.516 -18.328 -27.148 1.00 87.75 390 TYR A C 1
ATOM 2934 O O . TYR A 1 390 ? 17.653 -17.894 -26.984 1.00 87.75 390 TYR A O 1
ATOM 2942 N N . LEU A 1 391 ? 15.449 -17.831 -26.506 1.00 80.12 391 LEU A N 1
ATOM 2943 C CA . LEU A 1 391 ? 15.504 -16.693 -25.585 1.00 80.12 391 LEU A CA 1
ATOM 2944 C C . LEU A 1 391 ? 16.422 -16.989 -24.395 1.00 80.12 391 LEU A C 1
ATOM 2946 O O . LEU A 1 391 ? 17.346 -16.218 -24.153 1.00 80.12 391 LEU A O 1
ATOM 2950 N N . ASN A 1 392 ? 16.268 -18.149 -23.746 1.00 72.94 392 ASN A N 1
ATOM 2951 C CA . ASN A 1 392 ? 17.151 -18.570 -22.653 1.00 72.94 392 ASN A CA 1
ATOM 2952 C C . ASN A 1 392 ? 18.626 -18.609 -23.086 1.00 72.94 392 ASN A C 1
ATOM 2954 O O . ASN A 1 392 ? 19.499 -18.141 -22.360 1.00 72.94 392 ASN A O 1
ATOM 2958 N N . ARG A 1 393 ? 18.916 -19.118 -24.291 1.00 82.81 393 ARG A N 1
ATOM 2959 C CA . ARG A 1 393 ? 20.282 -19.219 -24.824 1.00 82.81 393 ARG A CA 1
ATOM 2960 C C . ARG A 1 393 ? 20.915 -17.861 -25.105 1.00 82.81 393 ARG A C 1
ATOM 2962 O O . ARG A 1 393 ? 22.126 -17.721 -24.952 1.00 82.81 393 ARG A O 1
ATOM 2969 N N . ILE A 1 394 ? 20.127 -16.878 -25.532 1.00 70.25 394 ILE A N 1
ATOM 2970 C CA . ILE A 1 394 ? 20.610 -15.508 -25.746 1.00 70.25 394 ILE A CA 1
ATOM 2971 C C . ILE A 1 394 ? 20.494 -14.637 -24.487 1.00 70.25 394 ILE A C 1
ATOM 2973 O O . ILE A 1 394 ? 20.713 -13.430 -24.564 1.00 70.25 394 ILE A O 1
ATOM 2977 N N . GLY A 1 395 ? 20.159 -15.239 -23.339 1.00 51.81 395 GLY A N 1
ATOM 2978 C CA . GLY A 1 395 ? 20.042 -14.547 -22.056 1.00 51.81 395 GLY A CA 1
ATOM 2979 C C . GLY A 1 395 ? 18.866 -13.572 -21.987 1.00 51.81 395 GLY A C 1
ATOM 2980 O O . GLY A 1 395 ? 18.946 -12.576 -21.276 1.00 51.81 395 GLY A O 1
ATOM 2981 N N . VAL A 1 396 ? 17.800 -13.824 -22.748 1.00 65.62 396 VAL A N 1
ATOM 2982 C CA . VAL A 1 396 ? 16.550 -13.057 -22.730 1.00 65.62 396 VAL A CA 1
ATOM 2983 C C . VAL A 1 396 ? 15.491 -13.850 -21.966 1.00 65.62 396 VAL A C 1
ATOM 2985 O O . VAL A 1 396 ? 15.338 -15.050 -22.187 1.00 65.62 396 VAL A O 1
ATOM 2988 N N . ASP A 1 397 ? 14.733 -13.172 -21.096 1.00 61.47 397 ASP A N 1
ATOM 2989 C CA . ASP A 1 397 ? 13.643 -13.780 -20.326 1.00 61.47 397 ASP A CA 1
ATOM 2990 C C . ASP A 1 397 ? 12.694 -14.558 -21.247 1.00 61.47 397 ASP A C 1
ATOM 2992 O O . ASP A 1 397 ? 12.065 -14.008 -22.154 1.00 61.47 397 ASP A O 1
ATOM 2996 N N . SER A 1 398 ? 12.583 -15.859 -21.023 1.00 76.00 398 SER A N 1
ATOM 2997 C CA . SER A 1 398 ? 11.705 -16.694 -21.820 1.00 76.00 398 SER A CA 1
ATOM 2998 C C . SER A 1 398 ? 10.286 -16.759 -21.272 1.00 76.00 398 SER A C 1
ATOM 3000 O O . SER A 1 398 ? 9.487 -17.459 -21.878 1.00 76.00 398 SER A O 1
ATOM 3002 N N . SER A 1 399 ? 9.927 -16.054 -20.191 1.00 69.38 399 SER A N 1
ATOM 3003 C CA . SER A 1 399 ? 8.592 -16.084 -19.577 1.00 69.38 399 SER A CA 1
ATOM 3004 C C . SER A 1 399 ? 7.466 -15.788 -20.571 1.00 69.38 399 SER A C 1
ATOM 3006 O O . SER A 1 399 ? 7.628 -15.052 -21.547 1.00 69.38 399 SER A O 1
ATOM 3008 N N . TYR A 1 400 ? 6.270 -16.328 -20.312 1.00 71.12 400 TYR A N 1
ATOM 3009 C CA . TYR A 1 400 ? 5.094 -16.041 -21.140 1.00 71.12 400 TYR A CA 1
ATOM 3010 C C . TYR A 1 400 ? 4.821 -14.532 -21.245 1.00 71.12 400 TYR A C 1
ATOM 3012 O O . TYR A 1 400 ? 4.543 -14.035 -22.334 1.00 71.12 400 TYR A O 1
ATOM 3020 N N . SER A 1 401 ? 4.959 -13.801 -20.133 1.00 58.31 401 SER A N 1
ATOM 3021 C CA . SER A 1 401 ? 4.773 -12.347 -20.086 1.00 58.31 401 SER A CA 1
ATOM 3022 C C . SER A 1 401 ? 5.752 -11.620 -21.013 1.00 58.31 401 SER A C 1
ATOM 3024 O O . SER A 1 401 ? 5.346 -10.755 -21.793 1.00 58.31 401 SER A O 1
ATOM 3026 N N . ASN A 1 402 ? 7.033 -12.005 -21.006 1.00 62.09 402 ASN A N 1
ATOM 3027 C CA . ASN A 1 402 ? 8.013 -11.410 -21.909 1.00 62.09 402 ASN A CA 1
ATOM 3028 C C . ASN A 1 402 ? 7.768 -11.789 -23.371 1.00 62.09 402 ASN A C 1
ATOM 3030 O O . ASN A 1 402 ? 7.771 -10.917 -24.237 1.00 62.09 402 ASN A O 1
ATOM 3034 N N . ARG A 1 403 ? 7.454 -13.056 -23.658 1.00 91.44 403 ARG A N 1
ATOM 3035 C CA . ARG A 1 403 ? 7.098 -13.479 -25.020 1.00 91.44 403 ARG A CA 1
ATOM 3036 C C . ARG A 1 403 ? 5.845 -12.769 -25.537 1.00 91.44 403 ARG A C 1
ATOM 3038 O O . ARG A 1 403 ? 5.812 -12.407 -26.705 1.00 91.44 403 ARG A O 1
ATOM 3045 N N . SER A 1 404 ? 4.861 -12.493 -24.679 1.00 70.88 404 SER A N 1
ATOM 3046 C CA . SER A 1 404 ? 3.667 -11.714 -25.031 1.00 70.88 404 SER A CA 1
ATOM 3047 C C . SER A 1 404 ? 3.995 -10.258 -25.363 1.00 70.88 404 SER A C 1
ATOM 3049 O O . SER A 1 404 ? 3.417 -9.701 -26.297 1.00 70.88 404 SER A O 1
ATOM 3051 N N . ARG A 1 405 ? 4.936 -9.639 -24.638 1.00 68.44 405 ARG A N 1
ATOM 3052 C CA . ARG A 1 405 ? 5.425 -8.284 -24.940 1.00 68.44 405 ARG A CA 1
ATOM 3053 C C . ARG A 1 405 ? 6.211 -8.242 -26.248 1.00 68.44 405 ARG A C 1
ATOM 3055 O O . ARG A 1 405 ? 5.941 -7.384 -27.083 1.00 68.44 405 ARG A O 1
ATOM 3062 N N . LEU A 1 406 ? 7.120 -9.196 -26.459 1.00 75.69 406 LEU A N 1
ATOM 3063 C CA . LEU A 1 406 ? 7.860 -9.330 -27.717 1.00 75.69 406 LEU A CA 1
ATOM 3064 C C . LEU A 1 406 ? 6.902 -9.588 -28.889 1.00 75.69 406 LEU A C 1
ATOM 3066 O O . LEU A 1 406 ? 7.018 -8.955 -29.929 1.00 75.69 406 LEU A O 1
ATOM 3070 N N . ALA A 1 407 ? 5.901 -10.448 -28.715 1.00 79.69 407 ALA A N 1
ATOM 3071 C CA . ALA A 1 407 ? 4.873 -10.691 -29.720 1.00 79.69 407 ALA A CA 1
ATOM 3072 C C . ALA A 1 407 ? 4.135 -9.409 -30.112 1.00 79.69 407 ALA A C 1
ATOM 3074 O O . ALA A 1 407 ? 4.028 -9.123 -31.302 1.00 79.69 407 ALA A O 1
ATOM 3075 N N . ALA A 1 408 ? 3.715 -8.594 -29.141 1.00 72.38 408 ALA A N 1
ATOM 3076 C CA . ALA A 1 408 ? 3.096 -7.301 -29.417 1.00 72.38 408 ALA A CA 1
ATOM 3077 C C . ALA A 1 408 ? 4.047 -6.344 -30.160 1.00 72.38 408 ALA A C 1
ATOM 3079 O O . ALA A 1 408 ? 3.654 -5.762 -31.170 1.00 72.38 408 ALA A O 1
ATOM 3080 N N . GLN A 1 409 ? 5.305 -6.241 -29.717 1.00 74.31 409 GLN A N 1
ATOM 3081 C CA . GLN A 1 409 ? 6.339 -5.413 -30.353 1.00 74.31 409 GLN A CA 1
ATOM 3082 C C . GLN A 1 409 ? 6.574 -5.805 -31.814 1.00 74.31 409 GLN A C 1
ATOM 3084 O O . GLN A 1 409 ? 6.718 -4.951 -32.685 1.00 74.31 409 GLN A O 1
ATOM 3089 N N . TYR A 1 410 ? 6.591 -7.105 -32.085 1.00 82.06 410 TYR A N 1
ATOM 3090 C CA . TYR A 1 410 ? 6.773 -7.646 -33.420 1.00 82.06 410 TYR A CA 1
ATOM 3091 C C . TYR A 1 410 ? 5.447 -7.815 -34.174 1.00 82.06 410 TYR A C 1
ATOM 3093 O O . TYR A 1 410 ? 5.434 -8.477 -35.203 1.00 82.06 410 TYR A O 1
ATOM 3101 N N . GLY A 1 411 ? 4.336 -7.225 -33.721 1.00 86.25 411 GLY A N 1
ATOM 3102 C CA . GLY A 1 411 ? 3.070 -7.175 -34.465 1.00 86.25 411 GLY A CA 1
ATOM 3103 C C . GLY A 1 411 ? 2.250 -8.472 -34.483 1.00 86.25 411 GLY A C 1
ATOM 3104 O O . GLY A 1 411 ? 1.315 -8.594 -35.273 1.00 86.25 411 GLY A O 1
ATOM 3105 N N . ILE A 1 412 ? 2.559 -9.439 -33.621 1.00 88.38 412 ILE A N 1
ATOM 3106 C CA . ILE A 1 412 ? 1.782 -10.668 -33.427 1.00 88.38 412 ILE A CA 1
ATOM 3107 C C . ILE A 1 412 ? 0.648 -10.366 -32.437 1.00 88.38 412 ILE A C 1
ATOM 3109 O O . ILE A 1 412 ? 0.838 -10.320 -31.221 1.00 88.38 412 ILE A O 1
ATOM 3113 N N . ARG A 1 413 ? -0.555 -10.130 -32.970 1.00 85.50 413 ARG A N 1
ATOM 3114 C CA . ARG A 1 413 ? -1.751 -9.790 -32.180 1.00 85.50 413 ARG A CA 1
ATOM 3115 C C . ARG A 1 413 ? -2.323 -11.016 -31.463 1.00 85.50 413 ARG A C 1
ATOM 3117 O O . ARG A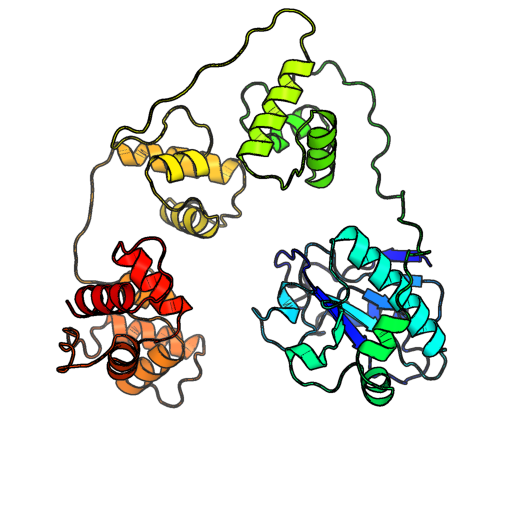 1 413 ? -2.222 -12.135 -31.961 1.00 85.50 413 ARG A O 1
ATOM 3124 N N . ASN A 1 414 ? -2.977 -10.788 -30.319 1.00 85.44 414 ASN A N 1
ATOM 3125 C CA . ASN A 1 414 ? -3.652 -11.825 -29.523 1.00 85.44 414 ASN A CA 1
ATOM 3126 C C . ASN A 1 414 ? -2.750 -13.031 -29.213 1.00 85.44 414 ASN A C 1
ATOM 3128 O O . ASN A 1 414 ? -3.151 -14.186 -29.370 1.00 85.44 414 ASN A O 1
ATOM 3132 N N . TYR A 1 415 ? -1.506 -12.766 -28.814 1.00 89.69 415 TYR A N 1
ATOM 3133 C CA . TYR A 1 415 ? -0.544 -13.810 -28.487 1.00 89.69 415 TYR A CA 1
ATOM 3134 C C . TYR A 1 415 ? -1.044 -14.659 -27.308 1.00 89.69 415 TYR A C 1
ATOM 3136 O O . TYR A 1 415 ? -1.229 -14.157 -26.203 1.00 89.69 415 TYR A O 1
ATOM 3144 N N . ARG A 1 416 ? -1.274 -15.951 -27.567 1.00 87.56 416 ARG A N 1
ATOM 3145 C CA . ARG A 1 416 ? -1.673 -16.977 -26.590 1.00 87.56 416 ARG A CA 1
ATOM 3146 C C . ARG A 1 416 ? -0.601 -18.050 -26.399 1.00 87.56 416 ARG A C 1
ATOM 3148 O O . ARG A 1 416 ? -0.829 -19.038 -25.713 1.00 87.56 416 ARG A O 1
ATOM 3155 N N . GLY A 1 417 ? 0.568 -17.867 -27.017 1.00 84.75 417 GLY A N 1
ATOM 3156 C CA . GLY A 1 417 ? 1.680 -18.810 -26.940 1.00 84.75 417 GLY A CA 1
ATOM 3157 C C . GLY A 1 417 ? 1.452 -20.113 -27.706 1.00 84.75 417 GLY A C 1
ATOM 3158 O O . GLY A 1 417 ? 2.067 -21.120 -27.355 1.00 84.75 417 GLY A O 1
ATOM 3159 N N . THR A 1 418 ? 0.592 -20.116 -28.733 1.00 94.19 418 THR A N 1
ATOM 3160 C CA . THR A 1 418 ? 0.393 -21.298 -29.589 1.00 94.19 418 THR A CA 1
ATOM 3161 C C . THR A 1 418 ? 1.677 -21.653 -30.344 1.00 94.19 418 THR A C 1
ATOM 3163 O O . THR A 1 418 ? 2.550 -20.805 -30.533 1.00 94.19 418 THR A O 1
ATOM 3166 N N . ALA A 1 419 ? 1.800 -22.898 -30.817 1.00 87.50 419 ALA A N 1
ATOM 3167 C CA . ALA A 1 419 ? 2.981 -23.343 -31.562 1.00 87.50 419 ALA A CA 1
ATOM 3168 C C . ALA A 1 419 ? 3.287 -22.438 -32.775 1.00 87.50 419 ALA A C 1
ATOM 3170 O O . ALA A 1 419 ? 4.427 -22.011 -32.948 1.00 87.50 419 ALA A O 1
ATOM 3171 N N . ALA A 1 420 ? 2.260 -22.057 -33.544 1.00 91.50 420 ALA A N 1
ATOM 3172 C CA . ALA A 1 420 ? 2.394 -21.147 -34.683 1.00 91.50 420 ALA A CA 1
ATOM 3173 C C . ALA A 1 420 ? 2.845 -19.734 -34.266 1.00 91.50 420 ALA A C 1
ATOM 3175 O O . ALA A 1 420 ? 3.736 -19.159 -34.884 1.00 91.50 420 ALA A O 1
ATOM 3176 N N . GLN A 1 421 ? 2.284 -19.187 -33.182 1.00 93.38 421 GLN A N 1
ATOM 3177 C CA . GLN A 1 421 ? 2.666 -17.864 -32.673 1.00 93.38 421 GLN A CA 1
ATOM 3178 C C . GLN A 1 421 ? 4.085 -17.847 -32.093 1.00 93.38 421 GLN A C 1
ATOM 3180 O O . GLN A 1 421 ? 4.802 -16.863 -32.247 1.00 93.38 421 GLN A O 1
ATOM 3185 N N . ASN A 1 422 ? 4.504 -18.929 -31.436 1.00 91.50 422 ASN A N 1
ATOM 3186 C CA . ASN A 1 422 ? 5.861 -19.089 -30.914 1.00 91.50 422 ASN A CA 1
ATOM 3187 C C . ASN A 1 422 ? 6.895 -19.202 -32.032 1.00 91.50 422 ASN A C 1
ATOM 3189 O O . ASN A 1 422 ? 7.986 -18.648 -31.911 1.00 91.50 422 ASN A O 1
ATOM 3193 N N . TRP A 1 423 ? 6.549 -19.899 -33.111 1.00 92.44 423 TRP A N 1
ATOM 3194 C CA . TRP A 1 423 ? 7.396 -20.015 -34.291 1.00 92.44 423 TRP A CA 1
ATOM 3195 C C . TRP A 1 423 ? 7.533 -18.675 -35.025 1.00 92.44 423 TRP A C 1
ATOM 3197 O O . TRP A 1 423 ? 8.644 -18.248 -35.337 1.00 92.44 423 TRP A O 1
ATOM 3207 N N . GLU A 1 424 ? 6.424 -17.956 -35.211 1.00 92.69 424 GLU A N 1
ATOM 3208 C CA . GLU A 1 424 ? 6.434 -16.617 -35.807 1.00 92.69 424 GLU A CA 1
ATOM 3209 C C . GLU A 1 424 ? 7.240 -15.624 -34.957 1.00 92.69 424 GLU A C 1
ATOM 3211 O O . GLU A 1 424 ? 8.037 -14.843 -35.478 1.00 92.69 424 GLU A O 1
ATOM 3216 N N . LEU A 1 425 ? 7.095 -15.695 -33.631 1.00 93.12 425 LEU A N 1
ATOM 3217 C CA . LEU A 1 425 ? 7.857 -14.865 -32.704 1.00 93.12 425 LEU A CA 1
ATOM 3218 C C . LEU A 1 425 ? 9.360 -15.149 -32.785 1.00 93.12 425 LEU A C 1
ATOM 3220 O O . LEU A 1 425 ? 10.150 -14.210 -32.822 1.00 93.12 425 LEU A O 1
ATOM 3224 N N . LEU A 1 426 ? 9.759 -16.421 -32.857 1.00 93.19 426 LEU A N 1
ATOM 3225 C CA . LEU A 1 426 ? 11.158 -16.814 -33.027 1.00 93.19 426 LEU A CA 1
ATOM 3226 C C . LEU A 1 426 ? 11.763 -16.198 -34.287 1.00 93.19 426 LEU A C 1
ATOM 3228 O O . LEU A 1 426 ? 12.801 -15.549 -34.197 1.00 93.19 426 LEU A O 1
ATOM 3232 N N . ASN A 1 427 ? 11.077 -16.319 -35.424 1.00 88.81 427 ASN A N 1
ATOM 3233 C CA . ASN A 1 427 ? 11.551 -15.774 -36.695 1.00 88.81 427 ASN A CA 1
ATOM 3234 C C . ASN A 1 427 ? 11.688 -14.251 -36.702 1.00 88.81 427 ASN A C 1
ATOM 3236 O O . ASN A 1 427 ? 12.543 -13.727 -37.415 1.00 88.81 427 ASN A O 1
ATOM 3240 N N . ARG A 1 428 ? 10.843 -13.533 -35.953 1.00 87.81 428 ARG A N 1
ATOM 3241 C CA . ARG A 1 428 ? 10.903 -12.067 -35.864 1.00 87.81 428 ARG A CA 1
ATOM 3242 C C . ARG A 1 428 ? 11.955 -11.583 -34.867 1.00 87.81 428 ARG A C 1
ATOM 3244 O O . ARG A 1 428 ? 12.619 -10.590 -35.131 1.00 87.81 428 ARG A O 1
ATOM 3251 N N . VAL A 1 429 ? 12.131 -12.289 -33.750 1.00 80.38 429 VAL A N 1
ATOM 3252 C CA . VAL A 1 429 ? 13.086 -11.922 -32.689 1.00 80.38 429 VAL A CA 1
ATOM 3253 C C . VAL A 1 429 ? 14.530 -12.259 -33.072 1.00 80.38 429 VAL A C 1
ATOM 3255 O O . VAL A 1 429 ? 15.454 -11.614 -32.571 1.00 80.38 429 VAL A O 1
ATOM 3258 N N . SER A 1 430 ? 14.730 -13.253 -33.940 1.00 80.12 430 SER A N 1
ATOM 3259 C CA . SER A 1 430 ? 16.050 -13.717 -34.374 1.00 80.12 430 SER A CA 1
ATOM 3260 C C . SER A 1 430 ? 16.587 -13.057 -35.650 1.00 80.12 430 SER A C 1
ATOM 3262 O O . SER A 1 430 ? 17.607 -13.510 -36.174 1.00 80.12 430 SER A O 1
ATOM 3264 N N . ARG A 1 431 ? 15.868 -12.069 -36.191 1.00 69.06 431 ARG A N 1
ATOM 3265 C CA . ARG A 1 431 ? 16.315 -11.166 -37.261 1.00 69.06 431 ARG A CA 1
ATOM 3266 C C . ARG A 1 431 ? 16.792 -9.868 -36.631 1.00 69.06 431 ARG A C 1
ATOM 3268 O O . ARG A 1 431 ? 17.769 -9.314 -37.172 1.00 69.06 431 ARG A O 1
#

Organism: NCBI:txid1246626

Secondary structure (DSSP, 8-state):
-EEEE-PPPTTSTT----B----EEEEEE----STT--HHHHHHHHTSTT-----SEEE-SSSEEEE-S-TTB--S-SSS-TT-HHHHHEEEEEEP--TTS-HHHHHHHHHHHHHHHHHHHT--GGGEEETHHHH----SHHHHHTTSHHHHHTT--SS--S----TTS--PPPS--S----TT---HHHHHHHTT----HHHHHHHHHHTT--S----HHHHHHHHHHHHHTTS---------------SSS--TT-S-HHHHHHHTT---SHHHHHHHHHHTT-TT----HHHHHHHHHHHHHHTTS-----SS---TT-S-HHHHHHHTT---SHHHHHHHHHHTT--S----HHHHHHHHHHHHTTTT-----PPPPPTT--HHHHHHHTT----HHHHHHHHHHTT-TT----HHHHHHHHHHHT-

Foldseek 3Di:
DEEDELAAPPPAQQQVFDFEQAQAAEEFEPPDQAAPPAQVVVSVVCNPSPDNWDFQWEFFLDPYIYGHHDNGGFGHDLQQDPPFCCRRHYGYYYQYNHNPTDSVSRLLRVLLVVQVVCVVNVHDLVRHAYSCVRNVPCGVVVCVVVPHCVSSSVSNDPHHPHPPPPVPPDPDDDDQDPDPFDPPDQFLQNRCVRSVHHSDPVVLQVLLVVLPNPPDPPDSVSRNVSSVSVNPVVDDDDDDDDDDDDDDADDDAFPPPDQFLLSRCVRNPHDSDPVVLVVLLVVLPNPPDPPDSVSRNVSVVSVNVCSVPDDDDDDDAFDPPDQFLLRRCVRNPHDSDPVSLQVLLVLLPNPPDPPDSVSRNVSSVCVRVCRPDDPCLQAAADVPDWLLNSCVVSVHDSDPVRLVVLCVVQPNPPDPPDPVSRVVSNVSVND